Protein 6ZFN (pdb70)

B-factor: mean 16.96, std 10.57, range [5.8, 143.77]

Structure (mmCIF, N/CA/C/O backbone):
data_6ZFN
#
_entry.id   6ZFN
#
_cell.length_a   42.752
_cell.length_b   81.680
_cell.length_c   52.994
_cell.angle_alpha   90.000
_cell.angle_beta   92.934
_cell.angle_gamma   90.000
#
_symmetry.space_group_name_H-M   'P 1 21 1'
#
loop_
_entity.id
_entity.type
_entity.pdbx_description
1 polymer 'Glycoprotein endo-alpha-1,2-mannosidase'
2 branched 'alpha-D-mannopyranose-(1-2)-methyl alpha-D-mannopyranoside'
3 non-polymer 'SULFATE ION'
4 water water
#
loop_
_atom_site.group_PDB
_atom_site.id
_atom_site.type_symbol
_atom_site.label_atom_id
_atom_site.label_alt_id
_atom_site.label_comp_id
_atom_site.label_asym_id
_atom_site.label_entity_id
_atom_site.label_seq_id
_atom_site.pdbx_PDB_ins_code
_atom_site.Cartn_x
_atom_site.Cartn_y
_atom_site.Cartn_z
_atom_site.occupancy
_atom_site.B_iso_or_equiv
_atom_site.auth_seq_id
_atom_site.auth_comp_id
_atom_site.auth_asym_id
_atom_site.auth_atom_id
_atom_site.pdbx_PDB_model_num
ATOM 1 N N . GLY A 1 14 ? -25.878 -24.617 -3.872 1.000 25.621 94 GLY AAA N 1
ATOM 2 C CA . GLY A 1 14 ? -24.462 -24.924 -3.885 1.000 21.603 94 GLY AAA CA 1
ATOM 3 C C . GLY A 1 14 ? -23.774 -24.562 -2.586 1.000 18.057 94 GLY AAA C 1
ATOM 4 O O . GLY A 1 14 ? -24.419 -24.317 -1.512 1.000 17.623 94 GLY AAA O 1
ATOM 5 N N . ARG A 1 15 ? -22.458 -24.477 -2.695 1.000 17.910 95 ARG AAA N 1
ATOM 6 C CA . ARG A 1 15 ? -21.667 -23.935 -1.596 1.000 17.094 95 ARG AAA CA 1
ATOM 7 C C . ARG A 1 15 ? -22.078 -22.596 -1.314 1.000 17.070 95 ARG AAA C 1
ATOM 8 O O . ARG A 1 15 ? -22.468 -21.838 -2.209 1.000 21.118 95 ARG AAA O 1
ATOM 16 N N . HIS A 1 16 ? -21.886 -22.243 -0.073 1.000 17.831 96 HIS AAA N 1
ATOM 17 C CA . HIS A 1 16 ? -22.072 -20.864 0.258 1.000 18.758 96 HIS AAA CA 1
ATOM 18 C C . HIS A 1 16 ? -21.111 -20.461 1.337 1.000 15.376 96 HIS AAA C 1
ATOM 19 O O . HIS A 1 16 ? -20.568 -21.285 2.056 1.000 15.002 96 HIS AAA O 1
ATOM 26 N N . MET A 1 17 ? -20.921 -19.155 1.466 1.000 16.876 97 MET AAA N 1
ATOM 27 C CA A MET A 1 17 ? -20.097 -18.616 2.556 0.330 16.362 97 MET AAA CA 1
ATOM 28 C CA B MET A 1 17 ? -20.103 -18.593 2.544 0.330 16.476 97 MET AAA CA 1
ATOM 29 C CA C MET A 1 17 ? -20.117 -18.655 2.560 0.340 15.907 97 MET AAA CA 1
ATOM 30 C C . MET A 1 17 ? -20.877 -18.700 3.885 1.000 15.378 97 MET AAA C 1
ATOM 31 O O . MET A 1 17 ? -22.047 -18.381 3.955 1.000 20.310 97 MET AAA O 1
ATOM 44 N N . PRO A 1 18 ? -20.224 -19.120 4.972 1.000 13.823 98 PRO AAA N 1
ATOM 45 C CA . PRO A 1 18 ? -20.854 -19.229 6.256 1.000 14.736 98 PRO AAA CA 1
ATOM 46 C C . PRO A 1 18 ? -20.969 -17.897 6.967 1.000 14.236 98 PRO AAA C 1
ATOM 47 O O . PRO A 1 18 ? -20.170 -17.011 6.726 1.000 23.024 98 PRO AAA O 1
ATOM 51 N N . LEU A 1 19 ? -21.907 -17.806 7.856 1.000 11.496 99 LEU AAA N 1
ATOM 52 C CA . LEU A 1 19 ? -21.999 -16.651 8.763 1.000 10.893 99 LEU AAA CA 1
ATOM 53 C C . LEU A 1 19 ? -21.029 -16.845 9.911 1.000 11.559 99 LEU AAA C 1
ATOM 54 O O . LEU A 1 19 ? -20.884 -17.936 10.449 1.000 15.462 99 LEU AAA O 1
ATOM 59 N N . ASN A 1 20 ? -20.411 -15.749 10.361 1.000 10.675 100 ASN AAA N 1
ATOM 60 C CA . ASN A 1 20 ? -19.633 -15.776 11.580 1.000 10.183 100 ASN AAA CA 1
ATOM 61 C C . ASN A 1 20 ? -20.559 -15.476 12.737 1.000 10.083 100 ASN AAA C 1
ATOM 62 O O . ASN A 1 20 ? -21.086 -14.382 12.894 1.000 10.678 100 ASN AAA O 1
ATOM 67 N N . ASN A 1 21 ? -20.800 -16.527 13.547 1.000 11.880 101 ASN AAA N 1
ATOM 68 C CA . ASN A 1 21 ? -21.702 -16.484 14.617 1.000 12.994 101 ASN AAA CA 1
ATOM 69 C C . ASN A 1 21 ? -21.294 -15.549 15.786 1.000 11.201 101 ASN AAA C 1
ATOM 70 O O . ASN A 1 21 ? -22.072 -15.298 16.687 1.000 12.644 101 ASN AAA O 1
ATOM 75 N N . TYR A 1 22 ? -20.037 -15.069 15.735 1.000 9.599 102 TYR AAA N 1
ATOM 76 C CA . TYR A 1 22 ? -19.404 -14.281 16.769 1.000 9.767 102 TYR AAA CA 1
ATOM 77 C C . TYR A 1 22 ? -19.168 -12.836 16.340 1.000 9.333 102 TYR AAA C 1
ATOM 78 O O . TYR A 1 22 ? -18.459 -12.100 17.028 1.000 9.814 102 TYR AAA O 1
ATOM 87 N N . LEU A 1 23 ? -19.782 -12.445 15.203 1.000 8.485 103 LEU AAA N 1
ATOM 88 C CA . LEU A 1 23 ? -19.670 -11.095 14.653 1.000 8.340 103 LEU AAA CA 1
ATOM 89 C C . LEU A 1 23 ? -21.043 -10.476 14.662 1.000 7.577 103 LEU AAA C 1
ATOM 90 O O . LEU A 1 23 ? -21.978 -10.999 14.051 1.000 8.385 103 LEU AAA O 1
ATOM 95 N N . HIS A 1 24 ? -21.173 -9.355 15.378 1.000 7.169 104 HIS AAA N 1
ATOM 96 C CA . HIS A 1 24 ? -22.433 -8.646 15.550 1.000 7.185 104 HIS AAA CA 1
ATOM 97 C C . HIS A 1 24 ? -22.339 -7.295 14.830 1.000 7.417 104 HIS AAA C 1
ATOM 98 O O . HIS A 1 24 ? -21.254 -6.700 14.771 1.000 9.867 104 HIS AAA O 1
ATOM 105 N N . VAL A 1 25 ? -23.456 -6.816 14.308 1.000 6.609 105 VAL AAA N 1
ATOM 106 C CA . VAL A 1 25 ? -23.482 -5.500 13.680 1.000 6.424 105 VAL AAA CA 1
ATOM 107 C C . VAL A 1 25 ? -24.643 -4.682 14.253 1.000 6.203 105 VAL AAA C 1
ATOM 108 O O . VAL A 1 25 ? -25.771 -5.192 14.367 1.000 7.101 105 VAL AAA O 1
ATOM 112 N N . PHE A 1 26 ? -24.419 -3.405 14.546 1.000 5.906 106 PHE AAA N 1
ATOM 113 C CA . PHE A 1 26 ? -25.475 -2.556 15.071 1.000 5.914 106 PHE AAA CA 1
ATOM 114 C C . PHE A 1 26 ? -26.403 -2.123 13.957 1.000 5.974 106 PHE AAA C 1
ATOM 115 O O . PHE A 1 26 ? -25.988 -1.505 12.951 1.000 7.090 106 PHE AAA O 1
ATOM 123 N N . TYR A 1 27 ? -27.703 -2.401 14.125 1.000 6.227 107 TYR AAA N 1
ATOM 124 C CA . TYR A 1 27 ? -28.748 -2.221 13.114 1.000 6.306 107 TYR AAA CA 1
ATOM 125 C C . TYR A 1 27 ? -29.850 -1.301 13.630 1.000 6.540 107 TYR AAA C 1
ATOM 126 O O . TYR A 1 27 ? -30.202 -1.387 14.811 1.000 7.546 107 TYR AAA O 1
ATOM 135 N N . TYR A 1 28 ? -30.353 -0.476 12.729 1.000 6.432 108 TYR AAA N 1
ATOM 136 C CA . TYR A 1 28 ? -31.340 0.540 13.062 1.000 6.535 108 TYR AAA CA 1
ATOM 137 C C . TYR A 1 28 ? -32.555 0.353 12.177 1.000 6.717 108 TYR AAA C 1
ATOM 138 O O . TYR A 1 28 ? -32.459 0.150 10.956 1.000 7.935 108 TYR AAA O 1
ATOM 147 N N . SER A 1 29 ? -33.757 0.442 12.782 1.000 7.148 109 SER AAA N 1
ATOM 148 C CA . SER A 1 29 ? -35.044 0.210 12.122 1.000 7.335 109 SER AAA CA 1
ATOM 149 C C . SER A 1 29 ? -35.956 1.423 12.160 1.000 7.182 109 SER AAA C 1
ATOM 150 O O . SER A 1 29 ? -37.188 1.279 12.057 1.000 8.325 109 SER AAA O 1
ATOM 153 N N . TRP A 1 30 ? -35.378 2.626 12.223 1.000 7.490 110 TRP AAA N 1
ATOM 154 C CA . TRP A 1 30 ? -36.104 3.858 12.497 1.000 7.790 110 TRP AAA CA 1
ATOM 155 C C . TRP A 1 30 ? -36.399 4.714 11.278 1.000 7.817 110 TRP AAA C 1
ATOM 156 O O . TRP A 1 30 ? -36.941 5.802 11.432 1.000 9.180 110 TRP AAA O 1
ATOM 167 N N . TYR A 1 31 ? -36.099 4.234 10.067 1.000 7.585 111 TYR AAA N 1
ATOM 168 C CA . TYR A 1 31 ? -36.306 5.034 8.863 1.000 7.609 111 TYR AAA CA 1
ATOM 169 C C . TYR A 1 31 ? -37.721 4.863 8.321 1.000 7.906 111 TYR AAA C 1
ATOM 170 O O . TYR A 1 31 ? -38.255 3.762 8.306 1.000 8.556 111 TYR AAA O 1
ATOM 179 N N . GLY A 1 32 ? -38.294 5.969 7.836 1.000 8.083 112 GLY AAA N 1
ATOM 180 C CA . GLY A 1 32 ? -39.617 5.914 7.243 1.000 8.333 112 GLY AAA CA 1
ATOM 181 C C . GLY A 1 32 ? -39.706 6.811 6.031 1.000 8.462 112 GLY AAA C 1
ATOM 182 O O . GLY A 1 32 ? -38.947 7.767 5.884 1.000 8.872 112 GLY AAA O 1
ATOM 183 N N . ASN A 1 33 ? -40.679 6.526 5.164 1.000 8.746 113 ASN AAA N 1
ATOM 184 C CA . ASN A 1 33 ? -40.922 7.362 4.003 1.000 9.135 113 ASN AAA CA 1
ATOM 185 C C . ASN A 1 33 ? -42.437 7.467 3.750 1.000 9.293 113 ASN AAA C 1
ATOM 186 O O . ASN A 1 33 ? -43.238 6.719 4.329 1.000 9.493 113 ASN AAA O 1
ATOM 191 N N . PRO A 1 34 ? -42.837 8.352 2.824 1.000 10.264 114 PRO AAA N 1
ATOM 192 C CA . PRO A 1 34 ? -44.273 8.521 2.625 1.000 10.625 114 PRO AAA CA 1
ATOM 193 C C . PRO A 1 34 ? -44.955 7.234 2.172 1.000 10.809 114 PRO AAA C 1
ATOM 194 O O . PRO A 1 34 ? -46.103 6.963 2.556 1.000 11.794 114 PRO AAA O 1
ATOM 198 N N . GLN A 1 35 ? -44.323 6.482 1.274 1.000 10.546 115 GLN AAA N 1
ATOM 199 C CA . GLN A 1 35 ? -44.987 5.297 0.713 1.000 11.430 115 GLN AAA CA 1
ATOM 200 C C . GLN A 1 35 ? -45.404 4.296 1.794 1.000 10.056 115 GLN AAA C 1
ATOM 201 O O . GLN A 1 35 ? -46.484 3.722 1.733 1.000 12.054 115 GLN AAA O 1
ATOM 207 N N . PHE A 1 36 ? -44.505 4.039 2.751 1.000 9.817 116 PHE AAA N 1
ATOM 208 C CA . PHE A 1 36 ? -44.748 3.003 3.763 1.000 10.051 116 PHE AAA CA 1
ATOM 209 C C . PHE A 1 36 ? -45.222 3.522 5.098 1.000 9.706 116 PHE AAA C 1
ATOM 210 O O . PHE A 1 36 ? -45.828 2.746 5.829 1.000 11.767 116 PHE AAA O 1
ATOM 218 N N . ASP A 1 37 ? -44.925 4.782 5.401 1.000 9.988 117 ASP AAA N 1
ATOM 219 C CA . ASP A 1 37 ? -45.126 5.325 6.723 1.000 9.483 117 ASP AAA CA 1
ATOM 220 C C . ASP A 1 37 ? -46.021 6.565 6.755 1.000 9.993 117 ASP AAA C 1
ATOM 221 O O . ASP A 1 37 ? -46.340 7.041 7.843 1.000 11.478 117 ASP AAA O 1
ATOM 226 N N . GLY A 1 38 ? -46.328 7.124 5.577 1.000 10.396 118 GLY AAA N 1
ATOM 227 C CA . GLY A 1 38 ? -47.115 8.326 5.504 1.000 11.222 118 GLY AAA CA 1
ATOM 228 C C . GLY A 1 38 ? -46.346 9.630 5.593 1.000 11.649 118 GLY AAA C 1
ATOM 229 O O . GLY A 1 38 ? -46.940 10.684 5.352 1.000 14.328 118 GLY AAA O 1
ATOM 230 N N . LYS A 1 39 ? -45.067 9.568 5.944 1.000 10.907 119 LYS AAA N 1
ATOM 231 C CA A LYS A 1 39 ? -44.212 10.742 6.073 0.300 11.033 119 LYS AAA CA 1
ATOM 232 C CA B LYS A 1 39 ? -44.208 10.744 6.068 0.700 10.867 119 LYS AAA CA 1
ATOM 233 C C . LYS A 1 39 ? -42.784 10.241 6.122 1.000 10.096 119 LYS AAA C 1
ATOM 234 O O . LYS A 1 39 ? -42.543 9.048 6.378 1.000 10.825 119 LYS AAA O 1
ATOM 245 N N . TYR A 1 40 ? -41.818 11.139 5.902 1.000 10.199 120 TYR AAA N 1
ATOM 246 C CA . TYR A 1 40 ? -40.436 10.800 6.200 1.000 9.341 120 TYR AAA CA 1
ATOM 247 C C . TYR A 1 40 ? -40.246 10.720 7.691 1.000 9.446 120 TYR AAA C 1
ATOM 248 O O . TYR A 1 40 ? -40.794 11.519 8.450 1.000 11.036 120 TYR AAA O 1
ATOM 257 N N . ILE A 1 41 ? -39.392 9.762 8.108 1.000 9.077 121 ILE AAA N 1
ATOM 258 C CA . ILE A 1 41 ? -39.003 9.595 9.495 1.000 9.117 121 ILE AAA CA 1
ATOM 259 C C . ILE A 1 41 ? -37.513 9.341 9.484 1.000 8.604 121 ILE AAA C 1
ATOM 260 O O . ILE A 1 41 ? -37.018 8.498 8.714 1.000 8.533 121 ILE AAA O 1
ATOM 265 N N . HIS A 1 42 ? -36.775 10.070 10.320 1.000 8.688 122 HIS AAA N 1
ATOM 266 C CA . HIS A 1 42 ? -35.323 10.022 10.446 1.000 8.498 122 HIS AAA CA 1
ATOM 267 C C . HIS A 1 42 ? -34.581 10.584 9.251 1.000 8.809 122 HIS AAA C 1
ATOM 268 O O . HIS A 1 42 ? -33.612 11.332 9.437 1.000 9.298 122 HIS AAA O 1
ATOM 275 N N . TRP A 1 43 ? -34.984 10.311 8.002 1.000 8.422 123 TRP AAA N 1
ATOM 276 C CA . TRP A 1 43 ? -34.280 10.925 6.882 1.000 8.643 123 TRP AAA CA 1
ATOM 277 C C . TRP A 1 43 ? -34.378 12.432 6.899 1.000 8.659 123 TRP AAA C 1
ATOM 278 O O . TRP A 1 43 ? -33.466 13.131 6.422 1.000 10.162 123 TRP AAA O 1
ATOM 289 N N . ASN A 1 44 ? -35.497 12.955 7.414 1.000 9.275 124 ASN AAA N 1
ATOM 290 C CA . ASN A 1 44 ? -35.719 14.388 7.585 1.000 9.946 124 ASN AAA CA 1
ATOM 291 C C . ASN A 1 44 ? -35.225 14.868 8.953 1.000 10.770 124 ASN AAA C 1
ATOM 292 O O . ASN A 1 44 ? -35.896 15.610 9.629 1.000 14.818 124 ASN AAA O 1
ATOM 297 N N . HIS A 1 45 ? -34.023 14.461 9.329 1.000 12.451 125 HIS AAA N 1
ATOM 298 C CA . HIS A 1 45 ? -33.500 14.696 10.645 1.000 12.294 125 HIS AAA CA 1
ATOM 299 C C . HIS A 1 45 ? -33.232 16.200 10.804 1.000 13.044 125 HIS AAA C 1
ATOM 300 O O . HIS A 1 45 ? -32.746 16.883 9.882 1.000 15.433 125 HIS AAA O 1
ATOM 307 N N . PRO A 1 46 ? -33.488 16.744 12.005 1.000 14.747 126 PRO AAA N 1
ATOM 308 C CA . PRO A 1 46 ? -33.058 18.115 12.305 1.000 16.820 126 PRO AAA CA 1
ATOM 309 C C . PRO A 1 46 ? -31.534 18.275 12.290 1.000 15.847 126 PRO AAA C 1
ATOM 310 O O . PRO A 1 46 ? -30.754 17.342 12.458 1.000 17.352 126 PRO AAA O 1
ATOM 314 N N . VAL A 1 47 ? -31.106 19.503 12.064 1.000 17.749 127 VAL AAA N 1
ATOM 315 C CA . VAL A 1 47 ? -29.733 19.871 12.240 1.000 19.571 127 VAL AAA CA 1
ATOM 316 C C . VAL A 1 47 ? -29.600 20.436 13.665 1.000 23.879 127 VAL AAA C 1
ATOM 317 O O . VAL A 1 47 ? -30.338 21.352 14.036 1.000 31.514 127 VAL AAA O 1
ATOM 321 N N . LEU A 1 48 ? -28.666 19.889 14.430 1.000 22.018 128 LEU AAA N 1
ATOM 322 C CA . LEU A 1 48 ? -28.555 20.098 15.888 1.000 26.135 128 LEU AAA CA 1
ATOM 323 C C . LEU A 1 48 ? -27.503 21.122 16.269 1.000 28.624 128 LEU AAA C 1
ATOM 324 O O . LEU A 1 48 ? -26.465 21.213 15.637 1.000 38.444 128 LEU AAA O 1
ATOM 329 N N . GLU A 1 49 ? -27.785 21.890 17.315 1.000 34.736 129 GLU AAA N 1
ATOM 330 C CA . GLU A 1 49 ? -26.816 22.880 17.863 1.000 37.947 129 GLU AAA CA 1
ATOM 331 C C . GLU A 1 49 ? -25.899 22.264 18.943 1.000 31.762 129 GLU AAA C 1
ATOM 332 O O . GLU A 1 49 ? -26.300 21.308 19.617 1.000 32.641 129 GLU AAA O 1
ATOM 334 N N . HIS A 1 50 ? -24.683 22.814 19.105 1.000 30.298 130 HIS AAA N 1
ATOM 335 C CA A HIS A 1 50 ? -23.652 22.185 19.972 0.700 29.896 130 HIS AAA CA 1
ATOM 336 C CA B HIS A 1 50 ? -23.661 22.199 19.978 0.300 29.951 130 HIS AAA CA 1
ATOM 337 C C . HIS A 1 50 ? -24.038 22.203 21.466 1.000 29.169 130 HIS AAA C 1
ATOM 338 O O . HIS A 1 50 ? -23.643 21.307 22.224 1.000 37.112 130 HIS AAA O 1
ATOM 351 N N . TRP A 1 51 ? -24.847 23.171 21.883 1.000 28.832 131 TRP AAA N 1
ATOM 352 C CA . TRP A 1 51 ? -25.233 23.282 23.295 1.000 28.548 131 TRP AAA CA 1
ATOM 353 C C . TRP A 1 51 ? -26.494 22.495 23.590 1.000 35.038 131 TRP AAA C 1
ATOM 354 O O . TRP A 1 51 ? -26.886 22.397 24.754 1.000 34.765 131 TRP AAA O 1
ATOM 365 N N . GLY A 1 62 ? -35.444 23.774 10.060 1.000 47.406 142 GLY AAA N 1
ATOM 366 C CA . GLY A 1 62 ? -34.053 23.313 10.040 1.000 40.436 142 GLY AAA CA 1
ATOM 367 C C . GLY A 1 62 ? -33.910 21.804 9.973 1.000 35.767 142 GLY AAA C 1
ATOM 368 O O . GLY A 1 62 ? -33.180 21.233 10.790 1.000 40.084 142 GLY AAA O 1
ATOM 369 N N . ARG A 1 63 ? -34.649 21.193 9.026 1.000 30.725 143 ARG AAA N 1
ATOM 370 C CA . ARG A 1 63 ? -34.630 19.758 8.899 1.000 23.540 143 ARG AAA CA 1
ATOM 371 C C . ARG A 1 63 ? -34.284 19.531 7.436 1.000 21.471 143 ARG AAA C 1
ATOM 372 O O . ARG A 1 63 ? -34.589 20.289 6.545 1.000 24.540 143 ARG AAA O 1
ATOM 380 N N . HIS A 1 64 ? -33.647 18.406 7.196 1.000 15.902 144 HIS AAA N 1
ATOM 381 C CA . HIS A 1 64 ? -33.415 17.926 5.857 1.000 13.836 144 HIS AAA CA 1
ATOM 382 C C . HIS A 1 64 ? -34.724 17.631 5.132 1.000 13.828 144 HIS AAA C 1
ATOM 383 O O . HIS A 1 64 ? -35.721 17.272 5.791 1.000 15.404 144 HIS AAA O 1
ATOM 390 N N . ASN A 1 65 ? -34.692 17.741 3.788 1.000 13.783 145 ASN AAA N 1
ATOM 391 C CA A ASN A 1 65 ? -35.858 17.607 2.904 0.700 13.467 145 ASN AAA CA 1
ATOM 392 C CA B ASN A 1 65 ? -35.869 17.565 2.911 0.300 13.631 145 ASN AAA CA 1
ATOM 393 C C . ASN A 1 65 ? -35.686 16.392 1.947 1.000 12.144 145 ASN AAA C 1
ATOM 394 O O . ASN A 1 65 ? -35.253 16.540 0.795 1.000 13.865 145 ASN AAA O 1
ATOM 403 N N . PRO A 1 66 ? -36.067 15.194 2.373 1.000 11.393 146 PRO AAA N 1
ATOM 404 C CA . PRO A 1 66 ? -35.937 14.023 1.513 1.000 11.136 146 PRO AAA CA 1
ATOM 405 C C . PRO A 1 66 ? -36.929 14.066 0.340 1.000 11.915 146 PRO AAA C 1
ATOM 406 O O . PRO A 1 66 ? -37.911 14.817 0.417 1.000 13.644 146 PRO AAA O 1
ATOM 410 N N . PRO A 1 67 ? -36.709 13.300 -0.731 1.000 12.259 147 PRO AAA N 1
ATOM 411 C CA . PRO A 1 67 ? -35.708 12.259 -0.840 1.000 13.652 147 PRO AAA CA 1
ATOM 412 C C . PRO A 1 67 ? -34.324 12.720 -1.241 1.000 13.939 147 PRO AAA C 1
ATOM 413 O O . PRO A 1 67 ? -33.353 11.983 -1.046 1.000 17.220 147 PRO AAA O 1
ATOM 417 N N . ASP A 1 68 ? -34.185 13.909 -1.829 1.000 14.023 148 ASP AAA N 1
ATOM 418 C CA . ASP A 1 68 ? -32.896 14.310 -2.368 1.000 15.191 148 ASP AAA CA 1
ATOM 419 C C . ASP A 1 68 ? -31.936 14.813 -1.329 1.000 13.736 148 ASP AAA C 1
ATOM 420 O O . ASP A 1 68 ? -30.717 14.693 -1.519 1.000 16.152 148 ASP AAA O 1
ATOM 425 N N . ASP A 1 69 ? -32.449 15.382 -0.231 1.000 12.533 149 ASP AAA N 1
ATOM 426 C CA . ASP A 1 69 ? -31.665 15.948 0.852 1.000 11.593 149 ASP AAA CA 1
ATOM 427 C C . ASP A 1 69 ? -32.004 15.161 2.128 1.000 10.696 149 ASP AAA C 1
ATOM 428 O O . ASP A 1 69 ? -33.028 15.407 2.735 1.000 11.972 149 ASP AAA O 1
ATOM 433 N N . ILE A 1 70 ? -31.126 14.228 2.485 1.000 9.851 150 ILE AAA N 1
ATOM 434 C CA . ILE A 1 70 ? -31.373 13.396 3.659 1.000 8.927 150 ILE AAA CA 1
ATOM 435 C C . ILE A 1 70 ? -30.383 13.747 4.774 1.000 8.641 150 ILE AAA C 1
ATOM 436 O O . ILE A 1 70 ? -29.334 14.371 4.549 1.000 9.412 150 ILE AAA O 1
ATOM 441 N N . GLY A 1 71 ? -30.672 13.297 5.996 1.000 8.859 151 GLY AAA N 1
ATOM 442 C CA . GLY A 1 71 ? -29.788 13.461 7.128 1.000 8.522 151 GLY AAA CA 1
ATOM 443 C C . GLY A 1 71 ? -28.640 12.468 7.160 1.000 8.501 151 GLY AAA C 1
ATOM 444 O O . GLY A 1 71 ? -28.519 11.694 8.107 1.000 9.398 151 GLY AAA O 1
ATOM 445 N N . SER A 1 72 ? -27.819 12.517 6.127 1.000 8.098 152 SER AAA N 1
ATOM 446 C CA . SER A 1 72 ? -26.603 11.709 6.052 1.000 7.535 152 SER AAA CA 1
ATOM 447 C C . SER A 1 72 ? -25.640 12.426 5.152 1.000 7.830 152 SER AAA C 1
ATOM 448 O O . SER A 1 72 ? -26.035 13.192 4.276 1.000 8.712 152 SER AAA O 1
ATOM 451 N N . SER A 1 73 ? -24.347 12.105 5.323 1.000 7.517 153 SER AAA N 1
ATOM 452 C CA . SER A 1 73 ? -23.328 12.547 4.395 1.000 7.819 153 SER AAA CA 1
ATOM 453 C C . SER A 1 73 ? -23.167 11.626 3.189 1.000 7.848 153 SER AAA C 1
ATOM 454 O O . SER A 1 73 ? -22.511 12.050 2.231 1.000 8.854 153 SER AAA O 1
ATOM 457 N N . PHE A 1 74 ? -23.760 10.440 3.261 1.000 7.746 154 PHE AAA N 1
ATOM 458 C CA . PHE A 1 74 ? -23.769 9.442 2.200 1.000 7.748 154 PHE AAA CA 1
ATOM 459 C C . PHE A 1 74 ? -25.195 9.211 1.744 1.000 7.727 154 PHE AAA C 1
ATOM 460 O O . PHE A 1 74 ? -26.145 9.739 2.348 1.000 8.759 154 PHE AAA O 1
ATOM 468 N N . TYR A 1 75 ? -25.360 8.434 0.655 1.000 7.938 155 TYR AAA N 1
ATOM 469 C CA . TYR A 1 75 ? -26.698 8.197 0.086 1.000 8.046 155 TYR AAA CA 1
ATOM 470 C C . TYR A 1 75 ? -26.897 6.722 -0.113 1.000 7.725 155 TYR AAA C 1
ATOM 471 O O . TYR A 1 75 ? -26.106 6.057 -0.803 1.000 8.264 155 TYR AAA O 1
ATOM 480 N N . PRO A 1 76 ? -27.961 6.103 0.439 1.000 7.685 156 PRO AAA N 1
ATOM 481 C CA . PRO A 1 76 ? -28.137 4.675 0.284 1.000 7.685 156 PRO AAA CA 1
ATOM 482 C C . PRO A 1 76 ? -28.424 4.254 -1.126 1.000 8.106 156 PRO AAA C 1
ATOM 483 O O . PRO A 1 76 ? -29.181 4.893 -1.870 1.000 8.954 156 PRO AAA O 1
ATOM 487 N N . GLU A 1 77 ? -27.917 3.069 -1.505 1.000 8.406 157 GLU AAA N 1
ATOM 488 C CA A GLU A 1 77 ? -28.336 2.433 -2.745 0.700 8.735 157 GLU AAA CA 1
ATOM 489 C CA B GLU A 1 77 ? -28.339 2.435 -2.751 0.300 9.180 157 GLU AAA CA 1
ATOM 490 C C . GLU A 1 77 ? -29.860 2.225 -2.777 1.000 9.959 157 GLU AAA C 1
ATOM 491 O O . GLU A 1 77 ? -30.475 2.320 -3.839 1.000 11.486 157 GLU AAA O 1
ATOM 502 N N . LEU A 1 78 ? -30.466 1.957 -1.605 1.000 9.414 158 LEU AAA N 1
ATOM 503 C CA . LEU A 1 78 ? -31.913 1.790 -1.505 1.000 10.483 158 LEU AAA CA 1
ATOM 504 C C . LEU A 1 78 ? -32.681 3.105 -1.432 1.000 10.851 158 LEU AAA C 1
ATOM 505 O O . LEU A 1 78 ? -33.917 3.070 -1.306 1.000 12.807 158 LEU AAA O 1
ATOM 510 N N . GLY A 1 79 ? -32.014 4.251 -1.537 1.000 10.528 159 GLY AAA N 1
ATOM 511 C CA . GLY A 1 79 ? -32.662 5.525 -1.415 1.000 10.375 159 GLY AAA CA 1
ATOM 512 C C . GLY A 1 79 ? -33.098 5.859 -0.004 1.000 9.601 159 GLY AAA C 1
ATOM 513 O O . GLY A 1 79 ? -32.585 5.321 0.977 1.000 9.643 159 GLY AAA O 1
ATOM 514 N N . SER A 1 80 ? -34.053 6.789 0.117 1.000 9.735 160 SER AAA N 1
ATOM 515 C CA . SER A 1 80 ? -34.623 7.194 1.412 1.000 9.609 160 SER AAA CA 1
ATOM 516 C C . SER A 1 80 ? -35.678 6.170 1.800 1.000 8.896 160 SER AAA C 1
ATOM 517 O O . SER A 1 80 ? -36.889 6.396 1.698 1.000 9.801 160 SER AAA O 1
ATOM 520 N N . TYR A 1 81 ? -35.187 4.998 2.191 1.000 8.704 161 TYR AAA N 1
ATOM 521 C CA . TYR A 1 81 ? -35.980 3.792 2.333 1.000 8.351 161 TYR AAA CA 1
ATOM 522 C C . TYR A 1 81 ? -36.786 3.755 3.611 1.000 8.483 161 TYR AAA C 1
ATOM 523 O O . TYR A 1 81 ? -36.550 4.474 4.577 1.000 8.706 161 TYR AAA O 1
ATOM 532 N N . SER A 1 82 ? -37.766 2.851 3.641 1.000 8.451 162 SER AAA N 1
ATOM 533 C CA . SER A 1 82 ? -38.512 2.566 4.864 1.000 8.498 162 SER AAA CA 1
ATOM 534 C C . SER A 1 82 ? -38.065 1.289 5.516 1.000 8.346 162 SER AAA C 1
ATOM 535 O O . SER A 1 82 ? -38.004 0.221 4.880 1.000 8.912 162 SER AAA O 1
ATOM 538 N N . SER A 1 83 ? -37.774 1.381 6.823 1.000 8.027 163 SER AAA N 1
ATOM 539 C CA . SER A 1 83 ? -37.401 0.213 7.609 1.000 8.364 163 SER AAA CA 1
ATOM 540 C C . SER A 1 83 ? -38.476 -0.853 7.673 1.000 8.901 163 SER AAA C 1
ATOM 541 O O . SER A 1 83 ? -38.164 -1.989 7.973 1.000 9.985 163 SER AAA O 1
ATOM 544 N N . ARG A 1 84 ? -39.751 -0.484 7.422 1.000 9.185 164 ARG AAA N 1
ATOM 545 C CA . ARG A 1 84 ? -40.837 -1.472 7.442 1.000 9.978 164 ARG AAA CA 1
ATOM 546 C C . ARG A 1 84 ? -41.070 -2.094 6.084 1.000 10.914 164 ARG AAA C 1
ATOM 547 O O . ARG A 1 84 ? -41.944 -2.984 5.968 1.000 14.296 164 ARG AAA O 1
ATOM 555 N N . ASP A 1 85 ? -40.434 -1.635 5.020 1.000 10.520 165 ASP AAA N 1
ATOM 556 C CA . ASP A 1 85 ? -40.610 -2.209 3.688 1.000 11.120 165 ASP AAA CA 1
ATOM 557 C C . ASP A 1 85 ? -39.984 -3.610 3.682 1.000 10.870 165 ASP AAA C 1
ATOM 558 O O . ASP A 1 85 ? -38.789 -3.714 3.889 1.000 11.138 165 ASP AAA O 1
ATOM 563 N N . PRO A 1 86 ? -40.772 -4.674 3.469 1.000 12.602 166 PRO AAA N 1
ATOM 564 C CA . PRO A 1 86 ? -40.182 -6.017 3.552 1.000 13.662 166 PRO AAA CA 1
ATOM 565 C C . PRO A 1 86 ? -39.063 -6.242 2.552 1.000 12.996 166 PRO AAA C 1
ATOM 566 O O . PRO A 1 86 ? -38.122 -7.011 2.840 1.000 13.436 166 PRO AAA O 1
ATOM 570 N N . SER A 1 87 ? -39.103 -5.577 1.392 1.000 13.244 167 SER AAA N 1
ATOM 571 C CA A SER A 1 87 ? -38.036 -5.745 0.432 0.500 13.102 167 SER AAA CA 1
ATOM 572 C CA B SER A 1 87 ? -38.045 -5.684 0.392 0.250 13.607 167 SER AAA CA 1
ATOM 573 C CA C SER A 1 87 ? -38.035 -5.720 0.402 0.250 13.017 167 SER AAA CA 1
ATOM 574 C C . SER A 1 87 ? -36.742 -5.110 0.920 1.000 11.657 167 SER AAA C 1
ATOM 575 O O . SER A 1 87 ? -35.670 -5.614 0.623 1.000 12.246 167 SER AAA O 1
ATOM 582 N N . VAL A 1 88 ? -36.845 -4.005 1.673 1.000 11.130 168 VAL AAA N 1
ATOM 583 C CA . VAL A 1 88 ? -35.666 -3.407 2.304 1.000 10.312 168 VAL AAA CA 1
ATOM 584 C C . VAL A 1 88 ? -35.077 -4.362 3.321 1.000 9.435 168 VAL AAA C 1
ATOM 585 O O . VAL A 1 88 ? -33.862 -4.585 3.354 1.000 9.870 168 VAL AAA O 1
ATOM 589 N N . ILE A 1 89 ? -35.917 -4.890 4.199 1.000 9.743 169 ILE AAA N 1
ATOM 590 C CA . ILE A 1 89 ? -35.408 -5.750 5.264 1.000 10.117 169 ILE AAA CA 1
ATOM 591 C C . ILE A 1 89 ? -34.713 -6.972 4.630 1.000 10.493 169 ILE AAA C 1
ATOM 592 O O . ILE A 1 89 ? -33.615 -7.384 5.048 1.000 10.614 169 ILE AAA O 1
ATOM 597 N N . GLU A 1 90 ? -35.320 -7.549 3.578 1.000 10.851 170 GLU AAA N 1
ATOM 598 C CA . GLU A 1 90 ? -34.683 -8.682 2.909 1.000 11.794 170 GLU AAA CA 1
ATOM 599 C C . GLU A 1 90 ? -33.352 -8.303 2.265 1.000 11.425 170 GLU AAA C 1
ATOM 600 O O . GLU A 1 90 ? -32.387 -9.062 2.368 1.000 11.720 170 GLU AAA O 1
ATOM 606 N N . THR A 1 91 ? -33.296 -7.155 1.602 1.000 10.393 171 THR AAA N 1
ATOM 607 C CA . THR A 1 91 ? -32.022 -6.683 1.055 1.000 10.712 171 THR AAA CA 1
ATOM 608 C C . THR A 1 91 ? -30.980 -6.535 2.133 1.000 9.738 171 THR AAA C 1
ATOM 609 O O . THR A 1 91 ? -29.814 -6.912 1.945 1.000 10.246 171 THR AAA O 1
ATOM 613 N N . HIS A 1 92 ? -31.364 -5.972 3.269 1.000 9.198 172 HIS AAA N 1
ATOM 614 C CA . HIS A 1 92 ? -30.414 -5.816 4.374 1.000 8.485 172 HIS AAA CA 1
ATOM 615 C C . HIS A 1 92 ? -29.899 -7.171 4.834 1.000 8.672 172 HIS AAA C 1
ATOM 616 O O . HIS A 1 92 ? -28.702 -7.309 5.113 1.000 9.549 172 HIS AAA O 1
ATOM 623 N N . MET A 1 93 ? -30.781 -8.146 4.987 1.000 9.209 173 MET AAA N 1
ATOM 624 C CA . MET A 1 93 ? -30.325 -9.471 5.394 1.000 9.720 173 MET AAA CA 1
ATOM 625 C C . MET A 1 93 ? -29.369 -10.075 4.387 1.000 9.891 173 MET AAA C 1
ATOM 626 O O . MET A 1 93 ? -28.379 -10.701 4.758 1.000 10.280 173 MET AAA O 1
ATOM 631 N N . ARG A 1 94 ? -29.662 -9.909 3.102 1.000 10.220 174 ARG AAA N 1
ATOM 632 C CA A ARG A 1 94 ? -28.768 -10.386 2.040 0.400 11.017 174 ARG AAA CA 1
ATOM 633 C CA B ARG A 1 94 ? -28.736 -10.425 2.101 0.600 10.654 174 ARG AAA CA 1
ATOM 634 C C . ARG A 1 94 ? -27.387 -9.717 2.179 1.000 9.988 174 ARG AAA C 1
ATOM 635 O O . ARG A 1 94 ? -26.343 -10.375 1.988 1.000 11.233 174 ARG AAA O 1
ATOM 650 N N . GLN A 1 95 ? -27.381 -8.418 2.464 1.000 9.817 175 GLN AAA N 1
ATOM 651 C CA . GLN A 1 95 ? -26.113 -7.725 2.603 1.000 10.009 175 GLN AAA CA 1
ATOM 652 C C . GLN A 1 95 ? -25.356 -8.193 3.809 1.000 9.806 175 GLN AAA C 1
ATOM 653 O O . GLN A 1 95 ? -24.124 -8.392 3.747 1.000 10.309 175 GLN AAA O 1
ATOM 659 N N . MET A 1 96 ? -26.026 -8.418 4.943 1.000 9.654 176 MET AAA N 1
ATOM 660 C CA A MET A 1 96 ? -25.326 -8.929 6.105 0.700 10.014 176 MET AAA CA 1
ATOM 661 C CA B MET A 1 96 ? -25.366 -8.978 6.124 0.300 10.243 176 MET AAA CA 1
ATOM 662 C C . MET A 1 96 ? -24.770 -10.356 5.850 1.000 10.012 176 MET AAA C 1
ATOM 663 O O . MET A 1 96 ? -23.639 -10.680 6.276 1.000 10.738 176 MET AAA O 1
ATOM 672 N N . ARG A 1 97 ? -25.529 -11.195 5.156 1.000 10.388 177 ARG AAA N 1
ATOM 673 C CA A ARG A 1 97 ? -24.972 -12.465 4.800 0.350 11.104 177 ARG AAA CA 1
ATOM 674 C CA B ARG A 1 97 ? -24.987 -12.492 4.731 0.650 11.757 177 ARG AAA CA 1
ATOM 675 C C . ARG A 1 97 ? -23.735 -12.328 3.867 1.000 12.104 177 ARG AAA C 1
ATOM 676 O O . ARG A 1 97 ? -22.752 -13.049 4.017 1.000 12.949 177 ARG AAA O 1
ATOM 691 N N . SER A 1 98 ? -23.767 -11.385 2.927 1.000 11.083 178 SER AAA N 1
ATOM 692 C CA A SER A 1 98 ? -22.610 -11.230 2.062 0.500 12.557 178 SER AAA CA 1
ATOM 693 C CA B SER A 1 98 ? -22.636 -11.068 2.023 0.500 12.867 178 SER AAA CA 1
ATOM 694 C C . SER A 1 98 ? -21.385 -10.700 2.810 1.000 11.638 178 SER AAA C 1
ATOM 695 O O . SER A 1 98 ? -20.264 -10.927 2.352 1.000 14.160 178 SER AAA O 1
ATOM 700 N N . ALA A 1 99 ? -21.580 -10.095 3.978 1.000 10.396 179 ALA AAA N 1
ATOM 701 C CA . ALA A 1 99 ? -20.486 -9.665 4.864 1.000 10.493 179 ALA AAA CA 1
ATOM 702 C C . ALA A 1 99 ? -20.077 -10.762 5.853 1.000 9.427 179 ALA AAA C 1
ATOM 703 O O . ALA A 1 99 ? -19.164 -10.558 6.642 1.000 10.246 179 ALA AAA O 1
ATOM 705 N N . SER A 1 100 ? -20.765 -11.909 5.833 1.000 10.225 180 SER AAA N 1
ATOM 706 C CA A 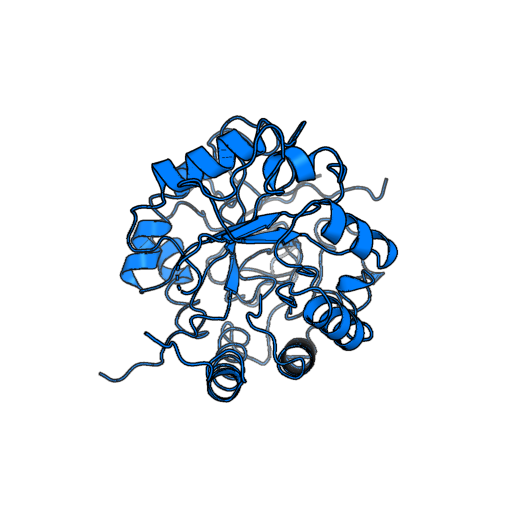SER A 1 100 ? -20.609 -12.985 6.780 0.500 10.562 180 SER AAA CA 1
ATOM 707 C CA B SER A 1 100 ? -20.527 -13.004 6.807 0.500 10.449 180 SER AAA CA 1
ATOM 708 C C . SER A 1 100 ? -20.758 -12.524 8.231 1.000 9.377 180 SER AAA C 1
ATOM 709 O O . SER A 1 100 ? -20.056 -12.960 9.154 1.000 11.167 180 SER AAA O 1
ATOM 714 N N . ILE A 1 101 ? -21.738 -11.652 8.434 1.000 8.525 181 ILE AAA N 1
ATOM 715 C CA . ILE A 1 101 ? -22.145 -11.235 9.777 1.000 8.354 181 ILE AAA CA 1
ATOM 716 C C . ILE A 1 101 ? -23.286 -12.125 10.234 1.000 8.925 181 ILE AAA C 1
ATOM 717 O O . ILE A 1 101 ? -24.314 -12.197 9.571 1.000 12.220 181 ILE AAA O 1
ATOM 722 N N . GLY A 1 102 ? -23.146 -12.765 11.410 1.000 8.922 182 GLY AAA N 1
ATOM 723 C CA . GLY A 1 102 ? -24.182 -13.666 11.865 1.000 9.746 182 GLY AAA CA 1
ATOM 724 C C . GLY A 1 102 ? -25.274 -13.066 12.721 1.000 8.564 182 GLY AAA C 1
ATOM 725 O O . GLY A 1 102 ? -26.317 -13.703 12.884 1.000 9.764 182 GLY AAA O 1
ATOM 726 N N . VAL A 1 103 ? -25.047 -11.886 13.297 1.000 8.472 183 VAL AAA N 1
ATOM 727 C CA . VAL A 1 103 ? -25.951 -11.344 14.319 1.000 7.948 183 VAL AAA CA 1
ATOM 728 C C . VAL A 1 103 ? -26.153 -9.871 14.095 1.000 7.532 183 VAL AAA C 1
ATOM 729 O O . VAL A 1 103 ? -25.182 -9.112 13.942 1.000 8.283 183 VAL AAA O 1
ATOM 733 N N . LEU A 1 104 ? -27.424 -9.438 14.096 1.000 7.938 184 LEU AAA N 1
ATOM 734 C CA A LEU A 1 104 ? -27.851 -8.029 14.100 0.300 8.819 184 LEU AAA CA 1
ATOM 735 C CA B LEU A 1 104 ? -27.712 -8.016 14.106 0.700 7.851 184 LEU AAA CA 1
ATOM 736 C C . LEU A 1 104 ? -28.157 -7.622 15.536 1.000 7.951 184 LEU AAA C 1
ATOM 737 O O . LEU A 1 104 ? -28.986 -8.306 16.161 1.000 9.117 184 LEU AAA O 1
ATOM 746 N N . ALA A 1 105 ? -27.526 -6.568 16.033 1.000 7.580 185 ALA AAA N 1
ATOM 747 C CA . ALA A 1 105 ? -27.822 -6.001 17.345 1.000 7.214 185 ALA AAA CA 1
ATOM 748 C C . ALA A 1 105 ? -28.750 -4.810 17.123 1.000 6.638 185 ALA AAA C 1
ATOM 749 O O . ALA A 1 105 ? -28.315 -3.743 16.675 1.000 7.109 185 ALA AAA O 1
ATOM 751 N N . LEU A 1 106 ? -30.041 -5.070 17.322 1.000 6.846 186 LEU AAA N 1
ATOM 752 C CA . LEU A 1 106 ? -31.100 -4.155 16.925 1.000 6.875 186 LEU AAA CA 1
ATOM 753 C C . LEU A 1 106 ? -31.283 -3.045 17.941 1.000 6.696 186 LEU AAA C 1
ATOM 754 O O . LEU A 1 106 ? -31.553 -3.317 19.121 1.000 7.538 186 LEU AAA O 1
ATOM 759 N N . SER A 1 107 ? -31.143 -1.791 17.501 1.000 6.948 187 SER AAA N 1
ATOM 760 C CA . SER A 1 107 ? -31.434 -0.644 18.359 1.000 7.151 187 SER AAA CA 1
ATOM 761 C C . SER A 1 107 ? -32.890 -0.729 18.799 1.000 7.125 187 SER AAA C 1
ATOM 762 O O . SER A 1 107 ? -33.790 -0.872 17.951 1.000 8.027 187 SER AAA O 1
ATOM 765 N N . TRP A 1 108 ? -33.117 -0.638 20.114 1.000 7.003 188 TRP AAA N 1
ATOM 766 C CA . TRP A 1 108 ? -34.429 -0.917 20.665 1.000 7.464 188 TRP AAA CA 1
ATOM 767 C C . TRP A 1 108 ? -34.802 0.087 21.725 1.000 7.177 188 TRP AAA C 1
ATOM 768 O O . TRP A 1 108 ? -34.031 0.381 22.643 1.000 8.338 188 TRP AAA O 1
ATOM 779 N N . TYR A 1 109 ? -36.031 0.585 21.591 1.000 8.169 189 TYR AAA N 1
ATOM 780 C CA . TYR A 1 109 ? -36.740 1.359 22.602 1.000 8.538 189 TYR AAA CA 1
ATOM 781 C C . TYR A 1 109 ? -37.943 0.547 23.073 1.000 8.919 189 TYR AAA C 1
ATOM 782 O O . TYR A 1 109 ? -38.648 -0.051 22.246 1.000 9.427 189 TYR AAA O 1
ATOM 791 N N . PRO A 1 110 ? -38.283 0.640 24.357 1.000 9.717 190 PRO AAA N 1
ATOM 792 C CA . PRO A 1 110 ? -39.560 0.101 24.784 1.000 10.693 190 PRO AAA CA 1
ATOM 793 C C . PRO A 1 110 ? -40.691 0.823 24.061 1.000 9.796 190 PRO AAA C 1
ATOM 794 O O . PRO A 1 110 ? -40.566 2.008 23.795 1.000 10.449 190 PRO AAA O 1
ATOM 798 N N . PRO A 1 111 ? -41.802 0.151 23.803 1.000 10.512 191 PRO AAA N 1
ATOM 799 C CA . PRO A 1 111 ? -42.836 0.798 22.973 1.000 11.512 191 PRO AAA CA 1
ATOM 800 C C . PRO A 1 111 ? -43.466 1.986 23.607 1.000 11.288 191 PRO AAA C 1
ATOM 801 O O . PRO A 1 111 ? -43.994 2.834 22.889 1.000 13.839 191 PRO AAA O 1
ATOM 805 N N . ASP A 1 112 ? -43.484 2.036 24.954 1.000 12.125 192 ASP AAA N 1
ATOM 806 C CA . ASP A 1 112 ? -44.210 3.077 25.631 1.000 14.062 192 ASP AAA CA 1
ATOM 807 C C . ASP A 1 112 ? -43.490 4.383 25.640 1.000 16.120 192 ASP AAA C 1
ATOM 808 O O . ASP A 1 112 ? -44.123 5.372 26.012 1.000 19.673 192 ASP AAA O 1
ATOM 813 N N . VAL A 1 113 ? -42.217 4.461 25.292 1.000 18.168 193 VAL AAA N 1
ATOM 814 C CA . VAL A 1 113 ? -41.517 5.712 25.614 1.000 22.226 193 VAL AAA CA 1
ATOM 815 C C . VAL A 1 113 ? -41.804 6.787 24.506 1.000 26.353 193 VAL AAA C 1
ATOM 816 O O . VAL A 1 113 ? -42.235 6.470 23.384 1.000 30.317 193 VAL AAA O 1
ATOM 820 N N A ASN A 1 114 ? -41.543 8.023 24.928 0.500 27.885 194 ASN AAA N 1
ATOM 821 N N B ASN A 1 114 ? -41.705 8.077 24.807 0.500 30.522 194 ASN AAA N 1
ATOM 822 C CA A ASN A 1 114 ? -41.662 9.220 24.113 0.500 30.164 194 ASN AAA CA 1
ATOM 823 C CA B ASN A 1 114 ? -41.958 9.148 23.772 0.500 34.044 194 ASN AAA CA 1
ATOM 824 C C A ASN A 1 114 ? -40.291 9.613 23.569 0.500 28.711 194 ASN AAA C 1
ATOM 825 C C B ASN A 1 114 ? -43.344 9.202 23.057 0.500 33.188 194 ASN AAA C 1
ATOM 826 O O A ASN A 1 114 ? -40.161 10.634 22.901 0.500 28.219 194 ASN AAA O 1
ATOM 827 O O B ASN A 1 114 ? -44.388 9.285 23.706 0.500 35.094 194 ASN AAA O 1
ATOM 830 N N A ASP A 1 115 ? -39.281 8.786 23.849 0.500 26.374 195 ASP AAA N 1
ATOM 831 N N B ASP A 1 115 ? -43.321 9.160 21.719 0.500 32.425 195 ASP AAA N 1
ATOM 832 C CA A ASP A 1 115 ? -37.910 8.974 23.360 0.500 28.222 195 ASP AAA CA 1
ATOM 833 C CA B ASP A 1 115 ? -44.429 9.656 20.869 0.500 31.393 195 ASP AAA CA 1
ATOM 834 C C A ASP A 1 115 ? -37.743 8.692 21.872 0.500 32.778 195 ASP AAA C 1
ATOM 835 C C B ASP A 1 115 ? -45.719 8.827 20.786 0.500 32.462 195 ASP AAA C 1
ATOM 836 O O A ASP A 1 115 ? -36.670 8.910 21.296 0.500 34.173 195 ASP AAA O 1
ATOM 837 O O B ASP A 1 115 ? -45.745 7.696 20.297 0.500 32.951 195 ASP AAA O 1
ATOM 843 N N A GLU A 1 116 ? -38.841 8.195 21.311 0.500 32.149 196 GLU AAA N 1
ATOM 844 N N B GLU A 1 116 ? -46.800 9.461 21.217 0.500 30.088 196 GLU AAA N 1
ATOM 845 C CA A GLU A 1 116 ? -39.086 7.953 19.848 0.500 34.241 196 GLU AAA CA 1
ATOM 846 C CA B GLU A 1 116 ? -48.133 8.798 21.261 0.500 31.272 196 GLU AAA CA 1
ATOM 847 C C A GLU A 1 116 ? -40.580 8.206 19.585 0.500 29.490 196 GLU AAA C 1
ATOM 848 C C B GLU A 1 116 ? -48.841 8.616 19.909 0.500 26.822 196 GLU AAA C 1
ATOM 849 O O A GLU A 1 116 ? -41.374 8.343 20.523 0.500 33.330 196 GLU AAA O 1
ATOM 850 O O B GLU A 1 116 ? -49.619 7.642 19.699 0.500 20.184 196 GLU AAA O 1
ATOM 861 N N A ASN A 1 117 ? -41.147 8.237 18.320 0.500 36.202 197 ASN AAA N 1
ATOM 862 N N B ASN A 1 117 ? -48.670 9.599 19.042 0.500 24.713 197 ASN AAA N 1
ATOM 863 C CA A ASN A 1 117 ? -42.635 8.542 18.272 0.500 34.096 197 ASN AAA CA 1
ATOM 864 C CA B ASN A 1 117 ? -49.270 9.499 17.695 0.500 24.500 197 ASN AAA CA 1
ATOM 865 C C A ASN A 1 117 ? -43.622 8.201 17.133 0.500 32.533 197 ASN AAA C 1
ATOM 866 C C B ASN A 1 117 ? -48.326 8.719 16.796 0.500 25.177 197 ASN AAA C 1
ATOM 867 O O A ASN A 1 117 ? -43.318 8.275 15.965 0.500 40.018 197 ASN AAA O 1
ATOM 868 O O B ASN A 1 117 ? -48.655 8.500 15.632 0.500 23.624 197 ASN AAA O 1
ATOM 874 N N A GLY A 1 118 ? -44.854 7.907 17.549 0.500 35.939 198 GLY AAA N 1
ATOM 875 N N B GLY A 1 118 ? -47.178 8.292 17.336 0.500 24.406 198 GLY AAA N 1
ATOM 876 C CA A GLY A 1 118 ? -45.963 7.622 16.638 0.500 28.188 198 GLY AAA CA 1
ATOM 877 C CA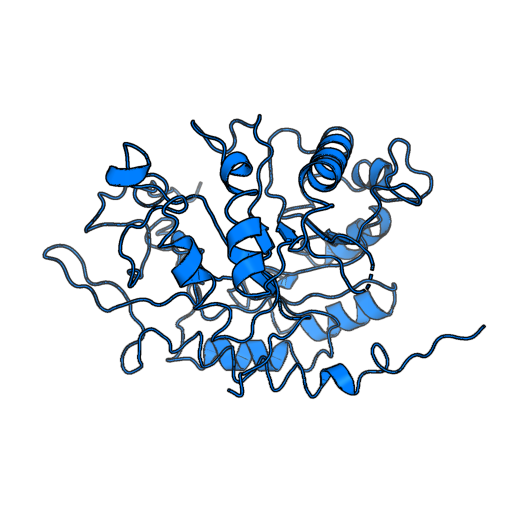 B GLY A 1 118 ? -46.184 7.577 16.553 0.500 25.429 198 GLY AAA CA 1
ATOM 878 C C A GLY A 1 118 ? -46.262 6.129 16.584 0.500 23.637 198 GLY AAA C 1
ATOM 879 C C B GLY A 1 118 ? -46.369 6.065 16.568 0.500 22.853 198 GLY AAA C 1
ATOM 880 O O A GLY A 1 118 ? -47.159 5.602 17.305 0.500 24.700 198 GLY AAA O 1
ATOM 881 O O B GLY A 1 118 ? -47.234 5.497 17.307 0.500 22.126 198 GLY AAA O 1
ATOM 882 N N A GLU A 1 119 ? -45.530 5.443 15.705 0.500 16.773 199 GLU AAA N 1
ATOM 883 N N B GLU A 1 119 ? -45.570 5.410 15.724 0.500 16.641 199 GLU AAA N 1
ATOM 884 C CA A GLU A 1 119 ? -45.613 3.995 15.642 0.500 12.986 199 GLU AAA CA 1
ATOM 885 C CA B GLU A 1 119 ? -45.616 3.963 15.608 0.500 12.875 199 GLU AAA CA 1
ATOM 886 C C . GLU A 1 119 ? -44.350 3.409 16.251 1.000 12.267 199 GLU AAA C 1
ATOM 887 O O . GLU A 1 119 ? -43.248 3.638 15.755 1.000 13.899 199 GLU AAA O 1
ATOM 898 N N . PRO A 1 120 ? -44.459 2.660 17.357 1.000 10.496 200 PRO AAA N 1
ATOM 899 C CA . PRO A 1 120 ? -43.253 2.188 18.037 1.000 11.014 200 PRO AAA CA 1
ATOM 900 C C . PRO A 1 120 ? -42.427 1.264 17.167 1.000 9.191 200 PRO AAA C 1
ATOM 901 O O . PRO A 1 120 ? -42.958 0.323 16.553 1.000 9.891 200 PRO AAA O 1
ATOM 905 N N . THR A 1 121 ? -41.113 1.440 17.181 1.000 8.812 201 THR AAA N 1
ATOM 906 C CA . THR A 1 121 ? -40.244 0.541 16.429 1.000 9.035 201 THR AAA CA 1
ATOM 907 C C . THR A 1 121 ? -40.256 -0.879 16.967 1.000 8.043 201 THR AAA C 1
ATOM 908 O O . THR A 1 121 ? -39.965 -1.819 16.219 1.000 8.433 201 THR AAA O 1
ATOM 912 N N . ASP A 1 122 ? -40.633 -1.074 18.244 1.000 8.367 202 ASP AAA N 1
ATOM 913 C CA . ASP A 1 122 ? -40.781 -2.447 18.746 1.000 8.117 202 ASP AAA CA 1
ATOM 914 C C . ASP A 1 122 ? -41.731 -3.261 17.897 1.000 7.933 202 ASP AAA C 1
ATOM 915 O O . ASP A 1 122 ? -41.582 -4.476 17.797 1.000 8.298 202 ASP AAA O 1
ATOM 920 N N . ASN A 1 123 ? -42.720 -2.616 17.264 1.000 7.927 203 ASN AAA N 1
ATOM 921 C CA . ASN A 1 123 ? -43.672 -3.355 16.444 1.000 8.251 203 ASN AAA CA 1
ATOM 922 C C . ASN A 1 123 ? -43.080 -3.908 15.144 1.000 8.225 203 ASN AAA C 1
ATOM 923 O O . ASN A 1 123 ? -43.755 -4.681 14.480 1.000 9.056 203 ASN AAA O 1
ATOM 928 N N . LEU A 1 124 ? -41.853 -3.509 14.796 1.000 7.898 204 LEU AAA N 1
ATOM 929 C CA . LEU A 1 124 ? -41.181 -4.119 13.645 1.000 8.609 204 LEU AAA CA 1
ATOM 930 C C . LEU A 1 124 ? -40.355 -5.356 14.023 1.000 8.622 204 LEU AAA C 1
ATOM 931 O O . LEU A 1 124 ? -39.885 -6.067 13.136 1.000 9.822 204 LEU AAA O 1
ATOM 936 N N . VAL A 1 125 ? -40.145 -5.585 15.326 1.000 8.356 205 VAL AAA N 1
ATOM 937 C CA . VAL A 1 125 ? -39.263 -6.688 15.703 1.000 8.801 205 VAL AAA CA 1
ATOM 938 C C . VAL A 1 125 ? -39.723 -8.045 15.144 1.000 8.948 205 VAL AAA C 1
ATOM 939 O O . VAL A 1 125 ? -38.915 -8.808 14.623 1.000 9.567 205 VAL AAA O 1
ATOM 943 N N . PRO A 1 126 ? -41.047 -8.363 15.173 1.000 9.517 206 PRO AAA N 1
ATOM 944 C CA . PRO A 1 126 ? -41.435 -9.681 14.635 1.000 9.917 206 PRO AAA CA 1
ATOM 945 C C . PRO A 1 126 ? -41.037 -9.850 13.173 1.000 9.914 206 PRO AAA C 1
ATOM 946 O O . PRO A 1 126 ? -40.589 -10.924 12.771 1.000 10.628 206 PRO AAA O 1
ATOM 950 N N . THR A 1 127 ? -41.240 -8.840 12.342 1.000 10.056 207 THR AAA N 1
ATOM 951 C CA A THR A 1 127 ? -40.880 -8.934 10.914 0.340 10.812 207 THR AAA CA 1
ATOM 952 C CA B THR A 1 127 ? -40.887 -8.992 10.925 0.330 11.020 207 THR AAA CA 1
ATOM 953 C CA C THR A 1 127 ? -40.882 -9.013 10.927 0.330 11.017 207 THR AAA CA 1
ATOM 954 C C . THR A 1 127 ? -39.382 -9.068 10.725 1.000 9.970 207 THR AAA C 1
ATOM 955 O O . THR A 1 127 ? -38.903 -9.847 9.875 1.000 10.836 207 THR AAA O 1
ATOM 965 N N . ILE A 1 128 ? -38.606 -8.304 11.512 1.000 8.872 208 ILE AAA N 1
ATOM 966 C CA . ILE A 1 128 ? -37.166 -8.412 11.435 1.000 8.980 208 ILE AAA CA 1
ATOM 967 C C . ILE A 1 128 ? -36.710 -9.794 11.808 1.000 9.133 208 ILE AAA C 1
ATOM 968 O O . ILE A 1 128 ? -35.848 -10.391 11.136 1.000 9.904 208 ILE AAA O 1
ATOM 973 N N . LEU A 1 129 ? -37.263 -10.370 12.886 1.000 9.354 209 LEU AAA N 1
ATOM 974 C CA . LEU A 1 129 ? -36.932 -11.754 13.235 1.000 9.375 209 LEU AAA CA 1
ATOM 975 C C . LEU A 1 129 ? -37.265 -12.731 12.127 1.000 9.920 209 LEU AAA C 1
ATOM 976 O O . LEU A 1 129 ? -36.494 -13.640 11.834 1.000 10.480 209 LEU AAA O 1
ATOM 981 N N . ASP A 1 130 ? -38.455 -12.574 11.529 1.000 10.364 210 ASP AAA N 1
ATOM 982 C CA . ASP A 1 130 ? -38.864 -13.484 10.456 1.000 11.501 210 ASP AAA CA 1
ATOM 983 C C . ASP A 1 130 ? -37.894 -13.417 9.280 1.000 11.128 210 ASP AAA C 1
ATOM 984 O O . ASP A 1 130 ? -37.480 -14.446 8.742 1.000 12.575 210 ASP AAA O 1
ATOM 989 N N . LYS A 1 131 ? -37.521 -12.211 8.868 1.000 10.672 211 LYS AAA N 1
ATOM 990 C CA . LYS A 1 131 ? -36.602 -12.073 7.737 1.000 11.062 211 LYS AAA CA 1
ATOM 991 C C . LYS A 1 131 ? -35.193 -12.539 8.086 1.000 10.362 211 LYS AAA C 1
ATOM 992 O O . LYS A 1 131 ? -34.515 -13.179 7.269 1.000 12.333 211 LYS AAA O 1
ATOM 998 N N . ALA A 1 132 ? -34.766 -12.285 9.311 1.000 9.988 212 ALA AAA N 1
ATOM 999 C CA . ALA A 1 132 ? -33.482 -12.768 9.776 1.000 10.243 212 ALA AAA CA 1
ATOM 1000 C C . ALA A 1 132 ? -33.455 -14.278 9.681 1.000 11.004 212 ALA AAA C 1
ATOM 1001 O O . ALA A 1 132 ? -32.520 -14.902 9.154 1.000 11.604 212 ALA AAA O 1
ATOM 1003 N N . HIS A 1 133 ? -34.521 -14.927 10.128 1.000 11.467 213 HIS AAA N 1
ATOM 1004 C CA . HIS A 1 133 ? -34.559 -16.372 10.096 1.000 12.262 213 HIS AAA CA 1
ATOM 1005 C C . HIS A 1 133 ? -34.492 -16.951 8.685 1.000 12.151 213 HIS AAA C 1
ATOM 1006 O O . HIS A 1 133 ? -33.837 -17.977 8.458 1.000 13.233 213 HIS AAA O 1
ATOM 1013 N N . LYS A 1 134 ? -35.138 -16.287 7.725 1.000 12.291 214 LYS AAA N 1
ATOM 1014 C CA . LYS A 1 134 ? -35.079 -16.720 6.321 1.000 13.533 214 LYS AAA CA 1
ATOM 1015 C C . LYS A 1 134 ? -33.642 -16.814 5.835 1.000 13.725 214 LYS AAA C 1
ATOM 1016 O O . LYS A 1 134 ? -33.341 -17.651 4.980 1.000 15.973 214 LYS AAA O 1
ATOM 1022 N N . TYR A 1 135 ? -32.743 -15.966 6.333 1.000 12.386 215 TYR AAA N 1
ATOM 1023 C CA . TYR A 1 135 ? -31.329 -15.936 5.941 1.000 12.494 215 TYR AAA CA 1
ATOM 1024 C C . TYR A 1 135 ? -30.379 -16.526 6.968 1.000 11.809 215 TYR AAA C 1
ATOM 1025 O O . TYR A 1 135 ? -29.175 -16.397 6.866 1.000 12.552 215 TYR AAA O 1
ATOM 1034 N N . ASN A 1 136 ? -30.950 -17.184 7.979 1.000 11.449 216 ASN AAA N 1
ATOM 1035 C CA . ASN A 1 136 ? -30.218 -17.804 9.081 1.000 11.738 216 ASN AAA CA 1
ATOM 1036 C C . ASN A 1 136 ? -29.433 -16.848 9.971 1.000 11.009 216 ASN AAA C 1
ATOM 1037 O O . ASN A 1 136 ? -28.532 -17.274 10.686 1.000 12.591 216 ASN AAA O 1
ATOM 1042 N N . LEU A 1 137 ? -29.800 -15.587 9.966 1.000 10.407 217 LEU AAA N 1
ATOM 1043 C CA A LEU A 1 137 ? -29.257 -14.611 10.883 0.700 10.393 217 LEU AAA CA 1
ATOM 1044 C CA B LEU A 1 137 ? -29.216 -14.610 10.894 0.300 10.259 217 LEU AAA CA 1
ATOM 1045 C C . LEU A 1 137 ? -29.920 -14.666 12.244 1.000 9.856 217 LEU AAA C 1
ATOM 1046 O O . LEU A 1 137 ? -31.045 -15.165 12.366 1.000 11.212 217 LEU AAA O 1
ATOM 1055 N N . LYS A 1 138 ? -29.252 -14.143 13.257 1.000 9.391 218 LYS AAA N 1
ATOM 1056 C CA . LYS A 1 138 ? -29.794 -13.990 14.592 1.000 9.570 218 LYS AAA CA 1
ATOM 1057 C C . LYS A 1 138 ? -29.928 -12.528 14.961 1.000 8.780 218 LYS AAA C 1
ATOM 1058 O O . LYS A 1 138 ? -29.230 -11.669 14.425 1.000 9.367 218 LYS AAA O 1
ATOM 1064 N N . VAL A 1 139 ? -30.822 -12.247 15.917 1.000 8.806 219 VAL AAA N 1
ATOM 1065 C CA . VAL A 1 139 ? -31.143 -10.901 16.355 1.000 7.896 219 VAL AAA CA 1
ATOM 1066 C C . VAL A 1 139 ? -30.957 -10.794 17.862 1.000 7.856 219 VAL AAA C 1
ATOM 1067 O O . VAL A 1 139 ? -31.545 -11.565 18.622 1.000 8.583 219 VAL AAA O 1
ATOM 1071 N N . THR A 1 140 ? -30.125 -9.815 18.272 1.000 7.814 220 THR AAA N 1
ATOM 1072 C CA . THR A 1 140 ? -29.982 -9.451 19.645 1.000 7.793 220 THR AAA CA 1
ATOM 1073 C C . THR A 1 140 ? -30.381 -7.974 19.825 1.000 7.638 220 THR AAA C 1
ATOM 1074 O O . THR A 1 140 ? -30.819 -7.346 18.863 1.000 7.785 220 THR AAA O 1
ATOM 1078 N N . PHE A 1 141 ? -30.283 -7.470 21.059 1.000 7.619 221 PHE AAA N 1
ATOM 1079 C CA . PHE A 1 141 ? -30.913 -6.207 21.403 1.000 7.769 221 PHE AAA CA 1
ATOM 1080 C C . PHE A 1 141 ? -29.915 -5.202 21.934 1.000 7.640 221 PHE AAA C 1
ATOM 1081 O O . PHE A 1 141 ? -29.109 -5.505 22.821 1.000 8.685 221 PHE AAA O 1
ATOM 1089 N N . HIS A 1 142 ? -30.024 -3.978 21.421 1.000 7.175 222 HIS AAA N 1
ATOM 1090 C CA . HIS A 1 142 ? -29.177 -2.827 21.795 1.000 7.040 222 HIS AAA CA 1
ATOM 1091 C C . HIS A 1 142 ? -30.103 -1.804 22.436 1.000 7.153 222 HIS AAA C 1
ATOM 1092 O O . HIS A 1 142 ? -30.844 -1.103 21.738 1.000 7.906 222 HIS AAA O 1
ATOM 1099 N N . ILE A 1 143 ? -30.124 -1.781 23.756 1.000 7.632 223 ILE AAA N 1
ATOM 1100 C CA A ILE A 1 143 ? -31.088 -0.981 24.531 0.800 7.919 223 ILE AAA CA 1
ATOM 1101 C CA B ILE A 1 143 ? -31.105 -1.000 24.503 0.200 8.235 223 ILE AAA CA 1
ATOM 1102 C C . ILE A 1 143 ? -30.636 0.470 24.577 1.000 8.172 223 ILE AAA C 1
ATOM 1103 O O . ILE A 1 143 ? -29.623 0.786 25.205 1.000 9.035 223 ILE AAA O 1
ATOM 1112 N N . GLU A 1 144 ? -31.414 1.330 23.942 1.000 8.269 224 GLU AAA N 1
ATOM 1113 C CA . GLU A 1 144 ? -31.112 2.758 23.897 1.000 8.722 224 GLU AAA CA 1
ATOM 1114 C C . GLU A 1 144 ? -31.501 3.437 25.224 1.000 8.883 224 GLU AAA C 1
ATOM 1115 O O . GLU A 1 144 ? -32.288 2.876 25.998 1.000 10.096 224 GLU AAA O 1
ATOM 1121 N N . PRO A 1 145 ? -30.990 4.629 25.473 1.000 9.554 225 PRO AAA N 1
ATOM 1122 C CA . PRO A 1 145 ? -31.387 5.363 26.680 1.000 10.464 225 PRO AAA CA 1
ATOM 1123 C C . PRO A 1 145 ? -32.855 5.778 26.554 1.000 12.401 225 PRO AAA C 1
ATOM 1124 O O . PRO A 1 145 ? -33.290 6.204 25.487 1.000 15.415 225 PRO AAA O 1
ATOM 1128 N N . TYR A 1 146 ? -33.600 5.666 27.619 1.000 14.310 226 TYR AAA N 1
ATOM 1129 C CA . TYR A 1 146 ? -35.003 6.121 27.643 1.000 16.344 226 TYR AAA CA 1
ATOM 1130 C C . TYR A 1 146 ? -35.237 6.717 29.012 1.000 18.060 226 TYR AAA C 1
ATOM 1131 O O . TYR A 1 146 ? -34.517 6.479 29.987 1.000 19.297 226 TYR AAA O 1
ATOM 1140 N N . SER A 1 147 ? -36.330 7.510 29.066 1.000 23.937 227 SER AAA N 1
ATOM 1141 C CA A SER A 1 147 ? -36.671 8.247 30.267 0.700 27.187 227 SER AAA CA 1
ATOM 1142 C CA B SER A 1 147 ? -36.691 8.260 30.263 0.300 26.874 227 SER AAA CA 1
ATOM 1143 C C . SER A 1 147 ? -36.780 7.353 31.467 1.000 24.616 227 SER AAA C 1
ATOM 1144 O O . SER A 1 147 ? -37.472 6.329 31.428 1.000 27.945 227 SER AAA O 1
ATOM 1149 N N A ASN A 1 148 ? -36.085 7.736 32.524 0.500 25.750 228 ASN AAA N 1
ATOM 1150 N N B ASN A 1 148 ? -36.066 7.725 32.519 0.500 25.316 228 ASN AAA N 1
ATOM 1151 C CA A ASN A 1 148 ? -36.130 7.032 33.786 0.500 25.011 228 ASN AAA CA 1
ATOM 1152 C CA B ASN A 1 148 ? -36.108 7.022 33.787 0.500 25.603 228 ASN AAA CA 1
ATOM 1153 C C A ASN A 1 148 ? -35.715 5.587 33.659 0.500 24.995 228 ASN AAA C 1
ATOM 1154 C C B ASN A 1 148 ? -35.740 5.572 33.639 0.500 25.182 228 ASN AAA C 1
ATOM 1155 O O A ASN A 1 148 ? -36.088 4.800 34.505 0.500 25.229 228 ASN AAA O 1
ATOM 1156 O O B ASN A 1 148 ? -36.176 4.765 34.436 0.500 26.745 228 ASN AAA O 1
ATOM 1165 N N . ARG A 1 149 ? -34.908 5.246 32.635 1.000 22.579 229 ARG AAA N 1
ATOM 1166 C CA . ARG A 1 149 ? -34.449 3.896 32.466 1.000 19.655 229 ARG AAA CA 1
ATOM 1167 C C . ARG A 1 149 ? -33.753 3.594 33.769 1.000 21.279 229 ARG AAA C 1
ATOM 1168 O O . ARG A 1 149 ? -32.886 4.378 34.185 1.000 29.722 229 ARG AAA O 1
ATOM 1176 N N . ASP A 1 150 ? -34.178 2.530 34.426 1.000 20.355 230 ASP AAA N 1
ATOM 1177 C CA . ASP A 1 150 ? -33.688 2.165 35.731 1.000 23.337 230 ASP AAA CA 1
ATOM 1178 C C . ASP A 1 150 ? -33.812 0.637 35.953 1.000 19.816 230 ASP AAA C 1
ATOM 1179 O O . ASP A 1 150 ? -34.172 -0.078 35.022 1.000 18.442 230 ASP AAA O 1
ATOM 1184 N N . ASP A 1 151 ? -33.494 0.150 37.138 1.000 21.710 231 ASP AAA N 1
ATOM 1185 C CA . ASP A 1 151 ? -33.613 -1.286 37.423 1.000 20.992 231 ASP AAA CA 1
ATOM 1186 C C . ASP A 1 151 ? -35.020 -1.876 37.257 1.000 19.179 231 ASP AAA C 1
ATOM 1187 O O . ASP A 1 151 ? -35.172 -3.020 36.807 1.000 20.437 231 ASP AAA O 1
ATOM 1192 N N . GLN A 1 152 ? -36.013 -1.115 37.695 1.000 19.081 232 GLN AAA N 1
ATOM 1193 C CA A GLN A 1 152 ? -37.399 -1.597 37.684 0.700 18.489 232 GLN AAA CA 1
ATOM 1194 C CA B GLN A 1 152 ? -37.400 -1.574 37.699 0.300 17.910 232 GLN AAA CA 1
ATOM 1195 C C . GLN A 1 152 ? -37.934 -1.761 36.270 1.000 16.131 232 GLN AAA C 1
ATOM 1196 O O . GLN A 1 152 ? -38.433 -2.836 35.910 1.000 16.497 232 GLN AAA O 1
ATOM 1207 N N . ASN A 1 153 ? -37.796 -0.724 35.462 1.000 14.820 233 ASN AAA N 1
ATOM 1208 C CA . ASN A 1 153 ? -38.272 -0.834 34.089 1.000 13.367 233 ASN AAA CA 1
ATOM 1209 C C . ASN A 1 153 ? -37.356 -1.681 33.226 1.000 12.167 233 ASN AAA C 1
ATOM 1210 O O . ASN A 1 153 ? -37.823 -2.264 32.256 1.000 12.686 233 ASN AAA O 1
ATOM 1215 N N . MET A 1 154 ? -36.062 -1.780 33.566 1.000 12.244 234 MET AAA N 1
ATOM 1216 C CA . MET A 1 154 ? -35.224 -2.713 32.845 1.000 11.286 234 MET AAA CA 1
ATOM 1217 C C . MET A 1 154 ? -35.618 -4.154 33.122 1.000 11.554 234 MET AAA C 1
ATOM 1218 O O . MET A 1 154 ? -35.591 -4.982 32.209 1.000 12.030 234 MET AAA O 1
ATOM 1223 N N . TYR A 1 155 ? -35.985 -4.478 34.371 1.000 12.649 235 TYR AAA N 1
ATOM 1224 C CA . TYR A 1 155 ? -36.499 -5.830 34.625 1.000 13.520 235 TYR AAA CA 1
ATOM 1225 C C . TYR A 1 155 ? -37.690 -6.107 33.716 1.000 12.633 235 TYR AAA C 1
ATOM 1226 O O . TYR A 1 155 ? -37.776 -7.146 33.077 1.000 13.302 235 TYR AAA O 1
ATOM 1235 N N . LYS A 1 156 ? -38.634 -5.183 33.711 1.000 12.275 236 LYS AAA N 1
ATOM 1236 C CA . LYS A 1 156 ? -39.838 -5.333 32.889 1.000 11.844 236 LYS AAA CA 1
ATOM 1237 C C . LYS A 1 156 ? -39.476 -5.541 31.422 1.000 11.164 236 LYS AAA C 1
ATOM 1238 O O . LYS A 1 156 ? -40.045 -6.380 30.752 1.000 11.817 236 LYS AAA O 1
ATOM 1244 N N . ASN A 1 157 ? -38.550 -4.721 30.924 1.000 10.983 237 ASN AAA N 1
ATOM 1245 C CA . ASN A 1 157 ? -38.229 -4.764 29.507 1.000 10.783 237 ASN AAA CA 1
ATOM 1246 C C . ASN A 1 157 ? -37.442 -6.011 29.102 1.000 10.217 237 ASN AAA C 1
ATOM 1247 O O . ASN A 1 157 ? -37.616 -6.547 28.008 1.000 10.372 237 ASN AAA O 1
ATOM 1252 N N . VAL A 1 158 ? -36.547 -6.472 29.991 1.000 10.304 238 VAL AAA N 1
ATOM 1253 C CA . VAL A 1 158 ? -35.840 -7.731 29.749 1.000 11.067 238 VAL AAA CA 1
ATOM 1254 C C . VAL A 1 158 ? -36.841 -8.877 29.680 1.000 11.254 238 VAL AAA C 1
ATOM 1255 O O . VAL A 1 158 ? -36.782 -9.724 28.805 1.000 11.243 238 VAL AAA O 1
ATOM 1259 N N . LYS A 1 159 ? -37.746 -8.911 30.670 1.000 10.854 239 LYS AAA N 1
ATOM 1260 C CA . LYS A 1 159 ? -38.772 -9.914 30.680 1.000 11.380 239 LYS AAA CA 1
ATOM 1261 C C . LYS A 1 159 ? -39.652 -9.851 29.419 1.000 10.949 239 LYS AAA C 1
ATOM 1262 O O . LYS A 1 159 ? -39.989 -10.874 28.860 1.000 11.833 239 LYS AAA O 1
ATOM 1268 N N . TYR A 1 160 ? -40.013 -8.635 29.022 1.000 10.399 240 TYR AAA N 1
ATOM 1269 C CA . TYR A 1 160 ? -40.823 -8.453 27.821 1.000 10.172 240 TYR AAA CA 1
ATOM 1270 C C . TYR A 1 160 ? -40.121 -9.018 26.589 1.000 9.743 240 TYR AAA C 1
ATOM 1271 O O . TYR A 1 160 ? -40.729 -9.722 25.798 1.000 10.667 240 TYR AAA O 1
ATOM 1280 N N . ILE A 1 161 ? -38.857 -8.628 26.398 1.000 9.262 241 ILE AAA N 1
ATOM 1281 C CA . ILE A 1 161 ? -38.118 -9.086 25.216 1.000 9.330 241 ILE AAA CA 1
ATOM 1282 C C . ILE A 1 161 ? -38.018 -10.611 25.196 1.000 9.935 241 ILE AAA C 1
ATOM 1283 O O . ILE A 1 161 ? -38.258 -11.258 24.170 1.000 10.362 241 ILE AAA O 1
ATOM 1288 N N . ILE A 1 162 ? -37.668 -11.205 26.342 1.000 9.772 242 ILE AAA N 1
ATOM 1289 C CA . ILE A 1 162 ? -37.521 -12.656 26.355 1.000 10.825 242 ILE AAA CA 1
ATOM 1290 C C . ILE A 1 162 ? -38.858 -13.365 26.199 1.000 10.735 242 ILE AAA C 1
ATOM 1291 O O . ILE A 1 162 ? -38.969 -14.323 25.441 1.000 12.186 242 ILE AAA O 1
ATOM 1296 N N . ASP A 1 163 ? -39.896 -12.875 26.861 1.000 10.996 243 ASP AAA N 1
ATOM 1297 C CA . ASP A 1 163 ? -41.212 -13.477 26.710 1.000 11.891 243 ASP AAA CA 1
ATOM 1298 C C . ASP A 1 163 ? -41.751 -13.354 25.287 1.000 11.651 243 ASP AAA C 1
ATOM 1299 O O . ASP A 1 163 ? -42.323 -14.303 24.770 1.000 13.802 243 ASP AAA O 1
ATOM 1304 N N . LYS A 1 164 ? -41.611 -12.183 24.681 1.000 10.572 244 LYS AAA N 1
ATOM 1305 C CA . LYS A 1 164 ? -42.222 -11.950 23.354 1.000 10.493 244 LYS AAA CA 1
ATOM 1306 C C . LYS A 1 164 ? -41.410 -12.558 22.232 1.000 10.501 244 LYS AAA C 1
ATOM 1307 O O . LYS A 1 164 ? -41.990 -13.044 21.267 1.000 11.946 244 LYS AAA O 1
ATOM 1313 N N . TYR A 1 165 ? -40.078 -12.487 22.329 1.000 10.114 245 TYR AAA N 1
ATOM 1314 C CA . TYR A 1 165 ? -39.200 -12.820 21.223 1.000 10.020 245 TYR AAA CA 1
ATOM 1315 C C . TYR A 1 165 ? -38.320 -14.055 21.454 1.000 10.496 245 TYR AAA C 1
ATOM 1316 O O . TYR A 1 165 ? -37.768 -14.587 20.510 1.000 11.167 245 TYR AAA O 1
ATOM 1325 N N . GLY A 1 166 ? -38.203 -14.502 22.714 1.000 11.346 246 GLY AAA N 1
ATOM 1326 C CA . GLY A 1 166 ? -37.195 -15.484 23.048 1.000 11.999 246 GLY AAA CA 1
ATOM 1327 C C . GLY A 1 166 ? -37.410 -16.856 22.464 1.000 13.296 246 GLY AAA C 1
ATOM 1328 O O . GLY A 1 166 ? -36.465 -17.615 22.376 1.000 16.202 246 GLY AAA O 1
ATOM 1329 N N . ASN A 1 167 ? -38.638 -17.181 22.083 1.000 13.728 247 ASN AAA N 1
ATOM 1330 C CA . ASN A 1 167 ? -38.911 -18.447 21.430 1.000 16.312 247 ASN AAA CA 1
ATOM 1331 C C . ASN A 1 167 ? -38.765 -18.390 19.936 1.000 14.578 247 ASN AAA C 1
ATOM 1332 O O . ASN A 1 167 ? -38.870 -19.439 19.287 1.000 17.205 247 ASN AAA O 1
ATOM 1337 N N . HIS A 1 168 ? -38.475 -17.227 19.369 1.000 12.609 248 HIS AAA N 1
ATOM 1338 C CA . HIS A 1 168 ? -38.359 -17.166 17.934 1.000 12.449 248 HIS AAA CA 1
ATOM 1339 C C . HIS A 1 168 ? -37.084 -17.861 17.492 1.000 12.257 248 HIS AAA C 1
ATOM 1340 O O . HIS A 1 168 ? -36.042 -17.695 18.136 1.000 12.915 248 HIS AAA O 1
ATOM 1347 N N . PRO A 1 169 ? -37.089 -18.614 16.381 1.000 13.286 249 PRO AAA N 1
ATOM 1348 C CA . PRO A 1 169 ? -35.866 -19.297 15.947 1.000 14.454 249 PRO AAA CA 1
ATOM 1349 C C . PRO A 1 169 ? -34.683 -18.376 15.628 1.000 12.965 249 PRO AAA C 1
ATOM 1350 O O . PRO A 1 169 ? -33.559 -18.812 15.686 1.000 15.605 249 PRO AAA O 1
ATOM 1354 N N . ALA A 1 170 ? -34.927 -17.105 15.308 1.000 11.712 250 ALA AAA N 1
ATOM 1355 C CA . ALA A 1 170 ? -33.832 -16.133 15.056 1.000 11.091 250 ALA AAA CA 1
ATOM 1356 C C . ALA A 1 170 ? -33.420 -15.371 16.287 1.000 9.885 250 ALA AAA C 1
ATOM 1357 O O . ALA A 1 170 ? -32.503 -14.559 16.178 1.000 11.093 250 ALA AAA O 1
ATOM 1359 N N . PHE A 1 171 ? -34.002 -15.616 17.453 1.000 10.183 251 PHE AAA N 1
ATOM 1360 C CA . PHE A 1 171 ? -33.573 -14.906 18.650 1.000 9.812 251 PHE AAA CA 1
ATOM 1361 C C . PHE A 1 171 ? -32.147 -15.324 19.035 1.000 9.925 251 PHE AAA C 1
ATOM 1362 O O . PHE A 1 171 ? -31.883 -16.520 19.165 1.000 11.778 251 PHE AAA O 1
ATOM 1370 N N . TYR A 1 172 ? -31.256 -14.379 19.248 1.000 9.512 252 TYR AAA N 1
ATOM 1371 C CA . TYR A 1 172 ? -29.866 -14.702 19.554 1.000 10.154 252 TYR AAA CA 1
ATOM 1372 C C . TYR A 1 172 ? -29.665 -15.169 21.002 1.000 10.283 252 TYR AAA C 1
ATOM 1373 O O . TYR A 1 172 ? -30.079 -14.493 21.952 1.000 10.488 252 TYR AAA O 1
ATOM 1382 N N . ARG A 1 173 ? -28.920 -16.254 21.140 1.000 11.180 253 ARG AAA N 1
ATOM 1383 C CA . ARG A 1 173 ? -28.338 -16.606 22.411 1.000 12.401 253 ARG AAA CA 1
ATOM 1384 C C . ARG A 1 173 ? -26.873 -16.961 22.179 1.000 12.954 253 ARG AAA C 1
ATOM 1385 O O . ARG A 1 173 ? -26.517 -17.674 21.237 1.000 16.289 253 ARG AAA O 1
ATOM 1393 N N . TYR A 1 174 ? -26.010 -16.457 23.040 1.000 13.146 254 TYR AAA N 1
ATOM 1394 C CA . TYR A 1 174 ? -24.587 -16.768 23.004 1.000 14.468 254 TYR AAA CA 1
ATOM 1395 C C . TYR A 1 174 ? -24.438 -18.144 23.577 1.000 18.555 254 TYR AAA C 1
ATOM 1396 O O . TYR A 1 174 ? -24.825 -18.347 24.726 1.000 21.608 254 TYR AAA O 1
ATOM 1405 N N . LYS A 1 175 ? -23.871 -19.052 22.765 1.000 20.424 255 LYS AAA N 1
ATOM 1406 C CA A LYS A 1 175 ? -23.751 -20.468 23.127 0.500 25.556 255 LYS AAA CA 1
ATOM 1407 C CA B LYS A 1 175 ? -23.745 -20.473 23.098 0.500 25.561 255 LYS AAA CA 1
ATOM 1408 C C . LYS A 1 175 ? -22.420 -20.685 23.806 1.000 33.083 255 LYS AAA C 1
ATOM 1409 O O . LYS A 1 175 ? -21.385 -20.407 23.218 1.000 39.634 255 LYS AAA O 1
ATOM 1420 N N . ALA A 1 181 ? -26.754 -21.438 26.926 1.000 31.425 261 ALA AAA N 1
ATOM 1421 C CA . ALA A 1 181 ? -27.137 -20.425 25.909 1.000 22.934 261 ALA AAA CA 1
ATOM 1422 C C . ALA A 1 181 ? -27.843 -19.202 26.516 1.000 19.863 261 ALA AAA C 1
ATOM 1423 O O . ALA A 1 181 ? -28.898 -19.351 27.094 1.000 24.940 261 ALA AAA O 1
ATOM 1425 N N . LEU A 1 182 ? -27.257 -18.023 26.406 1.000 18.126 262 LEU AAA N 1
ATOM 1426 C CA . LEU A 1 182 ? -27.743 -16.836 27.104 1.000 16.892 262 LEU AAA CA 1
ATOM 1427 C C . LEU A 1 182 ? -28.154 -15.726 26.131 1.000 13.644 262 LEU AAA C 1
ATOM 1428 O O . LEU A 1 182 ? -27.352 -15.350 25.267 1.000 13.881 262 LEU AAA O 1
ATOM 1433 N N . PRO A 1 183 ? -29.334 -15.113 26.344 1.000 13.065 263 PRO AAA N 1
ATOM 1434 C CA . PRO A 1 183 ? -29.640 -13.880 25.630 1.000 11.915 263 PRO AAA CA 1
ATOM 1435 C C . PRO A 1 183 ? -28.612 -12.786 25.956 1.000 10.841 263 PRO AAA C 1
ATOM 1436 O O . PRO A 1 183 ? -28.018 -12.821 27.033 1.000 13.607 263 PRO AAA O 1
ATOM 1440 N N . MET A 1 184 ? -28.430 -11.856 25.038 1.000 10.043 264 MET AAA N 1
ATOM 1441 C CA . MET A 1 184 ? -27.538 -10.734 25.224 1.000 9.727 264 MET AAA CA 1
ATOM 1442 C C . MET A 1 184 ? -28.275 -9.404 25.152 1.000 9.630 264 MET AAA C 1
ATOM 1443 O O . MET A 1 184 ? -29.213 -9.242 24.349 1.000 10.701 264 MET AAA O 1
ATOM 1448 N N . PHE A 1 185 ? -27.839 -8.463 25.959 1.000 8.938 265 PHE AAA N 1
ATOM 1449 C CA . PHE A 1 185 ? -28.349 -7.099 25.929 1.000 8.669 265 PHE AAA CA 1
ATOM 1450 C C . PHE A 1 185 ? -27.195 -6.133 25.968 1.000 8.259 265 PHE AAA C 1
ATOM 1451 O O . PHE A 1 185 ? -26.482 -6.100 26.975 1.000 10.199 265 PHE AAA O 1
ATOM 1459 N N . TYR A 1 186 ? -26.999 -5.355 24.900 1.000 7.746 266 TYR AAA N 1
ATOM 1460 C CA . TYR A 1 186 ? -26.086 -4.214 24.955 1.000 7.843 266 TYR AAA CA 1
ATOM 1461 C C . TYR A 1 186 ? -26.828 -3.045 25.528 1.000 8.425 266 TYR AAA C 1
ATOM 1462 O O . TYR A 1 186 ? -27.958 -2.781 25.125 1.000 10.528 266 TYR AAA O 1
ATOM 1471 N N . VAL A 1 187 ? -26.224 -2.334 26.485 1.000 8.027 267 VAL AAA N 1
ATOM 1472 C CA . VAL A 1 187 ? -26.907 -1.202 27.143 1.000 8.443 267 VAL AAA CA 1
ATOM 1473 C C . VAL A 1 187 ? -26.162 0.081 26.839 1.000 8.117 267 VAL AAA C 1
ATOM 1474 O O . VAL A 1 187 ? -25.103 0.363 27.397 1.000 9.483 267 VAL AAA O 1
ATOM 1478 N N . TYR A 1 188 ? -26.692 0.856 25.879 1.000 8.527 268 TYR AAA N 1
ATOM 1479 C CA . TYR A 1 188 ? -26.027 2.073 25.462 1.000 8.272 268 TYR AAA CA 1
ATOM 1480 C C . TYR A 1 188 ? -26.101 3.124 26.553 1.000 8.735 268 TYR AAA C 1
ATOM 1481 O O . TYR A 1 188 ? -27.153 3.324 27.153 1.000 9.838 268 TYR AAA O 1
ATOM 1490 N N . ASP A 1 189 ? -24.986 3.823 26.803 1.000 9.446 269 ASP AAA N 1
ATOM 1491 C CA . ASP A 1 189 ? -24.941 4.847 27.858 1.000 10.470 269 ASP AAA CA 1
ATOM 1492 C C . ASP A 1 189 ? -25.427 4.301 29.192 1.000 10.162 269 ASP AAA C 1
ATOM 1493 O O . ASP A 1 189 ? -26.112 4.991 29.963 1.000 11.172 269 ASP AAA O 1
ATOM 1498 N N . SER A 1 190 ? -25.020 3.066 29.488 1.000 10.380 270 SER AAA N 1
ATOM 1499 C CA . SER A 1 190 ? -25.366 2.449 30.753 1.000 10.967 270 SER AAA CA 1
ATOM 1500 C C . SER A 1 190 ? -24.972 3.279 31.958 1.000 11.575 270 SER AAA C 1
ATOM 1501 O O . SER A 1 190 ? -25.614 3.167 33.014 1.000 12.475 270 SER AAA O 1
ATOM 1504 N N . TYR A 1 191 ? -23.912 4.082 31.843 1.000 11.946 271 TYR AAA N 1
ATOM 1505 C CA A TYR A 1 191 ? -23.433 4.845 32.992 0.700 13.241 271 TYR AAA CA 1
ATOM 1506 C CA B TYR A 1 191 ? -23.420 4.834 32.987 0.300 13.533 271 TYR AAA CA 1
ATOM 1507 C C . TYR A 1 191 ? -24.405 5.870 33.511 1.000 13.939 271 TYR AAA C 1
ATOM 1508 O O . TYR A 1 191 ? -24.257 6.317 34.637 1.000 16.931 271 TYR AAA O 1
ATOM 1525 N N . ILE A 1 192 ? -25.421 6.214 32.735 1.000 13.017 272 ILE AAA N 1
ATOM 1526 C CA A ILE A 1 192 ? -26.445 7.152 33.195 0.300 14.852 272 ILE AAA CA 1
ATOM 1527 C CA B ILE A 1 192 ? -26.488 7.133 33.167 0.700 14.752 272 ILE AAA CA 1
ATOM 1528 C C . ILE A 1 192 ? -27.168 6.616 34.430 1.000 14.383 272 ILE AAA C 1
ATOM 1529 O O . ILE A 1 192 ? -27.557 7.401 35.311 1.000 18.063 272 ILE AAA O 1
ATOM 1538 N N . THR A 1 193 ? -27.350 5.311 34.497 1.000 13.233 273 THR AAA N 1
ATOM 1539 C CA . THR A 1 193 ? -27.950 4.645 35.655 1.000 13.854 273 THR AAA CA 1
ATOM 1540 C C . THR A 1 193 ? -26.819 4.274 36.612 1.000 13.654 273 THR AAA C 1
ATOM 1541 O O . THR A 1 193 ? -25.808 3.722 36.196 1.000 14.765 273 THR AAA O 1
ATOM 1545 N N . LYS A 1 194 ? -27.012 4.546 37.904 1.000 16.428 274 LYS AAA N 1
ATOM 1546 C CA . LYS A 1 194 ? -25.954 4.365 38.888 1.000 16.613 274 LYS AAA CA 1
ATOM 1547 C C . LYS A 1 194 ? -25.709 2.899 39.206 1.000 14.918 274 LYS AAA C 1
ATOM 1548 O O . LYS A 1 194 ? -26.641 2.068 39.136 1.000 14.675 274 LYS AAA O 1
ATOM 1554 N N . PRO A 1 195 ? -24.473 2.555 39.636 1.000 14.173 275 PRO AAA N 1
ATOM 1555 C CA . PRO A 1 195 ? -24.215 1.141 39.935 1.000 14.418 275 PRO AAA CA 1
ATOM 1556 C C . PRO A 1 195 ? -25.073 0.553 40.998 1.000 14.017 275 PRO AAA C 1
ATOM 1557 O O . PRO A 1 195 ? -25.391 -0.630 40.910 1.000 16.234 275 PRO AAA O 1
ATOM 1561 N N . GLU A 1 196 ? -25.456 1.382 41.976 1.000 15.276 276 GLU AAA N 1
ATOM 1562 C CA A GLU A 1 196 ? -26.297 0.878 43.040 0.500 16.307 276 GLU AAA CA 1
ATOM 1563 C CA B GLU A 1 196 ? -26.316 0.991 43.052 0.500 16.386 276 GLU AAA CA 1
ATOM 1564 C C . GLU A 1 196 ? -27.666 0.450 42.505 1.000 16.523 276 GLU AAA C 1
ATOM 1565 O O . GLU A 1 196 ? -28.277 -0.483 43.029 1.000 20.355 276 GLU AAA O 1
ATOM 1576 N N . LYS A 1 197 ? -28.147 1.069 41.442 1.000 14.668 277 LYS AAA N 1
ATOM 1577 C CA . LYS A 1 197 ? -29.392 0.654 40.821 1.000 14.873 277 LYS AAA CA 1
ATOM 1578 C C . LYS A 1 197 ? -29.183 -0.547 39.903 1.000 13.944 277 LYS AAA C 1
ATOM 1579 O O . LYS A 1 197 ? -29.966 -1.522 39.937 1.000 14.975 277 LYS AAA O 1
ATOM 1585 N N . TRP A 1 198 ? -28.126 -0.537 39.080 1.000 13.441 278 TRP AAA N 1
ATOM 1586 C CA . TRP A 1 198 ? -27.885 -1.715 38.245 1.000 12.836 278 TRP AAA CA 1
ATOM 1587 C C . TRP A 1 198 ? -27.741 -2.980 39.071 1.000 12.852 278 TRP AAA C 1
ATOM 1588 O O . TRP A 1 198 ? -28.195 -4.040 38.680 1.000 13.341 278 TRP AAA O 1
ATOM 1599 N N . ALA A 1 199 ? -27.109 -2.864 40.252 1.000 12.867 279 ALA AAA N 1
ATOM 1600 C CA . ALA A 1 199 ? -26.863 -4.055 41.069 1.000 14.433 279 ALA AAA CA 1
ATOM 1601 C C . ALA A 1 199 ? -28.169 -4.718 41.519 1.000 13.341 279 ALA AAA C 1
ATOM 1602 O O . ALA A 1 199 ? -28.203 -5.928 41.771 1.000 15.173 279 ALA AAA O 1
ATOM 1604 N N . ASN A 1 200 ? -29.254 -3.936 41.639 1.000 14.278 280 ASN AAA N 1
ATOM 1605 C CA . ASN A 1 200 ? -30.517 -4.531 42.033 1.000 16.136 280 ASN AAA CA 1
ATOM 1606 C C . ASN A 1 200 ? -30.977 -5.537 40.981 1.000 15.223 280 ASN AAA C 1
ATOM 1607 O O . ASN A 1 200 ? -31.684 -6.494 41.303 1.000 18.510 280 ASN AAA O 1
ATOM 1612 N N . LEU A 1 201 ? -30.640 -5.267 39.702 1.000 13.812 281 LEU AAA N 1
ATOM 1613 C CA . LEU A 1 201 ? -31.010 -6.096 38.572 1.000 14.096 281 LEU AAA CA 1
ATOM 1614 C C . LEU A 1 201 ? -29.993 -7.186 38.258 1.000 12.828 281 LEU AAA C 1
ATOM 1615 O O . LEU A 1 201 ? -30.365 -8.298 37.878 1.000 14.399 281 LEU AAA O 1
ATOM 1620 N N . LEU A 1 202 ? -28.698 -6.858 38.378 1.000 12.678 282 LEU AAA N 1
ATOM 1621 C CA . LEU A 1 202 ? -27.636 -7.659 37.748 1.000 12.462 282 LEU AAA CA 1
ATOM 1622 C C . LEU A 1 202 ? -26.742 -8.398 38.730 1.000 13.710 282 LEU AAA C 1
ATOM 1623 O O . LEU A 1 202 ? -25.839 -9.117 38.289 1.000 15.591 282 LEU AAA O 1
ATOM 1628 N N . THR A 1 203 ? -26.997 -8.299 40.023 1.000 17.028 283 THR AAA N 1
ATOM 1629 C CA . THR A 1 203 ? -26.206 -9.073 40.985 1.000 18.613 283 THR AAA CA 1
ATOM 1630 C C . THR A 1 203 ? -27.107 -10.132 41.551 1.000 22.532 283 THR AAA C 1
ATOM 1631 O O . THR A 1 203 ? -28.324 -9.959 41.610 1.000 23.640 283 THR AAA O 1
ATOM 1635 N N . THR A 1 204 ? -26.503 -11.228 41.994 1.000 26.045 284 THR AAA N 1
ATOM 1636 C CA . THR A 1 204 ? -27.250 -12.339 42.563 1.000 29.946 284 THR AAA CA 1
ATOM 1637 C C . THR A 1 204 ? -28.183 -11.949 43.707 1.000 28.882 284 THR AAA C 1
ATOM 1638 O O . THR A 1 204 ? -29.337 -12.372 43.733 1.000 34.320 284 THR AAA O 1
ATOM 1642 N N . SER A 1 205 ? -27.709 -11.095 44.599 1.000 31.472 285 SER AAA N 1
ATOM 1643 C CA . SER A 1 205 ? -28.493 -10.705 45.766 1.000 33.683 285 SER AAA CA 1
ATOM 1644 C C . SER A 1 205 ? -29.330 -9.460 45.542 1.000 33.517 285 SER AAA C 1
ATOM 1645 O O . SER A 1 205 ? -29.949 -8.957 46.479 1.000 46.537 285 SER AAA O 1
ATOM 1648 N N . GLY A 1 206 ? -29.385 -8.946 44.302 1.000 25.466 286 GLY AAA N 1
ATOM 1649 C CA . GLY A 1 206 ? -30.091 -7.711 44.063 1.000 25.574 286 GLY AAA CA 1
ATOM 1650 C C . GLY A 1 206 ? -31.576 -7.828 44.321 1.000 25.406 286 GLY AAA C 1
ATOM 1651 O O . GLY A 1 206 ? -32.173 -8.898 44.128 1.000 27.630 286 GLY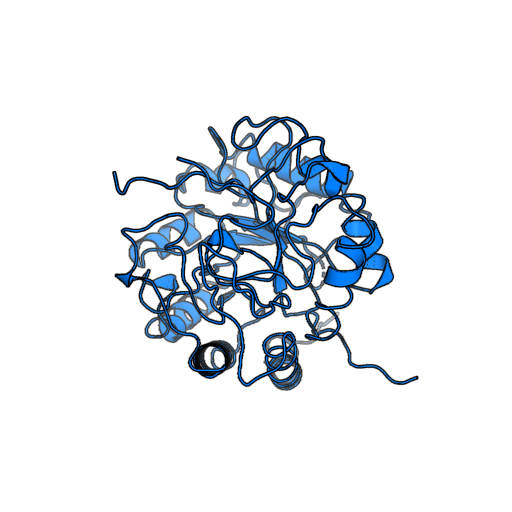 AAA O 1
ATOM 1652 N N . SER A 1 207 ? -32.187 -6.720 44.737 1.000 26.869 287 SER AAA N 1
ATOM 1653 C CA . SER A 1 207 ? -33.609 -6.728 45.084 1.000 29.885 287 SER AAA CA 1
ATOM 1654 C C . SER A 1 207 ? -34.585 -7.052 43.928 1.000 30.340 287 SER AAA C 1
ATOM 1655 O O . SER A 1 207 ? -35.719 -7.427 44.200 1.000 35.123 287 SER AAA O 1
ATOM 1658 N N . ARG A 1 208 ? -34.139 -6.908 42.667 1.000 26.590 288 ARG AAA N 1
ATOM 1659 C CA A ARG A 1 208 ? -34.944 -7.186 41.466 0.700 26.803 288 ARG AAA CA 1
ATOM 1660 C CA B ARG A 1 208 ? -34.941 -7.187 41.467 0.300 27.040 288 ARG AAA CA 1
ATOM 1661 C C . ARG A 1 208 ? -34.113 -7.999 40.474 1.000 22.432 288 ARG AAA C 1
ATOM 1662 O O . ARG A 1 208 ? -34.082 -7.717 39.255 1.000 24.053 288 ARG AAA O 1
ATOM 1677 N N . SER A 1 209 ? -33.408 -8.991 40.987 1.000 22.761 289 SER AAA N 1
ATOM 1678 C CA . SER A 1 209 ? -32.393 -9.668 40.212 1.000 22.240 289 SER AAA CA 1
ATOM 1679 C C . SER A 1 209 ? -32.953 -10.537 39.080 1.000 18.494 289 SER AAA C 1
ATOM 1680 O O . SER A 1 209 ? -33.880 -11.299 39.308 1.000 22.055 289 SER AAA O 1
ATOM 1683 N N . ILE A 1 210 ? -32.331 -10.471 37.896 1.000 17.407 290 ILE AAA N 1
ATOM 1684 C CA . ILE A 1 210 ? -32.584 -11.447 36.843 1.000 16.781 290 ILE AAA CA 1
ATOM 1685 C C . ILE A 1 210 ? -31.683 -12.679 36.899 1.000 15.797 290 ILE AAA C 1
ATOM 1686 O O . ILE A 1 210 ? -31.853 -13.598 36.128 1.000 16.286 290 ILE AAA O 1
ATOM 1691 N N . ARG A 1 211 ? -30.741 -12.712 37.836 1.000 16.139 291 ARG AAA N 1
ATOM 1692 C CA . ARG A 1 211 ? -29.833 -13.861 37.898 1.000 16.970 291 ARG AAA CA 1
ATOM 1693 C C . ARG A 1 211 ? -30.577 -15.124 38.360 1.000 18.413 291 ARG AAA C 1
ATOM 1694 O O . ARG A 1 211 ? -31.439 -15.042 39.177 1.000 21.697 291 ARG AAA O 1
ATOM 1702 N N . ASN A 1 212 ? -30.218 -16.281 37.795 1.000 19.318 292 ASN AAA N 1
ATOM 1703 C CA A ASN A 1 212 ? -30.821 -17.601 38.084 0.500 19.947 292 ASN AAA CA 1
ATOM 1704 C CA B ASN A 1 212 ? -30.817 -17.544 38.223 0.500 20.960 292 ASN AAA CA 1
ATOM 1705 C C . ASN A 1 212 ? -32.332 -17.623 37.902 1.000 21.053 292 ASN AAA C 1
ATOM 1706 O O . ASN A 1 212 ? -33.081 -18.281 38.596 1.000 26.640 292 ASN AAA O 1
ATOM 1715 N N . SER A 1 213 ? -32.750 -16.906 36.893 1.000 20.463 293 SER AAA N 1
ATOM 1716 C CA . SER A 1 213 ? -34.134 -16.864 36.579 1.000 17.892 293 SER AAA CA 1
ATOM 1717 C C . SER A 1 213 ? -34.229 -17.191 35.079 1.000 17.752 293 SER AAA C 1
ATOM 1718 O O . SER A 1 213 ? -33.240 -17.209 34.344 1.000 17.892 293 SER AAA O 1
ATOM 1721 N N . PRO A 1 214 ? -35.470 -17.357 34.592 1.000 20.110 294 PRO AAA N 1
ATOM 1722 C CA . PRO A 1 214 ? -35.655 -17.556 33.155 1.000 21.192 294 PRO AAA CA 1
ATOM 1723 C C . PRO A 1 214 ? -35.239 -16.334 32.313 1.000 19.779 294 PRO AAA C 1
ATOM 1724 O O . PRO A 1 214 ? -35.190 -16.428 31.092 1.000 19.802 294 PRO AAA O 1
ATOM 1728 N N . TYR A 1 215 ? -34.966 -15.213 32.962 1.000 17.320 295 TYR AAA N 1
ATOM 1729 C CA . TYR A 1 215 ? -34.644 -13.967 32.299 1.000 16.881 295 TYR AAA CA 1
ATOM 1730 C C . TYR A 1 215 ? -33.181 -13.576 32.435 1.000 15.810 295 TYR AAA C 1
ATOM 1731 O O . TYR A 1 215 ? -32.811 -12.432 32.156 1.000 17.939 295 TYR AAA O 1
ATOM 1740 N N . ASP A 1 216 ? -32.333 -14.533 32.810 1.000 14.760 296 ASP AAA N 1
ATOM 1741 C CA . ASP A 1 216 ? -30.909 -14.246 32.914 1.000 15.015 296 ASP AAA CA 1
ATOM 1742 C C . ASP A 1 216 ? -30.368 -14.036 31.504 1.000 15.918 296 ASP AAA C 1
ATOM 1743 O O . ASP A 1 216 ? -30.956 -14.433 30.486 1.000 18.958 296 ASP AAA O 1
ATOM 1748 N N . GLY A 1 217 ? -29.277 -13.324 31.436 1.000 16.673 297 GLY AAA N 1
ATOM 1749 C CA . GLY A 1 217 ? -28.626 -13.024 30.179 1.000 17.592 297 GLY AAA CA 1
ATOM 1750 C C . GLY A 1 217 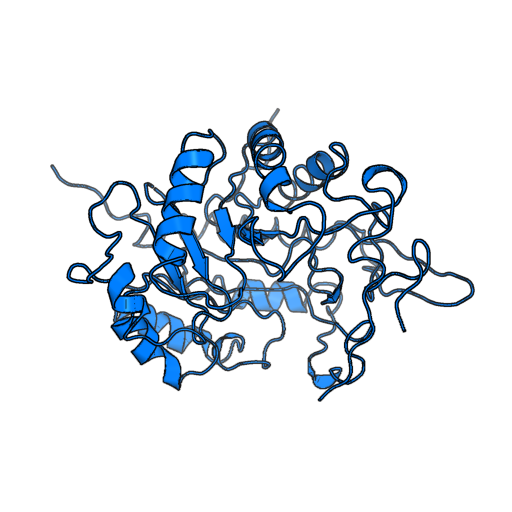? -27.253 -12.449 30.390 1.000 15.449 297 GLY AAA C 1
ATOM 1751 O O . GLY A 1 217 ? -26.756 -12.375 31.508 1.000 18.352 297 GLY AAA O 1
ATOM 1752 N N . LEU A 1 218 ? -26.653 -12.059 29.295 1.000 12.999 298 LEU AAA N 1
ATOM 1753 C CA . LEU A 1 218 ? -25.363 -11.374 29.267 1.000 11.672 298 LEU AAA CA 1
ATOM 1754 C C . LEU A 1 218 ? -25.581 -9.905 28.998 1.000 10.420 298 LEU AAA C 1
ATOM 1755 O O . LEU A 1 218 ? -26.042 -9.543 27.917 1.000 11.949 298 LEU AAA O 1
ATOM 1760 N N . PHE A 1 219 ? -25.321 -9.094 29.998 1.000 10.051 299 PHE AAA N 1
ATOM 1761 C CA . PHE A 1 219 ? -25.564 -7.658 29.949 1.000 9.272 299 PHE AAA CA 1
ATOM 1762 C C . PHE A 1 219 ? -24.234 -6.960 29.717 1.000 8.906 299 PHE AAA C 1
ATOM 1763 O O . PHE A 1 219 ? -23.279 -7.119 30.484 1.000 10.025 299 PHE AAA O 1
ATOM 1771 N N . ILE A 1 220 ? -24.165 -6.162 28.644 1.000 8.748 300 ILE AAA N 1
ATOM 1772 C CA . ILE A 1 220 ? -22.939 -5.550 28.171 1.000 8.262 300 ILE AAA CA 1
ATOM 1773 C C . ILE A 1 220 ? -23.023 -4.041 28.346 1.000 8.841 300 ILE AAA C 1
ATOM 1774 O O . ILE A 1 220 ? -23.898 -3.396 27.743 1.000 10.196 300 ILE AAA O 1
ATOM 1779 N N . ALA A 1 221 ? -22.146 -3.491 29.201 1.000 8.501 301 ALA AAA N 1
ATOM 1780 C CA . ALA A 1 221 ? -22.134 -2.070 29.475 1.000 9.022 301 ALA AAA CA 1
ATOM 1781 C C . ALA A 1 221 ? -21.284 -1.327 28.449 1.000 8.385 301 ALA AAA C 1
ATOM 1782 O O . ALA A 1 221 ? -20.250 -1.831 28.023 1.000 9.220 301 ALA AAA O 1
ATOM 1784 N N . LEU A 1 222 ? -21.663 -0.095 28.166 1.000 9.220 302 LEU AAA N 1
ATOM 1785 C CA . LEU A 1 222 ? -20.837 0.791 27.364 1.000 8.791 302 LEU AAA CA 1
ATOM 1786 C C . LEU A 1 222 ? -19.778 1.419 28.253 1.000 9.659 302 LEU AAA C 1
ATOM 1787 O O . LEU A 1 222 ? -20.112 2.090 29.240 1.000 12.981 302 LEU AAA O 1
ATOM 1792 N N . LEU A 1 223 ? -18.517 1.228 27.929 1.000 10.422 303 LEU AAA N 1
ATOM 1793 C CA A LEU A 1 223 ? -17.418 1.856 28.659 0.500 11.622 303 LEU AAA CA 1
ATOM 1794 C CA B LEU A 1 223 ? -17.438 1.901 28.660 0.500 11.562 303 LEU AAA CA 1
ATOM 1795 C C . LEU A 1 223 ? -16.968 3.071 27.887 1.000 11.028 303 LEU AAA C 1
ATOM 1796 O O . LEU A 1 223 ? -16.456 2.923 26.762 1.000 11.109 303 LEU AAA O 1
ATOM 1805 N N . VAL A 1 224 ? -17.158 4.254 28.455 1.000 11.733 304 VAL AAA N 1
ATOM 1806 C CA . VAL A 1 224 ? -16.717 5.496 27.889 1.000 11.409 304 VAL AAA CA 1
ATOM 1807 C C . VAL A 1 224 ? -15.401 5.942 28.491 1.000 11.796 304 VAL AAA C 1
ATOM 1808 O O . VAL A 1 224 ? -14.403 5.987 27.830 1.000 13.494 304 VAL AAA O 1
ATOM 1812 N N . GLU A 1 225 ? -15.435 6.262 29.800 1.000 13.654 305 GLU AAA N 1
ATOM 1813 C CA A GLU A 1 225 ? -14.284 6.784 30.545 0.700 14.044 305 GLU AAA CA 1
ATOM 1814 C CA B GLU A 1 225 ? -14.267 6.777 30.518 0.300 14.183 305 GLU AAA CA 1
ATOM 1815 C C . GLU A 1 225 ? -13.631 5.660 31.326 1.000 13.154 305 GLU AAA C 1
ATOM 1816 O O . GLU A 1 225 ? -14.327 4.804 31.904 1.000 15.960 305 GLU AAA O 1
ATOM 1827 N N . GLU A 1 226 ? -12.308 5.677 31.414 1.000 13.131 306 GLU AAA N 1
ATOM 1828 C CA . GLU A 1 226 ? -11.606 4.630 32.144 1.000 14.431 306 GLU AAA CA 1
ATOM 1829 C C . GLU A 1 226 ? -12.115 4.456 33.552 1.000 17.036 306 GLU AAA C 1
ATOM 1830 O O . GLU A 1 226 ? -12.272 3.318 34.023 1.000 21.031 306 GLU AAA O 1
ATOM 1836 N N . LYS A 1 227 ? -12.367 5.580 34.235 1.000 18.457 307 LYS AAA N 1
ATOM 1837 C CA . LYS A 1 227 ? -12.659 5.570 35.641 1.000 26.445 307 LYS AAA CA 1
ATOM 1838 C C . LYS A 1 227 ? -13.959 4.869 35.912 1.000 29.725 307 LYS AAA C 1
ATOM 1839 O O . LYS A 1 227 ? -14.191 4.460 37.060 1.000 57.131 307 LYS AAA O 1
ATOM 1845 N N . HIS A 1 228 ? -14.825 4.715 34.923 1.000 24.682 308 HIS AAA N 1
ATOM 1846 C CA . HIS A 1 228 ? -16.072 4.031 35.132 1.000 28.656 308 HIS AAA CA 1
ATOM 1847 C C . HIS A 1 228 ? -15.980 2.490 35.043 1.000 23.921 308 HIS AAA C 1
ATOM 1848 O O . HIS A 1 228 ? -16.960 1.794 35.351 1.000 23.008 308 HIS AAA O 1
ATOM 1855 N N . LYS A 1 229 ? -14.807 1.933 34.760 1.000 21.911 309 LYS AAA N 1
ATOM 1856 C CA . LYS A 1 229 ? -14.751 0.475 34.662 1.000 18.947 309 LYS AAA CA 1
ATOM 1857 C C . LYS A 1 229 ? -15.012 -0.218 36.023 1.000 15.141 309 LYS AAA C 1
ATOM 1858 O O . LYS A 1 229 ? -15.553 -1.307 36.096 1.000 14.552 309 LYS AAA O 1
ATOM 1864 N N . TYR A 1 230 ? -14.665 0.421 37.121 1.000 16.007 310 TYR AAA N 1
ATOM 1865 C CA . TYR A 1 230 ? -14.933 -0.189 38.434 1.000 16.039 310 TYR AAA CA 1
ATOM 1866 C C . TYR A 1 230 ? -16.409 -0.193 38.769 1.000 15.683 310 TYR AAA C 1
ATOM 1867 O O . TYR A 1 230 ? -16.915 -1.112 39.422 1.000 18.729 310 TYR AAA O 1
ATOM 1876 N N . ASP A 1 231 ? -17.122 0.836 38.321 1.000 15.702 311 ASP AAA N 1
ATOM 1877 C CA . ASP A 1 231 ? -18.569 0.845 38.453 1.000 17.236 311 ASP AAA CA 1
ATOM 1878 C C . ASP A 1 231 ? -19.261 -0.244 37.678 1.000 14.941 311 ASP AAA C 1
ATOM 1879 O O . ASP A 1 231 ? -20.272 -0.770 38.113 1.000 15.289 311 ASP AAA O 1
ATOM 1884 N N . ILE A 1 232 ? -18.711 -0.600 36.508 1.000 14.849 312 ILE AAA N 1
ATOM 1885 C CA . ILE A 1 232 ? -19.253 -1.690 35.729 1.000 15.447 312 ILE AAA CA 1
ATOM 1886 C C . ILE A 1 232 ? -19.186 -2.980 36.548 1.000 14.083 312 ILE AAA C 1
ATOM 1887 O O . ILE A 1 232 ? -20.132 -3.761 36.550 1.000 15.291 312 ILE AAA O 1
ATOM 1892 N N . LEU A 1 233 ? -18.056 -3.202 37.255 1.000 15.410 313 LEU AAA N 1
ATOM 1893 C CA . LEU A 1 233 ? -17.925 -4.370 38.163 1.000 17.113 313 LEU AAA CA 1
ATOM 1894 C C . LEU A 1 233 ? -18.952 -4.349 39.271 1.000 15.986 313 LEU AAA C 1
ATOM 1895 O O . LEU A 1 233 ? -19.640 -5.327 39.504 1.000 18.223 313 LEU AAA O 1
ATOM 1900 N N . GLN A 1 234 ? -19.109 -3.222 39.925 1.000 13.965 314 GLN AAA N 1
ATOM 1901 C CA . GLN A 1 234 ? -20.075 -3.107 41.042 1.000 14.070 314 GLN AAA CA 1
ATOM 1902 C C . GLN A 1 234 ? -21.503 -3.298 40.586 1.000 13.615 314 GLN AAA C 1
ATOM 1903 O O . GLN A 1 234 ? -22.324 -3.772 41.331 1.000 18.265 314 GLN AAA O 1
ATOM 1909 N N . SER A 1 235 ? -21.778 -2.908 39.350 1.000 12.967 315 SER AAA N 1
ATOM 1910 C CA . SER A 1 235 ? -23.115 -2.984 38.782 1.000 12.894 315 SER AAA CA 1
ATOM 1911 C C . SER A 1 235 ? -23.553 -4.421 38.531 1.000 12.904 315 SER AAA C 1
ATOM 1912 O O . SER A 1 235 ? -24.751 -4.679 38.494 1.000 16.391 315 SER AAA O 1
ATOM 1915 N N . GLY A 1 236 ? -22.601 -5.322 38.229 1.000 13.636 316 GLY AAA N 1
ATOM 1916 C CA . GLY A 1 236 ? -22.900 -6.699 37.893 1.000 13.657 316 GLY AAA CA 1
ATOM 1917 C C . GLY A 1 236 ? -23.013 -7.000 36.398 1.000 11.878 316 GLY AAA C 1
ATOM 1918 O O . GLY A 1 236 ? -23.432 -8.087 36.051 1.000 13.096 316 GLY AAA O 1
ATOM 1919 N N . PHE A 1 237 ? -22.546 -6.086 35.546 1.000 11.017 317 PHE AAA N 1
ATOM 1920 C CA . PHE A 1 237 ? -22.529 -6.378 34.119 1.000 11.014 317 PHE AAA CA 1
ATOM 1921 C C . PHE A 1 237 ? -21.616 -7.569 33.805 1.000 10.888 317 PHE AAA C 1
ATOM 1922 O O . PHE A 1 237 ? -20.652 -7.850 34.520 1.000 12.373 317 PHE AAA O 1
ATOM 1930 N N . ASP A 1 238 ? -21.911 -8.233 32.697 1.000 10.562 318 ASP AAA N 1
ATOM 1931 C CA . ASP A 1 238 ? -21.165 -9.395 32.220 1.000 10.659 318 ASP AAA CA 1
ATOM 1932 C C . ASP A 1 238 ? -20.058 -9.045 31.254 1.000 10.551 318 ASP AAA C 1
ATOM 1933 O O . ASP A 1 238 ? -19.184 -9.871 31.003 1.000 11.651 318 ASP AAA O 1
ATOM 1938 N N . GLY A 1 239 ? -20.087 -7.850 30.674 1.000 10.246 319 GLY AAA N 1
ATOM 1939 C CA . GLY A 1 239 ? -19.115 -7.468 29.674 1.000 10.809 319 GLY AAA CA 1
ATOM 1940 C C . GLY A 1 239 ? -19.145 -6.015 29.409 1.000 9.225 319 GLY AAA C 1
ATOM 1941 O O . GLY A 1 239 ? -19.966 -5.264 29.970 1.000 9.533 319 GLY AAA O 1
ATOM 1942 N N . ILE A 1 240 ? -18.262 -5.597 28.484 1.000 9.135 320 ILE AAA N 1
ATOM 1943 C CA A ILE A 1 240 ? -18.198 -4.228 28.036 0.500 9.248 320 ILE AAA CA 1
ATOM 1944 C CA B ILE A 1 240 ? -18.050 -4.208 28.082 0.500 9.670 320 ILE AAA CA 1
ATOM 1945 C C . ILE A 1 240 ? -18.050 -4.169 26.545 1.000 9.138 320 ILE AAA C 1
ATOM 1946 O O . ILE A 1 240 ? -17.463 -5.039 25.916 1.000 11.530 320 ILE AAA O 1
ATOM 1955 N N . TYR A 1 241 ? -18.610 -3.092 25.976 1.000 7.825 321 TYR AAA N 1
ATOM 1956 C CA . TYR A 1 241 ? -18.392 -2.767 24.586 1.000 7.254 321 TYR AAA CA 1
ATOM 1957 C C . TYR A 1 241 ? -18.045 -1.279 24.506 1.000 7.261 321 TYR AAA C 1
ATOM 1958 O O . TYR A 1 241 ? -18.199 -0.532 25.475 1.000 8.388 321 TYR AAA O 1
ATOM 1967 N N . THR A 1 242 ? -17.593 -0.846 23.324 1.000 7.746 322 THR AAA N 1
ATOM 1968 C CA . THR A 1 242 ? -17.047 0.498 23.172 1.000 7.801 322 THR AAA CA 1
ATOM 1969 C C . THR A 1 242 ? -17.817 1.418 22.241 1.000 7.377 322 THR AAA C 1
ATOM 1970 O O . THR A 1 242 ? -17.699 2.642 22.341 1.000 7.743 322 THR AAA O 1
ATOM 1974 N N . TYR A 1 243 ? -18.559 0.821 21.306 1.000 7.153 323 TYR AAA N 1
ATOM 1975 C CA . TYR A 1 243 ? -19.452 1.427 20.299 1.000 6.898 323 TYR AAA CA 1
ATOM 1976 C C . TYR A 1 243 ? -18.805 2.378 19.317 1.000 6.667 323 TYR AAA C 1
ATOM 1977 O O . TYR A 1 243 ? -18.924 2.157 18.094 1.000 7.282 323 TYR AAA O 1
ATOM 1986 N N . PHE A 1 244 ? -18.236 3.499 19.742 1.000 6.938 324 PHE AAA N 1
ATOM 1987 C CA . PHE A 1 244 ? -18.023 4.588 18.825 1.000 7.151 324 PHE AAA CA 1
ATOM 1988 C C . PHE A 1 244 ? -17.022 4.249 17.757 1.000 6.827 324 PHE AAA C 1
ATOM 1989 O O . PHE A 1 244 ? -15.942 3.706 18.015 1.000 7.717 324 PHE AAA O 1
ATOM 1997 N N . ALA A 1 245 ? -17.326 4.672 16.514 1.000 7.514 325 ALA AAA N 1
ATOM 1998 C CA . ALA A 1 245 ? -16.477 4.370 15.377 1.000 7.501 325 ALA AAA CA 1
ATOM 1999 C C . ALA A 1 245 ? -15.251 5.267 15.254 1.000 7.585 325 ALA AAA C 1
ATOM 2000 O O . ALA A 1 245 ? -14.356 4.916 14.496 1.000 9.159 325 ALA AAA O 1
ATOM 2002 N N . THR A 1 246 ? -15.253 6.415 15.931 1.000 7.872 326 THR AAA N 1
ATOM 2003 C CA . THR A 1 246 ? -14.124 7.331 15.893 1.000 8.017 326 THR AAA CA 1
ATOM 2004 C C . THR A 1 246 ? -13.058 6.912 16.892 1.000 8.627 326 THR AAA C 1
ATOM 2005 O O . THR A 1 246 ? -13.255 6.979 18.106 1.000 8.801 326 THR AAA O 1
ATOM 2009 N N . ASN A 1 247 ? -11.892 6.524 16.367 1.000 8.688 327 ASN AAA N 1
ATOM 2010 C CA . ASN A 1 247 ? -10.735 6.200 17.182 1.000 9.404 327 ASN AAA CA 1
ATOM 2011 C C . ASN A 1 247 ? -10.213 7.493 17.793 1.000 10.446 327 ASN AAA C 1
ATOM 2012 O O . ASN A 1 247 ? -9.815 8.381 17.089 1.000 14.349 327 ASN AAA O 1
ATOM 2017 N N . GLY A 1 248 ? -10.334 7.611 19.102 1.000 12.128 328 GLY AAA N 1
ATOM 2018 C CA . GLY A 1 248 ? -9.931 8.826 19.818 1.000 13.978 328 GLY AAA CA 1
ATOM 2019 C C . GLY A 1 248 ? -11.076 9.560 20.452 1.000 12.873 328 GLY AAA C 1
ATOM 2020 O O . GLY A 1 248 ? -10.846 10.462 21.277 1.000 15.462 328 GLY AAA O 1
ATOM 2021 N N . PHE A 1 249 ? -12.333 9.247 20.116 1.000 10.778 329 PHE AAA N 1
ATOM 2022 C CA . PHE A 1 249 ? -13.453 10.018 20.694 1.000 10.730 329 PHE AAA CA 1
ATOM 2023 C C . PHE A 1 249 ? -13.590 9.822 22.195 1.000 10.391 329 PHE AAA C 1
ATOM 2024 O O . PHE A 1 249 ? -13.785 10.806 22.923 1.000 12.652 329 PHE AAA O 1
ATOM 2032 N N . THR A 1 250 ? -13.549 8.573 22.645 1.000 9.817 330 THR AAA N 1
ATOM 2033 C CA . THR A 1 250 ? -13.608 8.250 24.078 1.000 9.785 330 THR AAA CA 1
ATOM 2034 C C . THR A 1 250 ? -12.409 7.401 24.441 1.000 9.554 330 THR AAA C 1
ATOM 2035 O O . THR A 1 250 ? -11.770 6.793 23.569 1.000 9.867 330 THR AAA O 1
ATOM 2039 N N . TYR A 1 251 ? -12.164 7.252 25.740 1.000 10.049 331 TYR AAA N 1
ATOM 2040 C CA . TYR A 1 251 ? -11.159 6.319 26.213 1.000 10.504 331 TYR AAA CA 1
ATOM 2041 C C . TYR A 1 251 ? -11.464 4.914 25.624 1.000 9.483 331 TYR AAA C 1
ATOM 2042 O O . TYR A 1 251 ? -10.591 4.243 25.075 1.000 9.970 331 TYR AAA O 1
ATOM 2051 N N . GLY A 1 252 ? -12.724 4.482 25.763 1.000 9.175 332 GLY AAA N 1
ATOM 2052 C CA . GLY A 1 252 ? -13.087 3.151 25.289 1.000 9.127 332 GLY AAA CA 1
ATOM 2053 C C . GLY A 1 252 ? -12.962 2.950 23.803 1.000 8.414 332 GLY AAA C 1
ATOM 2054 O O . GLY A 1 252 ? -12.641 1.845 23.371 1.000 9.230 332 GLY AAA O 1
ATOM 2055 N N . SER A 1 253 ? -13.195 3.987 23.019 1.000 8.354 333 SER AAA N 1
ATOM 2056 C CA . SER A 1 253 ? -13.178 3.860 21.565 1.000 8.490 333 SER AAA CA 1
ATOM 2057 C C . SER A 1 253 ? -11.786 4.035 20.954 1.000 9.183 333 SER AAA C 1
ATOM 2058 O O . SER A 1 253 ? -11.644 3.958 19.725 1.000 11.725 333 SER AAA O 1
ATOM 2061 N N . SER A 1 254 ? -10.785 4.250 21.786 1.000 9.088 334 SER AAA N 1
ATOM 2062 C CA . SER A 1 254 ? -9.429 4.503 21.296 1.000 9.741 334 SER AAA CA 1
ATOM 2063 C C . SER A 1 254 ? -8.632 3.217 21.296 1.000 9.270 334 SER AAA C 1
ATOM 2064 O O . SER A 1 254 ? -8.501 2.548 22.312 1.000 9.775 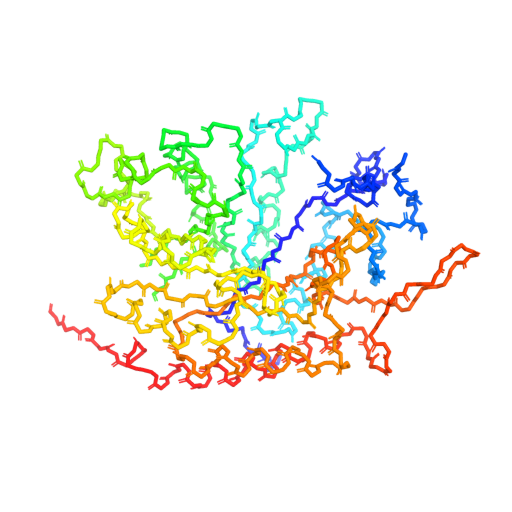334 SER AAA O 1
ATOM 2067 N N . HIS A 1 255 ? -8.073 2.887 20.134 1.000 9.422 335 HIS AAA N 1
ATOM 2068 C CA . HIS A 1 255 ? -7.277 1.689 19.956 1.000 9.267 335 HIS AAA CA 1
ATOM 2069 C C . HIS A 1 255 ? -6.115 1.589 20.944 1.000 9.556 335 HIS AAA C 1
ATOM 2070 O O . HIS A 1 255 ? -5.724 0.466 21.321 1.000 10.562 335 HIS AAA O 1
ATOM 2077 N N . GLN A 1 256 ? -5.588 2.732 21.345 1.000 9.717 336 GLN AAA N 1
ATOM 2078 C CA A GLN A 1 256 ? -4.532 2.782 22.361 0.500 10.541 336 GLN AAA CA 1
ATOM 2079 C CA B GLN A 1 256 ? -4.502 2.718 22.335 0.500 10.001 336 GLN AAA CA 1
ATOM 2080 C C . GLN A 1 256 ? -4.875 2.008 23.638 1.000 10.083 336 GLN AAA C 1
ATOM 2081 O O . GLN A 1 256 ? -3.977 1.549 24.329 1.000 11.246 336 GLN AAA O 1
ATOM 2092 N N . ASN A 1 257 ? -6.174 1.943 23.952 1.000 9.456 337 ASN AAA N 1
ATOM 2093 C CA . ASN A 1 257 ? -6.597 1.411 25.231 1.000 9.780 337 ASN AAA CA 1
ATOM 2094 C C . ASN A 1 257 ? -7.166 -0.002 25.163 1.000 9.570 337 ASN AAA C 1
ATOM 2095 O O . ASN A 1 257 ? -7.549 -0.547 26.192 1.000 10.625 337 ASN AAA O 1
ATOM 2100 N N . TRP A 1 258 ? -7.252 -0.583 23.966 1.000 9.651 338 TRP AAA N 1
ATOM 2101 C CA . TRP A 1 258 ? -7.918 -1.887 23.859 1.000 9.822 338 TRP AAA CA 1
ATOM 2102 C C . TRP A 1 258 ? -7.131 -3.000 24.528 1.000 9.743 338 TRP AAA C 1
ATOM 2103 O O . TRP A 1 258 ? -7.744 -3.883 25.142 1.000 10.933 338 TRP AAA O 1
ATOM 2114 N N . ALA A 1 259 ? -5.804 -2.989 24.482 1.000 10.320 339 ALA AAA N 1
ATOM 2115 C CA . ALA A 1 259 ? -5.040 -3.987 25.223 1.000 11.272 339 ALA AAA CA 1
ATOM 2116 C C . ALA A 1 259 ? -5.341 -3.895 26.709 1.000 10.830 339 ALA AAA C 1
ATOM 2117 O O . ALA A 1 259 ? -5.541 -4.910 27.378 1.000 11.841 339 ALA AAA O 1
ATOM 2119 N N . SER A 1 260 ? -5.385 -2.686 27.237 1.000 11.267 340 SER AAA N 1
ATOM 2120 C CA . SER A 1 260 ? -5.655 -2.473 28.680 1.000 12.391 340 SER AAA CA 1
ATOM 2121 C C . SER A 1 260 ? -7.058 -2.960 29.014 1.000 11.280 340 SER AAA C 1
ATOM 2122 O O . SER A 1 260 ? -7.254 -3.609 30.064 1.000 12.507 340 SER AAA O 1
ATOM 2125 N N . LEU A 1 261 ? -8.033 -2.666 28.173 1.000 10.459 341 LEU AAA N 1
ATOM 2126 C CA . LEU A 1 261 ? -9.393 -3.098 28.446 1.000 10.996 341 LEU AAA CA 1
ATOM 2127 C C . LEU A 1 261 ? -9.522 -4.591 28.391 1.000 10.409 341 LEU AAA C 1
ATOM 2128 O O . LEU A 1 261 ? -10.248 -5.202 29.203 1.000 11.694 341 LEU AAA O 1
ATOM 2133 N N . LYS A 1 262 ? -8.821 -5.241 27.461 1.000 10.920 342 LYS AAA N 1
ATOM 2134 C CA . LYS A 1 262 ? -8.845 -6.678 27.393 1.000 11.467 342 LYS AAA CA 1
ATOM 2135 C C . LYS A 1 262 ? -8.214 -7.293 28.662 1.000 11.886 342 LYS AAA C 1
ATOM 2136 O O . LYS A 1 262 ? -8.725 -8.260 29.198 1.000 13.207 342 LYS AAA O 1
ATOM 2142 N N . LEU A 1 263 ? -7.094 -6.734 29.097 1.000 12.051 343 LEU AAA N 1
ATOM 2143 C CA . LEU A 1 263 ? -6.472 -7.176 30.345 1.000 12.862 343 LEU AAA CA 1
ATOM 2144 C C . LEU A 1 263 ? -7.439 -7.063 31.528 1.000 12.633 343 LEU AAA C 1
ATOM 2145 O O . LEU A 1 263 ? -7.525 -7.978 32.359 1.000 14.017 343 LEU AAA O 1
ATOM 2150 N N . PHE A 1 264 ? -8.136 -5.944 31.621 1.000 11.925 344 PHE AAA N 1
ATOM 2151 C CA . PHE A 1 264 ? -9.111 -5.715 32.689 1.000 12.786 344 PHE AAA CA 1
ATOM 2152 C C . PHE A 1 264 ? -10.231 -6.741 32.621 1.000 11.870 344 PHE AAA C 1
ATOM 2153 O O . PHE A 1 264 ? -10.600 -7.350 33.632 1.000 12.828 344 PHE AAA O 1
ATOM 2161 N N . CYS A 1 265 ? -10.762 -6.929 31.423 1.000 12.001 345 CYS AAA N 1
ATOM 2162 C CA . CYS A 1 265 ? -11.850 -7.886 31.273 1.000 12.696 345 CYS AAA CA 1
ATOM 2163 C C . CYS A 1 265 ? -11.403 -9.311 31.581 1.000 13.362 345 CYS AAA C 1
ATOM 2164 O O . CYS A 1 265 ? -12.143 -10.065 32.258 1.000 15.291 345 CYS AAA O 1
ATOM 2167 N N . ASP A 1 266 ? -10.179 -9.680 31.219 1.000 14.633 346 ASP AAA N 1
ATOM 2168 C CA . ASP A 1 266 ? -9.687 -11.027 31.533 1.000 17.749 346 ASP AAA CA 1
ATOM 2169 C C . ASP A 1 266 ? -9.514 -11.195 33.053 1.000 16.157 346 ASP AAA C 1
ATOM 2170 O O . ASP A 1 266 ? -9.889 -12.236 33.615 1.000 19.205 346 ASP AAA O 1
ATOM 2175 N N . LYS A 1 267 ? -9.022 -10.146 33.709 1.000 14.765 347 LYS AAA N 1
ATOM 2176 C CA . LYS A 1 267 ? -8.802 -10.179 35.152 1.000 16.381 347 LYS AAA CA 1
ATOM 2177 C C . LYS A 1 267 ? -10.095 -10.412 35.919 1.000 16.468 347 LYS AAA C 1
ATOM 2178 O O . LYS A 1 267 ? -10.116 -11.111 36.944 1.000 19.468 347 LYS AAA O 1
ATOM 2184 N N . TYR A 1 268 ? -11.156 -9.783 35.454 1.000 14.504 348 TYR AAA N 1
ATOM 2185 C CA . TYR A 1 268 ? -12.444 -9.790 36.144 1.000 16.444 348 TYR AAA CA 1
ATOM 2186 C C . TYR A 1 268 ? -13.499 -10.642 35.485 1.000 16.336 348 TYR AAA C 1
ATOM 2187 O O . TYR A 1 268 ? -14.676 -10.586 35.851 1.000 20.739 348 TYR AAA O 1
ATOM 2196 N N . ASN A 1 269 ? -13.089 -11.494 34.559 1.000 17.265 349 ASN AAA N 1
ATOM 2197 C CA A ASN A 1 269 ? -14.038 -12.443 34.000 0.500 17.373 349 ASN AAA CA 1
ATOM 2198 C CA B ASN A 1 269 ? -13.949 -12.427 33.868 0.500 19.031 349 ASN AAA CA 1
ATOM 2199 C C . ASN A 1 269 ? -15.183 -11.765 33.254 1.000 17.484 349 ASN AAA C 1
ATOM 2200 O O . ASN A 1 269 ? -16.301 -12.264 33.304 1.000 21.703 349 ASN AAA O 1
ATOM 2209 N N . LEU A 1 270 ? -14.894 -10.665 32.561 1.000 14.615 350 LEU AAA N 1
ATOM 2210 C CA . LEU A 1 270 ? -15.884 -9.953 31.735 1.000 13.631 350 LEU AAA CA 1
ATOM 2211 C C . LEU A 1 270 ? -15.641 -10.250 30.266 1.000 11.607 350 LEU AAA C 1
ATOM 2212 O O . LEU A 1 270 ? -14.488 -10.452 29.864 1.000 13.767 350 LEU AAA O 1
ATOM 2217 N N . ILE A 1 271 ? -16.705 -10.210 29.487 1.000 11.370 351 ILE AAA N 1
ATOM 2218 C CA A ILE A 1 271 ? -16.604 -10.320 28.024 0.700 11.330 351 ILE AAA CA 1
ATOM 2219 C CA B ILE A 1 271 ? -16.548 -10.341 28.035 0.300 11.783 351 ILE AAA CA 1
ATOM 2220 C C . ILE A 1 271 ? -16.235 -8.969 27.423 1.000 11.272 351 ILE AAA C 1
ATOM 2221 O O . ILE A 1 271 ? -16.984 -8.018 27.585 1.000 13.733 351 ILE AAA O 1
ATOM 2230 N N . PHE A 1 272 ? -15.125 -8.885 26.733 1.000 12.120 352 PHE AAA N 1
ATOM 2231 C CA . PHE A 1 272 ? -14.724 -7.654 26.030 1.000 10.838 352 PHE AAA CA 1
ATOM 2232 C C . PHE A 1 272 ? -15.236 -7.768 24.571 1.000 10.054 352 PHE AAA C 1
ATOM 2233 O O . PHE A 1 272 ? -14.890 -8.700 23.869 1.000 11.291 352 PHE AAA O 1
ATOM 2241 N N . ILE A 1 273 ? -16.042 -6.780 24.175 1.000 9.067 353 ILE AAA N 1
ATOM 2242 C CA . ILE A 1 273 ? -16.592 -6.732 22.824 1.000 8.348 353 ILE AAA CA 1
ATOM 2243 C C . ILE A 1 273 ? -16.164 -5.389 22.192 1.000 8.188 353 ILE AAA C 1
ATOM 2244 O O . ILE A 1 273 ? -16.831 -4.374 22.351 1.000 9.262 353 ILE AAA O 1
ATOM 2249 N N . PRO A 1 274 ? -14.999 -5.364 21.524 1.000 7.635 354 PRO AAA N 1
ATOM 2250 C CA . PRO A 1 274 ? -14.607 -4.127 20.853 1.000 7.906 354 PRO AAA CA 1
ATOM 2251 C C . PRO A 1 274 ? -15.619 -3.810 19.746 1.000 7.425 354 PRO AAA C 1
ATOM 2252 O O . PRO A 1 274 ? -16.199 -4.728 19.150 1.000 8.775 354 PRO AAA O 1
ATOM 2256 N N . SER A 1 275 ? -15.763 -2.516 19.478 1.000 7.264 355 SER AAA N 1
ATOM 2257 C CA . SER A 1 275 ? -16.594 -2.075 18.376 1.000 6.880 355 SER AAA CA 1
ATOM 2258 C C . SER A 1 275 ? -15.721 -1.390 17.340 1.000 6.888 355 SER AAA C 1
ATOM 2259 O O . SER A 1 275 ? -14.949 -0.483 17.653 1.000 8.493 355 SER AAA O 1
ATOM 2262 N N . VAL A 1 276 ? -15.877 -1.798 16.087 1.000 6.990 356 VAL AAA N 1
ATOM 2263 C CA . VAL A 1 276 ? -15.092 -1.275 14.959 1.000 7.153 356 VAL AAA CA 1
ATOM 2264 C C . VAL A 1 276 ? -16.009 -0.632 13.957 1.000 7.153 356 VAL AAA C 1
ATOM 2265 O O . VAL A 1 276 ? -17.041 -1.194 13.611 1.000 8.383 356 VAL AAA O 1
ATOM 2269 N N . GLY A 1 277 ? -15.625 0.525 13.437 1.000 8.101 357 GLY AAA N 1
ATOM 2270 C CA . GLY A 1 277 ? -16.352 1.102 12.338 1.000 9.104 357 GLY AAA CA 1
ATOM 2271 C C . GLY A 1 277 ? -15.503 1.489 11.171 1.000 7.261 357 GLY AAA C 1
ATOM 2272 O O . GLY A 1 277 ? -14.261 1.553 11.255 1.000 7.448 357 GLY AAA O 1
ATOM 2273 N N . PRO A 1 278 ? -16.161 1.744 10.034 1.000 7.177 358 PRO AAA N 1
ATOM 2274 C CA . PRO A 1 278 ? -15.423 2.017 8.794 1.000 7.240 358 PRO AAA CA 1
ATOM 2275 C C . PRO A 1 278 ? -14.992 3.443 8.595 1.000 6.898 358 PRO AAA C 1
ATOM 2276 O O . PRO A 1 278 ? -14.273 3.754 7.649 1.000 7.793 358 PRO AAA O 1
ATOM 2280 N N . GLY A 1 279 ? -15.469 4.328 9.461 1.000 7.088 359 GLY AAA N 1
ATOM 2281 C CA . GLY A 1 279 ? -15.258 5.738 9.371 1.000 7.430 359 GLY AAA CA 1
ATOM 2282 C C . GLY A 1 279 ? -16.309 6.431 10.257 1.000 6.630 359 GLY AAA C 1
ATOM 2283 O O . GLY A 1 279 ? -17.072 5.719 10.934 1.000 7.425 359 GLY AAA O 1
ATOM 2284 N N . TYR A 1 280 ? -16.324 7.748 10.259 1.000 6.872 360 TYR AAA N 1
ATOM 2285 C CA . TYR A 1 280 ? -17.356 8.495 10.999 1.000 6.811 360 TYR AAA CA 1
ATOM 2286 C C . TYR A 1 280 ? -17.518 9.842 10.332 1.000 6.838 360 TYR AAA C 1
ATOM 2287 O O . TYR A 1 280 ? -16.537 10.513 10.052 1.000 7.872 360 TYR AAA O 1
ATOM 2296 N N . ILE A 1 281 ? -18.764 10.247 10.147 1.000 6.940 361 ILE AAA N 1
ATOM 2297 C CA . ILE A 1 281 ? -19.019 11.642 9.796 1.000 7.477 361 ILE AAA CA 1
ATOM 2298 C C . ILE A 1 281 ? -20.485 11.939 10.072 1.000 7.572 361 ILE AAA C 1
ATOM 2299 O O . ILE A 1 281 ? -21.392 11.331 9.510 1.000 7.917 361 ILE AAA O 1
ATOM 2304 N N . ASP A 1 282 ? -20.723 12.909 10.993 1.000 8.140 362 ASP AAA N 1
ATOM 2305 C CA . ASP A 1 282 ? -22.091 13.265 11.385 1.000 8.522 362 ASP AAA CA 1
ATOM 2306 C C . ASP A 1 282 ? -22.421 14.684 11.070 1.000 8.977 362 ASP AAA C 1
ATOM 2307 O O . ASP A 1 282 ? -23.429 15.226 11.578 1.000 9.909 362 ASP AAA O 1
ATOM 2312 N N . THR A 1 283 ? -21.652 15.329 10.181 1.000 9.475 363 THR AAA N 1
ATOM 2313 C CA A THR A 1 283 ? -21.762 16.764 10.051 0.500 10.607 363 THR AAA CA 1
ATOM 2314 C CA B THR A 1 283 ? -21.732 16.771 9.896 0.500 9.972 363 THR AAA CA 1
ATOM 2315 C C . THR A 1 283 ? -23.023 17.226 9.326 1.000 10.793 363 THR AAA C 1
ATOM 2316 O O . THR A 1 283 ? -23.344 18.395 9.459 1.000 13.302 363 THR AAA O 1
ATOM 2323 N N . SER A 1 284 ? -23.774 16.338 8.687 1.000 11.096 364 SER AAA N 1
ATOM 2324 C CA . SER A 1 284 ? -25.076 16.741 8.143 1.000 11.709 364 SER AAA CA 1
ATOM 2325 C C . SER A 1 284 ? -26.083 17.028 9.255 1.000 12.209 364 SER AAA C 1
ATOM 2326 O O . SER A 1 284 ? -27.059 17.750 9.018 1.000 14.633 364 SER AAA O 1
ATOM 2329 N N . ILE A 1 285 ? -25.891 16.446 10.443 1.000 11.399 365 ILE AAA N 1
ATOM 2330 C CA . ILE A 1 285 ? -26.772 16.688 11.581 1.000 12.201 365 ILE AAA C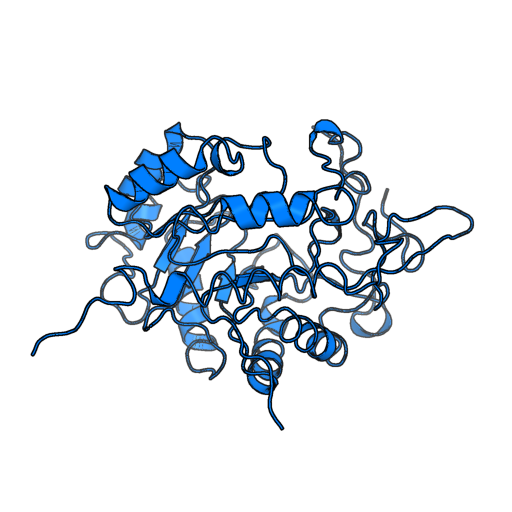A 1
ATOM 2331 C C . ILE A 1 285 ? -26.085 17.395 12.759 1.000 12.278 365 ILE AAA C 1
ATOM 2332 O O . ILE A 1 285 ? -26.805 18.017 13.565 1.000 15.028 365 ILE AAA O 1
ATOM 2337 N N . ARG A 1 286 ? -24.746 17.346 12.841 1.000 11.457 366 ARG AAA N 1
ATOM 2338 C CA . ARG A 1 286 ? -23.982 17.995 13.909 1.000 12.191 366 ARG AAA CA 1
ATOM 2339 C C . ARG A 1 286 ? -22.836 18.742 13.253 1.000 11.872 366 ARG AAA C 1
ATOM 2340 O O . ARG A 1 286 ? -21.685 18.282 13.230 1.000 12.225 366 ARG AAA O 1
ATOM 2348 N N . PRO A 1 287 ? -23.094 19.930 12.686 1.000 12.796 367 PRO AAA N 1
ATOM 2349 C CA . PRO A 1 287 ? -22.047 20.603 11.895 1.000 14.115 367 PRO AAA CA 1
ATOM 2350 C C . PRO A 1 287 ? -20.797 20.990 12.676 1.000 13.478 367 PRO AAA C 1
ATOM 2351 O O . PRO A 1 287 ? -19.748 21.194 12.089 1.000 16.563 367 PRO AAA O 1
ATOM 2355 N N . TRP A 1 288 ? -20.936 21.047 13.992 1.000 13.636 368 TRP AAA N 1
ATOM 2356 C CA . TRP A 1 288 ? -19.878 21.396 14.921 1.000 15.075 368 TRP AAA CA 1
ATOM 2357 C C . TRP A 1 288 ? -18.987 20.249 15.312 1.000 15.504 368 TRP AAA C 1
ATOM 2358 O O . TRP A 1 288 ? -18.043 20.461 16.059 1.000 24.221 368 TRP AAA O 1
ATOM 2369 N N . ASN A 1 289 ? -19.241 19.042 14.833 1.000 12.412 369 ASN AAA N 1
ATOM 2370 C CA . ASN A 1 289 ? -18.532 17.857 15.304 1.000 11.699 369 ASN AAA CA 1
ATOM 2371 C C . ASN A 1 289 ? -17.489 17.320 14.327 1.000 11.072 369 ASN AAA C 1
ATOM 2372 O O . ASN A 1 289 ? -17.235 16.124 14.275 1.000 12.146 369 ASN AAA O 1
ATOM 2377 N N . THR A 1 290 ? -16.852 18.223 13.581 1.000 12.175 370 THR AAA N 1
ATOM 2378 C CA . THR A 1 290 ? -15.948 17.769 12.540 1.000 13.128 370 THR AAA CA 1
ATOM 2379 C C . THR A 1 290 ? -14.658 17.184 13.099 1.000 12.325 370 THR AAA C 1
ATOM 2380 O O . THR A 1 290 ? -13.992 16.431 12.422 1.000 13.294 370 THR AAA O 1
ATOM 2384 N N . GLN A 1 291 ? -14.310 17.493 14.350 1.000 13.015 371 GLN AAA N 1
ATOM 2385 C CA . GLN A 1 291 ? -13.123 16.898 14.918 1.000 14.681 371 GLN AAA CA 1
ATOM 2386 C C . GLN A 1 291 ? -13.214 15.368 15.073 1.000 11.917 371 GLN AAA C 1
ATOM 2387 O O . GLN A 1 291 ? -12.194 14.693 15.139 1.000 13.044 371 GLN AAA O 1
ATOM 2393 N N . ASN A 1 292 ? -14.448 14.860 15.114 1.000 10.825 372 ASN AAA N 1
ATOM 2394 C CA . ASN A 1 292 ? -14.663 13.422 15.218 1.000 10.312 372 ASN AAA CA 1
ATOM 2395 C C . ASN A 1 292 ? -14.846 12.741 13.867 1.000 8.754 372 ASN AAA C 1
ATOM 2396 O O . ASN A 1 292 ? -14.974 11.512 13.816 1.000 9.183 372 ASN AAA O 1
ATOM 2401 N N . THR A 1 293 ? -14.814 13.504 12.781 1.000 8.612 373 THR AAA N 1
ATOM 2402 C CA . THR A 1 293 ? -14.841 12.899 11.467 1.000 8.109 373 THR AAA CA 1
ATOM 2403 C C . THR A 1 293 ? -13.620 12.048 11.256 1.000 8.219 373 THR AAA C 1
ATOM 2404 O O . THR A 1 293 ? -12.495 12.440 11.615 1.000 9.649 373 THR AAA O 1
ATOM 2408 N N . ARG A 1 294 ? -13.807 10.851 10.665 1.000 7.851 374 ARG AAA N 1
ATOM 2409 C CA . ARG A 1 294 ? -12.709 10.007 10.221 1.000 8.190 374 ARG AAA CA 1
ATOM 2410 C C . ARG A 1 294 ? -12.976 9.607 8.783 1.000 8.093 374 ARG AAA C 1
ATOM 2411 O O . ARG A 1 294 ? -13.964 8.963 8.482 1.000 8.538 374 ARG AAA O 1
ATOM 2419 N N . ASN A 1 295 ? -12.095 10.058 7.903 1.000 8.598 375 ASN AAA N 1
ATOM 2420 C CA A ASN A 1 295 ? -12.125 9.636 6.516 0.500 9.020 375 ASN AAA CA 1
ATOM 2421 C CA B ASN A 1 295 ? -12.087 9.634 6.514 0.500 8.596 375 ASN AAA CA 1
ATOM 2422 C C . ASN A 1 295 ? -11.926 8.121 6.442 1.000 8.101 375 ASN AAA C 1
ATOM 2423 O O . ASN A 1 295 ? -11.185 7.538 7.217 1.000 8.622 375 ASN AAA O 1
ATOM 2432 N N . ARG A 1 296 ? -12.601 7.507 5.479 1.000 7.948 376 ARG AAA N 1
ATOM 2433 C CA . ARG A 1 296 ? -12.524 6.074 5.339 1.000 7.709 376 ARG AAA CA 1
ATOM 2434 C C . ARG A 1 296 ? -11.191 5.563 4.748 1.000 7.761 376 ARG AAA C 1
ATOM 2435 O O . ARG A 1 296 ? -10.911 4.367 4.828 1.000 7.967 376 ARG AAA O 1
ATOM 2443 N N . ILE A 1 297 ? -10.440 6.455 4.119 1.000 8.464 377 ILE AAA N 1
ATOM 2444 C CA . ILE A 1 297 ? -9.162 6.056 3.497 1.000 9.438 377 ILE AAA CA 1
ATOM 2445 C C . ILE A 1 297 ? -9.395 4.914 2.507 1.000 8.801 377 ILE AAA C 1
ATOM 2446 O O . ILE A 1 297 ? -8.636 3.953 2.410 1.000 9.351 377 ILE AAA O 1
ATOM 2451 N N . ASN A 1 298 ? -10.529 4.995 1.786 1.000 9.430 378 ASN AAA N 1
ATOM 2452 C CA . ASN A 1 298 ? -10.838 3.999 0.748 1.000 10.535 378 ASN AAA CA 1
ATOM 2453 C C . ASN A 1 298 ? -10.811 2.580 1.261 1.000 9.741 378 ASN AAA C 1
ATOM 2454 O O . ASN A 1 298 ? -10.463 1.651 0.552 1.000 13.015 378 ASN AAA O 1
ATOM 2459 N N . GLY A 1 299 ? -11.204 2.406 2.548 1.000 8.717 379 GLY AAA N 1
ATOM 2460 C CA . GLY A 1 299 ? -11.291 1.105 3.214 1.000 8.793 379 GLY AAA CA 1
ATOM 2461 C C . GLY A 1 299 ? -10.227 0.874 4.270 1.000 8.414 379 GLY AAA C 1
ATOM 2462 O O . GLY A 1 299 ? -10.385 -0.056 5.080 1.000 9.206 379 GLY AAA O 1
ATOM 2463 N N . LYS A 1 300 ? -9.136 1.626 4.239 1.000 8.488 380 LYS AAA N 1
ATOM 2464 C CA . LYS A 1 300 ? -8.025 1.317 5.151 1.000 9.167 380 LYS AAA CA 1
ATOM 2465 C C . LYS A 1 300 ? -8.356 1.607 6.602 1.000 8.140 380 LYS AAA C 1
ATOM 2466 O O . LYS A 1 300 ? -7.896 0.877 7.491 1.000 8.964 380 LYS AAA O 1
ATOM 2472 N N . TYR A 1 301 ? -9.145 2.646 6.879 1.000 7.490 381 TYR AAA N 1
ATOM 2473 C CA . TYR A 1 301 ? -9.493 2.920 8.270 1.000 7.332 381 TYR AAA CA 1
ATOM 2474 C C . TYR A 1 301 ? -10.186 1.693 8.880 1.000 7.269 381 TYR AAA C 1
ATOM 2475 O O . TYR A 1 301 ? -9.889 1.289 10.011 1.000 7.654 381 TYR AAA O 1
ATOM 2484 N N . TYR A 1 302 ? -11.128 1.121 8.138 1.000 7.003 382 TYR AAA N 1
ATOM 2485 C CA . TYR A 1 302 ? -11.876 -0.059 8.594 1.000 7.032 382 TYR AAA CA 1
ATOM 2486 C C . TYR A 1 302 ? -10.942 -1.227 8.805 1.000 7.561 382 TYR AAA C 1
ATOM 2487 O O . TYR A 1 302 ? -11.019 -1.899 9.853 1.000 8.022 382 TYR AAA O 1
ATOM 2496 N N . GLU A 1 303 ? -10.070 -1.498 7.845 1.000 8.083 383 GLU AAA N 1
ATOM 2497 C CA . GLU A 1 303 ? -9.147 -2.613 7.984 1.000 8.562 383 GLU AAA CA 1
ATOM 2498 C C . GLU A 1 303 ? -8.175 -2.483 9.175 1.000 8.162 383 GLU AAA C 1
ATOM 2499 O O . GLU A 1 303 ? -7.850 -3.451 9.832 1.000 9.270 383 GLU AAA O 1
ATOM 2505 N N . ILE A 1 304 ? -7.737 -1.242 9.392 1.000 7.959 384 ILE AAA N 1
ATOM 2506 C CA . ILE A 1 304 ? -6.877 -0.986 10.556 1.000 8.506 384 ILE AAA CA 1
ATOM 2507 C C . ILE A 1 304 ? -7.641 -1.306 11.855 1.000 8.151 384 ILE AAA C 1
ATOM 2508 O O . ILE A 1 304 ? -7.106 -1.947 12.763 1.000 8.575 384 ILE AAA O 1
ATOM 2513 N N . GLY A 1 305 ? -8.893 -0.854 11.933 1.000 7.883 385 GLY AAA N 1
ATOM 2514 C CA . GLY A 1 305 ? -9.685 -1.143 13.126 1.000 7.777 385 GLY AAA CA 1
ATOM 2515 C C . GLY A 1 305 ? -9.999 -2.612 13.304 1.000 7.385 385 GLY AAA C 1
ATOM 2516 O O . GLY A 1 305 ? -9.970 -3.115 14.450 1.000 7.972 385 GLY AAA O 1
ATOM 2517 N N . LEU A 1 306 ? -10.295 -3.300 12.208 1.000 7.269 386 LEU AAA N 1
ATOM 2518 C CA . LEU A 1 306 ? -10.565 -4.719 12.316 1.000 7.622 386 LEU AAA CA 1
ATOM 2519 C C . LEU A 1 306 ? -9.321 -5.478 12.798 1.000 7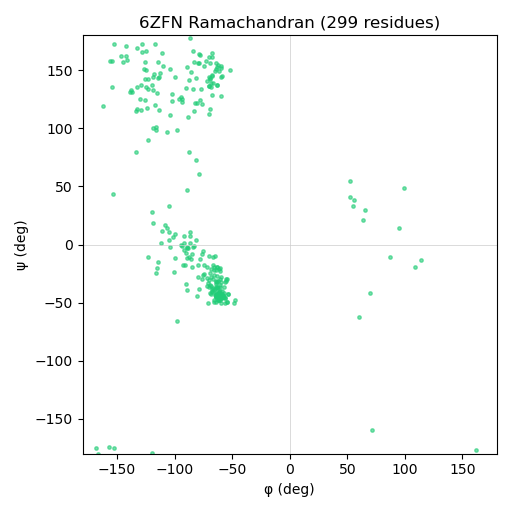.706 386 LEU AAA C 1
ATOM 2520 O O . LEU A 1 306 ? -9.427 -6.366 13.653 1.000 8.738 386 LEU AAA O 1
ATOM 2525 N N . SER A 1 307 ? -8.147 -5.117 12.283 1.000 8.067 387 SER AAA N 1
ATOM 2526 C CA . SER A 1 307 ? -6.921 -5.702 12.760 1.000 8.727 387 SER AAA CA 1
ATOM 2527 C C . SER A 1 307 ? -6.734 -5.470 14.257 1.000 8.327 387 SER AAA C 1
ATOM 2528 O O . SER A 1 307 ? -6.333 -6.383 15.019 1.000 8.956 387 SER AAA O 1
ATOM 2531 N N . ALA A 1 308 ? -7.000 -4.252 14.705 1.000 7.869 388 ALA AAA N 1
ATOM 2532 C CA . ALA A 1 308 ? -6.879 -3.914 16.110 1.000 7.946 388 ALA AAA CA 1
ATOM 2533 C C . ALA A 1 308 ? -7.786 -4.793 16.961 1.000 7.514 388 ALA AAA C 1
ATOM 2534 O O . ALA A 1 308 ? -7.393 -5.291 18.033 1.000 8.598 388 ALA AAA O 1
ATOM 2536 N N . ALA A 1 309 ? -9.029 -4.964 16.538 1.000 7.554 389 ALA AAA N 1
ATOM 2537 C CA . ALA A 1 309 ? -9.966 -5.780 17.301 1.000 7.430 389 ALA AAA CA 1
ATOM 2538 C C . ALA A 1 309 ? -9.545 -7.232 17.314 1.000 7.854 389 ALA AAA C 1
ATOM 2539 O O . ALA A 1 309 ? -9.569 -7.878 18.377 1.000 8.633 389 ALA AAA O 1
ATOM 2541 N N . LEU A 1 310 ? -9.233 -7.811 16.153 1.000 8.146 390 LEU AAA N 1
ATOM 2542 C CA A LEU A 1 310 ? -8.969 -9.255 16.110 0.700 8.375 390 LEU AAA CA 1
ATOM 2543 C CA B LEU A 1 310 ? -8.948 -9.219 16.074 0.300 8.825 390 LEU AAA CA 1
ATOM 2544 C C . LEU A 1 310 ? -7.813 -9.631 17.016 1.000 8.148 390 LEU AAA C 1
ATOM 2545 O O . LEU A 1 310 ? -7.843 -10.708 17.643 1.000 9.388 390 LEU AAA O 1
ATOM 2554 N N . GLN A 1 311 ? -6.785 -8.809 17.085 1.000 8.312 391 GLN AAA N 1
ATOM 2555 C CA . GLN A 1 311 ? -5.588 -9.231 17.816 1.000 8.714 391 GLN AAA CA 1
ATOM 2556 C C . GLN A 1 311 ? -5.753 -9.164 19.342 1.000 8.556 391 GLN AAA C 1
ATOM 2557 O O . GLN A 1 311 ? -4.873 -9.630 20.049 1.000 10.172 391 GLN AAA O 1
ATOM 2563 N N . THR A 1 312 ? -6.847 -8.606 19.844 1.000 8.698 392 THR AAA N 1
ATOM 2564 C CA . THR A 1 312 ? -7.184 -8.720 21.239 1.000 9.004 392 THR AAA CA 1
ATOM 2565 C C . THR A 1 312 ? -7.738 -10.102 21.621 1.000 9.614 392 THR AAA C 1
ATOM 2566 O O . THR A 1 312 ? -7.970 -10.362 22.799 1.000 11.599 392 THR AAA O 1
ATOM 2570 N N . ARG A 1 313 ? -7.942 -10.956 20.623 1.000 9.430 393 ARG AAA N 1
ATOM 2571 C CA . ARG A 1 313 ? -8.538 -12.275 20.836 1.000 10.999 393 ARG AAA CA 1
ATOM 2572 C C . ARG A 1 313 ? -9.834 -12.203 21.593 1.000 10.670 393 ARG AAA C 1
ATOM 2573 O O . ARG A 1 313 ? -10.029 -12.854 22.622 1.000 12.201 393 ARG AAA O 1
ATOM 2581 N N . PRO A 1 314 ? -10.779 -11.415 21.092 1.000 10.828 394 PRO AAA N 1
ATOM 2582 C CA . PRO A 1 314 ? -12.015 -11.187 21.815 1.000 11.383 394 PRO AAA CA 1
ATOM 2583 C C . PRO A 1 314 ? -13.003 -12.309 21.574 1.000 10.591 394 PRO AAA C 1
ATOM 2584 O O . PRO A 1 314 ? -12.973 -12.993 20.537 1.000 11.730 394 PRO AAA O 1
ATOM 2588 N N . SER A 1 315 ? -13.931 -12.496 22.474 1.000 11.801 395 SER AAA N 1
ATOM 2589 C CA . SER A 1 315 ? -14.952 -13.518 22.342 1.000 11.925 395 SER AAA CA 1
ATOM 2590 C C . SER A 1 315 ? -16.032 -13.148 21.347 1.000 10.728 395 SER AAA C 1
ATOM 2591 O O . SER A 1 315 ? -16.677 -14.063 20.834 1.000 11.086 395 SER AAA O 1
ATOM 2594 N N . LEU A 1 316 ? -16.249 -11.848 21.140 1.000 9.412 396 LEU AAA N 1
ATOM 2595 C CA . LEU A 1 316 ? -17.164 -11.337 20.110 1.000 8.712 396 LEU AAA CA 1
ATOM 2596 C C . LEU A 1 316 ? -16.555 -10.055 19.580 1.000 8.156 396 LEU AAA C 1
ATOM 2597 O O . LEU A 1 316 ? -15.775 -9.408 20.275 1.000 8.777 396 LEU AAA O 1
ATOM 2602 N N . ILE A 1 317 ? -16.938 -9.673 18.348 1.000 7.993 397 ILE AAA N 1
ATOM 2603 C CA . ILE A 1 317 ? -16.615 -8.364 17.793 1.000 7.919 397 ILE AAA CA 1
ATOM 2604 C C . ILE A 1 317 ? -17.904 -7.746 17.356 1.000 7.409 397 ILE AAA C 1
ATOM 2605 O O . ILE A 1 317 ? -18.775 -8.419 16.781 1.000 8.527 397 ILE AAA O 1
ATOM 2610 N N . SER A 1 318 ? -18.033 -6.432 17.553 1.000 7.069 398 SER AAA N 1
ATOM 2611 C CA . SER A 1 318 ? -19.196 -5.702 17.070 1.000 7.035 398 SER AAA CA 1
ATOM 2612 C C . SER A 1 318 ? -18.758 -4.656 16.047 1.000 6.751 398 SER AAA C 1
ATOM 2613 O O . SER A 1 318 ? -17.654 -4.100 16.119 1.000 7.548 398 SER AAA O 1
ATOM 2616 N N . ILE A 1 319 ? -19.641 -4.422 15.076 1.000 6.659 399 ILE AAA N 1
ATOM 2617 C CA A ILE A 1 319 ? -19.422 -3.477 13.998 0.700 6.661 399 ILE AAA CA 1
ATOM 2618 C CA B ILE A 1 319 ? -19.417 -3.491 13.987 0.300 6.788 399 ILE AAA CA 1
ATOM 2619 C C . ILE A 1 319 ? -20.402 -2.327 14.128 1.000 6.111 399 ILE AAA C 1
ATOM 2620 O O . ILE A 1 319 ? -21.633 -2.532 14.114 1.000 6.590 399 ILE AAA O 1
ATOM 2629 N N . THR A 1 320 ? -19.850 -1.109 14.176 1.000 6.119 400 THR AAA N 1
ATOM 2630 C CA . THR A 1 320 ? -20.587 0.129 14.204 1.000 6.209 400 THR AAA CA 1
ATOM 2631 C C . THR A 1 320 ? -20.436 0.762 12.852 1.000 5.795 400 THR AAA C 1
ATOM 2632 O O . THR A 1 320 ? -19.382 1.381 12.604 1.000 6.814 400 THR AAA O 1
ATOM 2636 N N . SER A 1 321 ? -21.373 0.616 11.899 1.000 5.851 401 SER AAA N 1
ATOM 2637 C CA . SER A 1 321 ? -22.721 0.099 12.060 1.000 6.127 401 SER AAA CA 1
ATOM 2638 C C . SER A 1 321 ? -23.155 -0.498 10.743 1.000 6.272 401 SER AAA C 1
ATOM 2639 O O . SER A 1 321 ? -22.512 -0.308 9.702 1.000 6.514 401 SER AAA O 1
ATOM 2642 N N . PHE A 1 322 ? -24.319 -1.164 10.743 1.000 5.967 402 PHE AAA N 1
ATOM 2643 C CA . PHE A 1 322 ? -24.904 -1.516 9.453 1.000 6.127 402 PHE AAA CA 1
ATOM 2644 C C . PHE A 1 322 ? -25.427 -0.272 8.765 1.000 5.953 402 PHE AAA C 1
ATOM 2645 O O . PHE A 1 322 ? -25.124 -0.006 7.590 1.000 6.822 402 PHE AAA O 1
ATOM 2653 N N . ASN A 1 323 ? -26.219 0.527 9.493 1.000 6.485 403 ASN AAA N 1
ATOM 2654 C CA . ASN A 1 323 ? -27.029 1.577 8.865 1.000 6.661 403 ASN AAA CA 1
ATOM 2655 C C . ASN A 1 323 ? -27.331 2.740 9.813 1.000 6.309 403 ASN AAA C 1
ATOM 2656 O O . ASN A 1 323 ? -28.445 3.254 9.773 1.000 6.885 403 ASN AAA O 1
ATOM 2661 N N . GLN A 1 324 ? -26.320 3.189 10.564 1.000 6.330 404 GLN AAA N 1
ATOM 2662 C CA . GLN A 1 324 ? -26.441 4.494 11.253 1.000 6.419 404 GLN AAA CA 1
ATOM 2663 C C . GLN A 1 324 ? -25.962 5.564 10.248 1.000 6.319 404 GLN AAA C 1
ATOM 2664 O O . GLN A 1 324 ? -24.819 6.010 10.240 1.000 7.348 404 GLN AAA O 1
ATOM 2670 N N . TRP A 1 325 ? -26.883 5.901 9.328 1.000 6.646 405 TRP AAA N 1
ATOM 2671 C CA . TRP A 1 325 ? -26.534 6.818 8.222 1.000 6.285 405 TRP AAA CA 1
ATOM 2672 C C . TRP A 1 325 ? -26.289 8.217 8.708 1.000 6.469 405 TRP AAA C 1
ATOM 2673 O O . TRP A 1 325 ? -25.532 8.970 8.089 1.000 7.190 405 TRP AAA O 1
ATOM 2684 N N . HIS A 1 326 ? -26.905 8.648 9.830 1.000 6.688 406 HIS AAA N 1
ATOM 2685 C CA . HIS A 1 326 ? -26.684 10.008 10.312 1.000 7.096 406 HIS AAA CA 1
ATOM 2686 C C . HIS A 1 326 ? -25.237 10.222 10.698 1.000 7.032 406 HIS AAA C 1
ATOM 2687 O O . HIS A 1 326 ? -24.687 11.312 10.495 1.000 8.251 406 HIS AAA O 1
ATOM 2694 N N . GLU A 1 327 ? -24.636 9.168 11.276 1.000 6.827 407 GLU AAA N 1
ATOM 2695 C CA . GLU A 1 327 ? -23.276 9.226 11.789 1.000 6.932 407 GLU AAA CA 1
ATOM 2696 C C . GLU A 1 327 ? -22.235 8.747 10.815 1.000 6.559 407 GLU AAA C 1
ATOM 2697 O O . GLU A 1 327 ? -21.048 8.784 11.126 1.000 7.446 407 GLU AAA O 1
ATOM 2703 N N . GLY A 1 328 ? -22.654 8.319 9.626 1.000 7.098 408 GLY AAA N 1
ATOM 2704 C CA . GLY A 1 328 ? -21.683 7.962 8.597 1.000 7.164 408 GLY AAA CA 1
ATOM 2705 C C . GLY A 1 328 ? -20.834 6.791 8.924 1.000 6.606 408 GLY AAA C 1
ATOM 2706 O O . GLY A 1 328 ? -19.696 6.696 8.451 1.000 7.659 408 GLY AAA O 1
ATOM 2707 N N . THR A 1 329 ? -21.367 5.863 9.720 1.000 6.424 409 THR AAA N 1
ATOM 2708 C CA . THR A 1 329 ? -20.650 4.651 10.124 1.000 6.474 409 THR AAA CA 1
ATOM 2709 C C . THR A 1 329 ? -21.138 3.426 9.389 1.000 6.201 409 THR AAA C 1
ATOM 2710 O O . THR A 1 329 ? -20.677 2.312 9.634 1.000 6.414 409 THR AAA O 1
ATOM 2714 N N . GLN A 1 330 ? -22.079 3.622 8.444 1.000 6.411 410 GLN AAA N 1
ATOM 2715 C CA . GLN A 1 330 ? -22.738 2.468 7.812 1.000 6.488 410 GLN AAA CA 1
ATOM 2716 C C . GLN A 1 330 ? -21.783 1.656 6.930 1.000 6.169 410 GLN AAA C 1
ATOM 2717 O O . GLN A 1 330 ? -20.950 2.246 6.227 1.000 6.714 410 GLN AAA O 1
ATOM 2723 N N . ILE A 1 331 ? -21.981 0.354 6.918 1.000 6.180 411 ILE AAA N 1
ATOM 2724 C CA . ILE A 1 331 ? -21.388 -0.537 5.918 1.000 6.743 411 ILE AAA CA 1
ATOM 2725 C C . ILE A 1 331 ? -22.378 -0.896 4.813 1.000 6.632 411 ILE AAA C 1
ATOM 2726 O O . ILE A 1 331 ? -21.986 -1.476 3.802 1.000 7.667 411 ILE AAA O 1
ATOM 2731 N N . GLU A 1 332 ? -23.675 -0.575 4.998 1.000 6.614 412 GLU AAA N 1
ATOM 2732 C CA . GLU A 1 332 ? -24.692 -0.764 3.973 1.000 6.722 412 GLU AAA CA 1
ATOM 2733 C C . GLU A 1 332 ? -24.242 -0.110 2.667 1.000 6.906 412 GLU AAA C 1
ATOM 2734 O O . GLU A 1 332 ? -23.564 0.926 2.634 1.000 7.964 412 GLU AAA O 1
ATOM 2740 N N . LYS A 1 333 ? -24.690 -0.675 1.549 1.000 7.517 413 LYS AAA N 1
ATOM 2741 C CA A LYS A 1 333 ? -24.364 -0.127 0.217 0.700 7.509 413 LYS AAA CA 1
ATOM 2742 C CA B LYS A 1 333 ? -24.356 -0.147 0.228 0.300 7.690 413 LYS AAA CA 1
ATOM 2743 C C . LYS A 1 333 ? -24.804 1.304 0.085 1.000 7.311 413 LYS AAA C 1
ATOM 2744 O O . LYS A 1 333 ? -25.986 1.668 0.305 1.000 8.093 413 LYS AAA O 1
ATOM 2755 N N . ALA A 1 334 ? -23.865 2.144 -0.386 1.000 7.435 414 ALA AAA N 1
ATOM 2756 C CA . ALA A 1 334 ? -24.048 3.567 -0.655 1.000 7.675 414 ALA AAA CA 1
ATOM 2757 C C . ALA A 1 334 ? -23.646 3.825 -2.117 1.000 8.122 414 ALA AAA C 1
ATOM 2758 O O . ALA A 1 334 ? -22.748 3.127 -2.608 1.000 8.862 414 ALA AAA O 1
ATOM 2760 N N . VAL A 1 335 ? -24.271 4.811 -2.726 1.000 8.346 415 VAL AAA N 1
ATOM 2761 C CA . VAL A 1 335 ? -23.992 5.126 -4.139 1.000 8.333 415 VAL AAA CA 1
ATOM 2762 C C . VAL A 1 335 ? -23.625 6.574 -4.277 1.000 8.904 415 VAL AAA C 1
ATOM 2763 O O . VAL A 1 335 ? -24.042 7.461 -3.507 1.000 9.562 415 VAL AAA O 1
ATOM 2767 N N . PRO A 1 336 ? -22.892 6.921 -5.359 1.000 9.398 416 PRO AAA N 1
ATOM 2768 C CA . PRO A 1 336 ? -22.687 8.311 -5.681 1.000 10.351 416 PRO AAA CA 1
ATOM 2769 C C . PRO A 1 336 ? -24.015 9.006 -5.910 1.000 11.057 416 PRO AAA C 1
ATOM 2770 O O . PRO A 1 336 ? -24.930 8.430 -6.498 1.000 12.583 416 PRO AAA O 1
ATOM 2774 N N . LYS A 1 337 ? -24.098 10.269 -5.497 1.000 10.812 417 LYS AAA N 1
ATOM 2775 C CA . LYS A 1 337 ? -25.314 11.067 -5.664 1.000 11.762 417 LYS AAA CA 1
ATOM 2776 C C . LYS A 1 337 ? -24.962 12.544 -5.685 1.000 11.733 417 LYS AAA C 1
ATOM 2777 O O . LYS A 1 337 ? -24.329 13.019 -4.740 1.000 11.375 417 LYS AAA O 1
ATOM 2783 N N A ARG A 1 338 ? -25.372 13.210 -6.761 0.700 13.125 418 ARG AAA N 1
ATOM 2784 N N B ARG A 1 338 ? -25.363 13.203 -6.773 0.300 12.991 418 ARG AAA N 1
ATOM 2785 C CA A ARG A 1 338 ? -25.191 14.654 -6.936 0.700 14.031 418 ARG AAA CA 1
ATOM 2786 C CA B ARG A 1 338 ? -25.236 14.641 -6.975 0.300 14.181 418 ARG AAA CA 1
ATOM 2787 C C A ARG A 1 338 ? -26.585 15.191 -7.278 0.700 15.044 418 ARG AAA C 1
ATOM 2788 C C B ARG A 1 338 ? -26.618 15.169 -7.263 0.300 14.925 418 ARG AAA C 1
ATOM 2789 O O A ARG A 1 338 ? -27.293 14.625 -8.125 0.700 17.355 418 ARG AAA O 1
ATOM 2790 O O B ARG A 1 338 ? -27.329 14.603 -8.100 0.300 16.999 418 ARG AAA O 1
ATOM 2805 N N . THR A 1 339 ? -26.993 16.260 -6.615 1.000 13.575 419 THR AAA N 1
ATOM 2806 C CA . THR A 1 339 ? -28.218 16.953 -6.956 1.000 15.160 419 THR AAA CA 1
ATOM 2807 C C . THR A 1 339 ? -27.836 18.384 -7.328 1.000 14.502 419 THR AAA C 1
ATOM 2808 O O . THR A 1 339 ? -26.684 18.740 -7.334 1.000 15.157 419 THR AAA O 1
ATOM 2812 N N . SER A 1 340 ? -28.818 19.227 -7.606 1.000 16.770 420 SER AAA N 1
ATOM 2813 C CA . SER A 1 340 ? -28.517 20.648 -7.847 1.000 17.060 420 SER AAA CA 1
ATOM 2814 C C . SER A 1 340 ? -27.993 21.351 -6.575 1.000 17.094 420 SER AAA C 1
ATOM 2815 O O . SER A 1 340 ? -27.400 22.404 -6.690 1.000 18.826 420 SER AAA O 1
ATOM 2818 N N . ASN A 1 341 ? -28.210 20.742 -5.405 1.000 14.454 421 ASN AAA N 1
ATOM 2819 C CA A ASN A 1 341 ? -27.902 21.382 -4.119 0.700 15.239 421 ASN AAA CA 1
ATOM 2820 C CA B ASN A 1 341 ? -27.910 21.384 -4.124 0.300 15.670 421 ASN AAA CA 1
ATOM 2821 C C . ASN A 1 341 ? -26.776 20.733 -3.331 1.000 14.152 421 ASN AAA C 1
ATOM 2822 O O . ASN A 1 341 ? -26.251 21.339 -2.412 1.000 15.149 421 ASN AAA O 1
ATOM 2831 N N . THR A 1 342 ? -26.426 19.483 -3.637 1.000 12.478 422 THR AAA N 1
ATOM 2832 C CA . THR A 1 342 ? -25.430 18.799 -2.812 1.000 12.020 422 THR AAA CA 1
ATOM 2833 C C . THR A 1 342 ? -24.742 17.706 -3.584 1.000 11.383 422 THR AAA C 1
ATOM 2834 O O . THR A 1 342 ? -25.254 17.195 -4.587 1.000 12.880 422 THR AAA O 1
ATOM 2838 N N . VAL A 1 343 ? -23.558 17.364 -3.099 1.000 10.946 423 VAL AAA N 1
ATOM 2839 C CA . VAL A 1 343 ? -22.781 16.224 -3.558 1.000 11.457 423 VAL AAA CA 1
ATOM 2840 C C . VAL A 1 343 ? -22.500 15.378 -2.334 1.000 10.025 423 VAL AAA C 1
ATOM 2841 O O . VAL A 1 343 ? -21.838 15.814 -1.400 1.000 11.204 423 VAL AAA O 1
ATOM 2845 N N . TYR A 1 344 ? -23.008 14.147 -2.331 1.000 9.285 424 TYR AAA N 1
ATOM 2846 C CA . TYR A 1 344 ? -22.770 13.217 -1.203 1.000 9.035 424 TYR AAA CA 1
ATOM 2847 C C . TYR A 1 344 ? -21.385 12.596 -1.284 1.000 8.801 424 TYR AAA C 1
ATOM 2848 O O . TYR A 1 344 ? -20.782 12.493 -2.355 1.000 9.862 424 TYR AAA O 1
ATOM 2857 N N . LEU A 1 345 ? -20.887 12.171 -0.124 1.000 8.701 425 LEU AAA N 1
ATOM 2858 C CA . LEU A 1 345 ? -19.775 11.239 -0.094 1.000 8.380 425 LEU AAA CA 1
ATOM 2859 C C . LEU A 1 345 ? -20.233 9.915 -0.641 1.000 8.269 425 LEU AAA C 1
ATOM 2860 O O . LEU A 1 345 ? -21.423 9.630 -0.690 1.000 8.954 425 LEU AAA O 1
ATOM 2865 N N . ASP A 1 346 ? -19.280 9.080 -1.042 1.000 8.925 426 ASP AAA N 1
ATOM 2866 C CA . ASP A 1 346 ? -19.562 7.734 -1.572 1.000 8.677 426 ASP AAA CA 1
ATOM 2867 C C . ASP A 1 346 ? -18.345 6.874 -1.410 1.000 8.843 426 ASP AAA C 1
ATOM 2868 O O . ASP A 1 346 ? -17.364 7.248 -0.756 1.000 10.201 426 ASP AAA O 1
ATOM 2873 N N . TYR A 1 347 ? -18.393 5.645 -1.953 1.000 8.459 427 TYR AAA N 1
ATOM 2874 C CA . TYR A 1 347 ? -17.320 4.679 -1.814 1.000 8.793 427 TYR AAA CA 1
ATOM 2875 C C . TYR A 1 347 ? -16.419 4.608 -3.025 1.000 9.217 427 TYR AAA C 1
ATOM 2876 O O . TYR A 1 347 ? -15.537 3.730 -3.110 1.000 9.456 427 TYR AAA O 1
ATOM 2885 N N . ARG A 1 348 ? -16.564 5.521 -3.973 1.000 10.296 428 ARG AAA N 1
ATOM 2886 C CA . ARG A 1 348 ? -15.700 5.525 -5.142 1.000 10.933 428 ARG AAA CA 1
ATOM 2887 C C . ARG A 1 348 ? -14.227 5.669 -4.718 1.000 10.933 428 ARG AAA C 1
ATOM 2888 O O . ARG A 1 348 ? -13.939 6.327 -3.726 1.000 12.009 428 ARG AAA O 1
ATOM 2896 N N . PRO A 1 349 ? -13.289 5.026 -5.415 1.000 11.646 429 PRO AAA N 1
ATOM 2897 C CA . PRO A 1 349 ? -13.463 4.340 -6.709 1.000 12.544 429 PRO AAA CA 1
ATOM 2898 C C . PRO A 1 349 ? -13.920 2.908 -6.625 1.000 12.602 429 PRO AAA C 1
ATOM 2899 O O . PRO A 1 349 ? -13.988 2.249 -7.655 1.000 15.710 429 PRO AAA O 1
ATOM 2903 N N . HIS A 1 350 ? -14.275 2.423 -5.423 1.000 10.641 430 HIS AAA N 1
ATOM 2904 C CA . HIS A 1 350 ? -14.763 1.074 -5.218 1.000 10.317 430 HIS AAA CA 1
ATOM 2905 C C . HIS A 1 350 ? -16.268 1.006 -5.431 1.000 9.993 430 HIS AAA C 1
ATOM 2906 O O . HIS A 1 350 ? -16.923 2.005 -5.682 1.000 11.354 430 HIS AAA O 1
ATOM 2913 N N . LYS A 1 351 ? -16.804 -0.202 -5.307 1.000 10.262 431 LYS AAA N 1
ATOM 2914 C CA . LYS A 1 351 ? -18.206 -0.477 -5.516 1.000 9.785 431 LYS AAA CA 1
ATOM 2915 C C . LYS A 1 351 ? -19.012 -0.175 -4.255 1.000 9.193 431 LYS AAA C 1
ATOM 2916 O O . LYS A 1 351 ? -18.486 -0.095 -3.138 1.000 9.280 431 LYS AAA O 1
ATOM 2922 N N . PRO A 1 352 ? -20.340 -0.115 -4.406 1.000 9.127 432 PRO AAA N 1
ATOM 2923 C CA . PRO A 1 352 ? -21.195 0.131 -3.223 1.000 8.917 432 PRO AAA CA 1
ATOM 2924 C C . PRO A 1 352 ? -21.050 -0.912 -2.136 1.000 8.343 432 PRO AAA C 1
ATOM 2925 O O . PRO A 1 352 ? -21.256 -0.585 -0.948 1.000 8.456 432 PRO AAA O 1
ATOM 2929 N N . GLY A 1 353 ? -20.691 -2.137 -2.499 1.000 8.819 433 GLY AAA N 1
ATOM 2930 C CA . GLY A 1 353 ? -20.496 -3.227 -1.554 1.000 8.783 433 GLY AAA CA 1
ATOM 2931 C C . GLY A 1 353 ? -19.102 -3.306 -0.943 1.000 8.425 433 GLY AAA C 1
ATOM 2932 O O . GLY A 1 353 ? -18.834 -4.319 -0.279 1.000 9.391 433 GLY AAA O 1
ATOM 2933 N N . LEU A 1 354 ? -18.252 -2.297 -1.117 1.000 8.398 434 LEU AAA N 1
ATOM 2934 C CA . LEU A 1 354 ? -16.879 -2.372 -0.603 1.000 8.777 434 LEU AAA CA 1
ATOM 2935 C C . LEU A 1 354 ? -16.824 -2.841 0.862 1.000 8.633 434 LEU AAA C 1
ATOM 2936 O O . LEU A 1 354 ? -16.009 -3.675 1.216 1.000 9.077 434 LEU AAA O 1
ATOM 2941 N N . TYR A 1 355 ? -17.624 -2.205 1.731 1.000 7.840 435 TYR AAA N 1
ATOM 2942 C CA . TYR A 1 355 ? -17.531 -2.489 3.144 1.000 7.704 435 TYR AAA CA 1
ATOM 2943 C C . TYR A 1 355 ? -18.086 -3.847 3.514 1.000 7.972 435 TYR AAA C 1
ATOM 2944 O O . TYR A 1 355 ? -17.612 -4.460 4.487 1.000 8.722 435 TYR AAA O 1
ATOM 2953 N N . LEU A 1 356 ? -19.052 -4.336 2.764 1.000 8.014 436 LEU AAA N 1
ATOM 2954 C CA . LEU A 1 356 ? -19.510 -5.706 2.942 1.000 8.633 436 LEU AAA CA 1
ATOM 2955 C C . LEU A 1 356 ? -18.378 -6.676 2.608 1.000 9.022 436 LEU AAA C 1
ATOM 2956 O O . LEU A 1 356 ? -18.173 -7.653 3.318 1.000 9.264 436 LEU AAA O 1
ATOM 2961 N N . GLU A 1 357 ? -17.665 -6.403 1.501 1.000 9.143 437 GLU AAA N 1
ATOM 2962 C CA A GLU A 1 357 ? -16.558 -7.270 1.104 0.500 9.691 437 GLU AAA CA 1
ATOM 2963 C CA B GLU A 1 357 ? -16.549 -7.244 1.081 0.500 9.609 437 GLU AAA CA 1
ATOM 2964 C C . GLU A 1 357 ? -15.413 -7.221 2.123 1.000 9.456 437 GLU AAA C 1
ATOM 2965 O O . GLU A 1 357 ? -14.835 -8.278 2.452 1.000 10.217 437 GLU AAA O 1
ATOM 2976 N N . LEU A 1 358 ? -15.082 -6.035 2.609 1.000 8.914 438 LEU AAA N 1
ATOM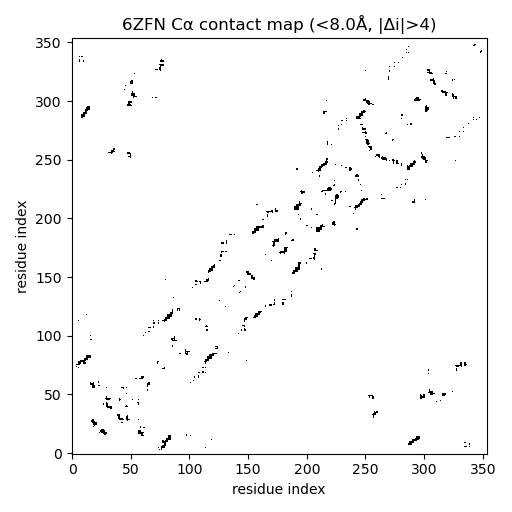 2977 C CA . LEU A 1 358 ? -14.022 -5.964 3.628 1.000 8.980 438 LEU AAA CA 1
ATOM 2978 C C . LEU A 1 358 ? -14.439 -6.674 4.906 1.000 9.235 438 LEU AAA C 1
ATOM 2979 O O . LEU A 1 358 ? -13.617 -7.312 5.564 1.000 9.980 438 LEU AAA O 1
ATOM 2984 N N . THR A 1 359 ? -15.717 -6.541 5.270 1.000 8.496 439 THR AAA N 1
ATOM 2985 C CA . THR A 1 359 ? -16.193 -7.245 6.449 1.000 9.001 439 THR AAA CA 1
ATOM 2986 C C . THR A 1 359 ? -16.047 -8.749 6.275 1.000 9.367 439 THR AAA C 1
ATOM 2987 O O . THR A 1 359 ? -15.597 -9.433 7.185 1.000 10.504 439 THR AAA O 1
ATOM 2991 N N . ARG A 1 360 ? -16.422 -9.259 5.096 1.000 9.812 440 ARG AAA N 1
ATOM 2992 C CA A ARG A 1 360 ? -16.340 -10.676 4.873 0.670 10.217 440 ARG AAA CA 1
ATOM 2993 C CA B ARG A 1 360 ? -16.332 -10.713 4.847 0.330 10.993 440 ARG AAA CA 1
ATOM 2994 C C . ARG A 1 360 ? -14.898 -11.164 5.034 1.000 10.696 440 ARG AAA C 1
ATOM 2995 O O . ARG A 1 360 ? -14.634 -12.196 5.654 1.000 11.578 440 ARG AAA O 1
ATOM 3010 N N . LYS A 1 361 ? -13.954 -10.431 4.447 1.000 10.778 441 LYS AAA N 1
ATOM 3011 C CA . LYS A 1 361 ? -12.547 -10.794 4.554 1.000 11.128 441 LYS AAA CA 1
ATOM 3012 C C . LYS A 1 361 ? -12.109 -10.953 6.017 1.000 10.741 441 LYS AAA C 1
ATOM 3013 O O . LYS A 1 361 ? -11.465 -11.935 6.404 1.000 11.720 441 LYS AAA O 1
ATOM 3019 N N . TRP A 1 362 ? -12.432 -9.962 6.827 1.000 10.230 442 TRP AAA N 1
ATOM 3020 C CA . TRP A 1 362 ? -12.027 -9.991 8.224 1.000 10.109 442 TRP AAA CA 1
ATOM 3021 C C . TRP A 1 362 ? -12.857 -10.917 9.075 1.000 10.120 442 TRP AAA C 1
ATOM 3022 O O . TRP A 1 362 ? -12.359 -11.477 10.064 1.000 11.420 442 TRP AAA O 1
ATOM 3033 N N . SER A 1 363 ? -14.134 -11.097 8.705 1.000 10.351 443 SER AAA N 1
ATOM 3034 C CA . SER A 1 363 ? -14.977 -12.037 9.401 1.000 10.862 443 SER AAA CA 1
ATOM 3035 C C . SER A 1 363 ? -14.428 -13.440 9.272 1.000 11.259 443 SER AAA C 1
ATOM 3036 O O . SER A 1 363 ? -14.416 -14.225 10.232 1.000 12.167 443 SER AAA O 1
ATOM 3039 N N . GLU A 1 364 ? -13.958 -13.799 8.080 1.000 12.078 444 GLU AAA N 1
ATOM 3040 C CA . GLU A 1 364 ? -13.364 -15.063 7.826 1.000 13.178 444 GLU AAA CA 1
ATOM 3041 C C . GLU A 1 364 ? -12.072 -15.251 8.625 1.000 12.228 444 GLU AAA C 1
ATOM 3042 O O . GLU A 1 364 ? -11.820 -16.316 9.195 1.000 13.746 444 GLU AAA O 1
ATOM 3048 N N . LYS A 1 365 ? -11.221 -14.210 8.633 1.000 12.054 445 LYS AAA N 1
ATOM 3049 C CA A LYS A 1 365 ? -9.988 -14.271 9.431 0.340 11.222 445 LYS AAA CA 1
ATOM 3050 C CA B LYS A 1 365 ? -9.987 -14.193 9.471 0.330 14.204 445 LYS AAA CA 1
ATOM 3051 C CA C LYS A 1 365 ? -9.980 -14.307 9.430 0.330 11.251 445 LYS AAA CA 1
ATOM 3052 C C . LYS A 1 365 ? -10.323 -14.477 10.919 1.000 11.428 445 LYS AAA C 1
ATOM 3053 O O . LYS A 1 365 ? -9.688 -15.277 11.624 1.000 13.259 445 LYS AAA O 1
ATOM 3069 N N . TYR A 1 366 ? -11.322 -13.757 11.406 1.000 10.675 446 TYR AAA N 1
ATOM 3070 C CA . TYR A 1 366 ? -11.717 -13.879 12.810 1.000 10.451 446 TYR AAA CA 1
ATOM 3071 C C . TYR A 1 366 ? -12.237 -15.276 13.120 1.000 11.151 446 TYR AAA C 1
ATOM 3072 O O . TYR A 1 366 ? -11.904 -15.878 14.142 1.000 12.165 446 TYR AAA O 1
ATOM 3081 N N . SER A 1 367 ? -13.082 -15.794 12.240 1.000 11.707 447 SER AAA N 1
ATOM 3082 C CA . SER A 1 367 ? -13.641 -17.120 12.444 1.000 13.104 447 SER AAA CA 1
ATOM 3083 C C . SER A 1 367 ? -12.530 -18.143 12.593 1.000 14.067 447 SER AAA C 1
ATOM 3084 O O . SER A 1 367 ? -12.549 -18.984 13.502 1.000 15.315 447 SER AAA O 1
ATOM 3087 N N . LYS A 1 368 ? -11.549 -18.077 11.718 1.000 13.986 448 LYS AAA N 1
ATOM 3088 C CA A LYS A 1 368 ? -10.431 -18.992 11.729 0.500 16.352 448 LYS AAA CA 1
ATOM 3089 C CA B LYS A 1 368 ? -10.432 -18.985 11.726 0.500 16.365 448 LYS AAA CA 1
ATOM 3090 C C . LYS A 1 368 ? -9.613 -18.866 13.017 1.000 15.402 448 LYS AAA C 1
ATOM 3091 O O . LYS A 1 368 ? -9.298 -19.851 13.671 1.000 17.055 448 LYS AAA O 1
ATOM 3102 N N . GLU A 1 369 ? -9.302 -17.634 13.393 1.000 13.986 449 GLU AAA N 1
ATOM 3103 C CA . GLU A 1 369 ? -8.480 -17.406 14.580 1.000 14.307 449 GLU AAA CA 1
ATOM 3104 C C . GLU A 1 369 ? -9.208 -17.781 15.839 1.000 14.181 449 GLU AAA C 1
ATOM 3105 O O . GLU A 1 369 ? -8.629 -18.396 16.749 1.000 15.428 449 GLU AAA O 1
ATOM 3111 N N . ARG A 1 370 ? -10.486 -17.409 15.924 1.000 13.533 450 ARG AAA N 1
ATOM 3112 C CA . ARG A 1 370 ? -11.263 -17.647 17.148 1.000 13.862 450 ARG AAA CA 1
ATOM 3113 C C . ARG A 1 370 ? -11.353 -19.122 17.459 1.000 15.052 450 ARG AAA C 1
ATOM 3114 O O . ARG A 1 370 ? -11.314 -19.536 18.643 1.000 17.023 450 ARG AAA O 1
ATOM 3122 N N . ALA A 1 371 ? -11.461 -19.956 16.424 1.000 17.226 451 ALA AAA N 1
ATOM 3123 C CA . ALA A 1 371 ? -11.532 -21.405 16.615 1.000 20.692 451 ALA AAA CA 1
ATOM 3124 C C . ALA A 1 371 ? -10.278 -21.955 17.314 1.000 22.640 451 ALA AAA C 1
ATOM 3125 O O . ALA A 1 371 ? -10.346 -23.040 17.878 1.000 27.669 451 ALA AAA O 1
ATOM 3127 N N . THR A 1 372 ? -9.160 -21.220 17.298 1.000 24.232 452 THR AAA N 1
ATOM 3128 C CA . THR A 1 372 ? -7.924 -21.615 18.010 1.000 28.522 452 THR AAA CA 1
ATOM 3129 C C . THR A 1 372 ? -7.789 -21.063 19.465 1.000 26.527 452 THR AAA C 1
ATOM 3130 O O . THR A 1 372 ? -6.833 -21.443 20.157 1.000 33.515 452 THR AAA O 1
ATOM 3134 N N . TYR A 1 373 ? -8.714 -20.209 19.941 1.000 23.311 453 TYR AAA N 1
ATOM 3135 C CA . TYR A 1 373 ? -8.594 -19.586 21.287 1.000 24.424 453 TYR AAA CA 1
ATOM 3136 C C . TYR A 1 373 ? -8.872 -20.607 22.376 1.000 27.101 453 TYR AAA C 1
ATOM 3137 O O . TYR A 1 373 ? -9.599 -21.567 22.144 1.000 30.298 453 TYR AAA O 1
ATOM 3146 N N . ALA A 1 374 ? -8.378 -20.357 23.589 1.000 31.027 454 ALA AAA N 1
ATOM 3147 C CA . ALA A 1 374 ? -8.714 -21.228 24.744 1.000 34.436 454 ALA AAA CA 1
ATOM 3148 C C . ALA A 1 374 ? -10.229 -21.255 25.040 1.000 38.405 454 ALA AAA C 1
ATOM 3149 O O . ALA A 1 374 ? -10.759 -22.296 25.441 1.000 41.981 454 ALA AAA O 1
ATOM 3151 N N . LEU A 1 375 ? -10.905 -20.116 24.820 1.000 44.871 455 LEU AAA N 1
ATOM 3152 C CA . LEU A 1 375 ? -12.376 -20.005 24.882 1.000 42.745 455 LEU AAA CA 1
ATOM 3153 C C . LEU A 1 375 ? -13.106 -21.105 24.123 1.000 44.297 455 LEU AAA C 1
ATOM 3154 O O . LEU A 1 375 ? -14.046 -21.710 24.646 1.000 55.875 455 LEU AAA O 1
ATOM 3156 N N . ASP A 1 376 ? -12.673 -21.344 22.887 1.000 44.640 456 ASP AAA N 1
ATOM 3157 C CA . ASP A 1 376 ? -13.307 -22.340 22.017 1.000 43.742 456 ASP AAA CA 1
ATOM 3158 C C . ASP A 1 376 ? -12.759 -23.773 22.187 1.000 40.489 456 ASP AAA C 1
ATOM 3159 O O . ASP A 1 376 ? -13.378 -24.721 21.673 1.000 53.822 456 ASP AAA O 1
ATOM 3164 N N . ARG A 1 377 ? -11.642 -23.930 22.913 1.000 41.373 457 ARG AAA N 1
ATOM 3165 C CA A ARG A 1 377 ? -11.009 -25.246 23.116 0.700 42.352 457 ARG AAA CA 1
ATOM 3166 C CA B ARG A 1 377 ? -10.984 -25.235 23.128 0.300 41.550 457 ARG AAA CA 1
ATOM 3167 C C . ARG A 1 377 ? -11.298 -25.918 24.474 1.000 43.679 457 ARG AAA C 1
ATOM 3168 O O . ARG A 1 377 ? -10.924 -27.070 24.691 1.000 51.275 457 ARG AAA O 1
ATOM 3183 N N . GLN A 1 378 ? -11.964 -25.210 25.387 1.000 44.203 458 GLN AAA N 1
ATOM 3184 C CA . GLN A 1 378 ? -12.303 -25.763 26.696 1.000 42.392 458 GLN AAA CA 1
ATOM 3185 C C . GLN A 1 378 ? -13.350 -26.855 26.500 1.000 43.471 458 GLN AAA C 1
ATOM 3186 O O . GLN A 1 378 ? -14.289 -26.682 25.700 1.000 48.000 458 GLN AAA O 1
ATOM 3188 N N . LEU A 1 379 ? -13.158 -27.981 27.181 1.000 32.464 459 LEU AAA N 1
ATOM 3189 C CA . LEU A 1 379 ? -14.063 -29.103 27.079 1.000 24.932 459 LEU AAA CA 1
ATOM 3190 C C . LEU A 1 379 ? -14.810 -29.419 28.371 1.000 20.431 459 LEU AAA C 1
ATOM 3191 O O . LEU A 1 379 ? -14.296 -29.294 29.479 1.000 25.374 459 LEU AAA O 1
ATOM 3196 N N . PRO A 1 380 ? -16.051 -29.817 28.207 1.000 19.076 460 PRO AAA N 1
ATOM 3197 C CA . PRO A 1 380 ? -16.810 -30.246 29.339 1.000 17.676 460 PRO AAA CA 1
ATOM 3198 C C . PRO A 1 380 ? -16.290 -31.533 29.920 1.000 13.696 460 PRO AAA C 1
ATOM 3199 O O . PRO A 1 380 ? -15.516 -32.265 29.310 1.000 14.146 460 PRO AAA O 1
ATOM 3203 N N . VAL A 1 381 ? -16.740 -31.809 31.130 1.000 14.431 461 VAL AAA N 1
ATOM 3204 C CA A VAL A 1 381 ? -16.404 -32.975 31.888 0.500 13.275 461 VAL AAA CA 1
ATOM 3205 C CA B VAL A 1 381 ? -16.439 -33.079 31.793 0.500 12.744 461 VAL AAA CA 1
ATOM 3206 C C . VAL A 1 381 ? -17.688 -33.496 32.544 1.000 11.193 461 VAL AAA C 1
ATOM 3207 O O . VAL A 1 381 ? -18.506 -32.666 32.965 1.000 12.420 461 VAL AAA O 1
ATOM 3214 N N . SER A 1 382 ? -17.860 -34.789 32.687 1.000 10.812 462 SER AAA N 1
ATOM 3215 C CA . SER A 1 382 ? -19.083 -35.295 33.289 1.000 10.209 462 SER AAA CA 1
ATOM 3216 C C . SER A 1 382 ? -19.300 -34.751 34.724 1.000 10.491 462 SER AAA C 1
ATOM 3217 O O . SER A 1 382 ? -20.534 -34.555 34.997 1.000 11.751 462 SER AAA O 1
#

Foldseek 3Di:
DDDDAAQLQEEFEDEQFFDDCVGANHTTQQQDDADDPVHTFDDQQTGLFLFAFPCTSDHSLPLVVLLVLLVLCSLLSHAEYAYEADDQPFDDDVDDHPVVCVVSNLVSCVVSNHAYAYEYEDTPPPFQVVVLVVLCVCCVVPVPRPRHQADVHFGEYEYEPVVVYFLLGLLLDAPPPHVSHPPPHPSDHAYEYEDFAPVCPVSCVSSNHQAYEHQDAQQPPGCLLHLVCLLVRLVVCVVSVHAYAYEHFQWWDQCSRHVPPCVRGGDNPLPVSRVVRLVSVLVSLGSHYYYNHCDPRNTPRHQHFTDWHDDPVDTHDHNPPDGSNVSSNVSNVSSVVSSVVNCVDPVNVDDDDD

Nearest PDB structures (foldseek):
  6zfn-assembly1_AAA  TM=1.003E+00  e=1.176E-77  Homo sapiens
  4acz-assembly2_B  TM=9.434E-01  e=1.061E-45  Bacteroides thetaiotaomicron VPI-5482
  4acz-assembly1_A  TM=9.395E-01  e=3.919E-45  Bacteroides thetaiotaomicron VPI-5482
  4ad0-assembly2_B  TM=9.714E-01  e=2.621E-44  Bacteroides thetaiotaomicron VPI-5482
  4ad0-assembly3_C  TM=9.785E-01  e=4.026E-43  Bacteroides thetaiotaomicron VPI-5482

Secondary structure (P-SEA, 3-state):
cbbbbccccbbbbbbcccccccccccccccccccccccccccccccccccbbbcccccccccaaaaaaaaaaaaaaccccccccccccccccccccccccaaaaaaaaaaaacbbbbbbccccccccaaaaaaaaaaaaaaccccccccccccbbbbbbcccccccaaaaaacccccccccccccccccbbbbbbccccaaaaaaaaccccccccccccccccccccccaaaaaaaaaaabbbbbbbbbcbbbcccccccccccbbbcccaaaaaaaaaaaaaacccbbbbcccccccccccccbbbbbbccccccccccccccaaaaaaaaaaaaaaaaaaaacccccccccc

Radius of gyration: 19.61 Å; Cα contacts (8 Å, |Δi|>4): 817; chains: 1; bounding box: 43×59×54 Å

Sequence (354 aa):
GRHMMMPLNNYLHVFYYSWYGNPQFDGKKYIHWNHPVLEHHWGRHNNPPDDIGSSFYPEELGSYSSRDPSSSVIETHMRRQMMRRSSASSIGVLLALSWYPPDVNNDDEENNGGEEPTDNLVPTTTILDKAHKYNLLKVTFHIIEPYSSNNRDDQQNMYKNVKYIIDKYGNHPAFYRYKKALPMFYVYDSYYIITKPEEKWANLLTTSGSRRSIRNNSPYDGLFIALLLVEEEKHKYDILQSGFDGIIYTYFATNGFTYGSSHQQNWASLKLFCDKYNNLIIFIPSVGPGYIDTTSIRPWNTQNTRNNRINGKYYEIGLSAALLQTRPSLISIITSFNQWHEGTQIEKKAVPKRRTSNNTVYLDYRPHKPGLYLEELTRRKWSEKKKYSKKERATYALDRRQLPVVS

Solvent-accessible surface area: 15808 Å² total; per-residue (Å²): 121,244,123,97,90,24,6,94,63,5,0,0,0,2,6,6,41,5,0,20,66,153,70,38,65,115,45,51,50,0,31,28,46,70,67,74,131,269,100,138,28,110,12,68,70,50,1,0,3,16,6,16,1,84,60,17,14,6,1,3,79,20,67,71,6,0,26,26,1,0,121,11,0,57,42,0,2,0,3,2,0,0,1,10,3,35,0,50,104,23,100,62,33,87,77,98,30,27,1,77,13,2,55,49,0,2,82,43,0,79,129,44,89,0,62,0,2,1,1,2,17,46,16,76,119,18,31,3,111,26,1,69,103,6,2,81,67,0,15,73,92,4,5,143,44,78,0,13,11,71,45,171,88,65,7,2,0,0,0,43,26,3,89,115,12,120,22,118,101,3,21,30,0,3,38,110,108,17,92,96,28,0,41,146,34,114,30,35,1,18,0,0,0,3,0,25,75,73,146,44,17,117,56,12,54,117,4,17,10,31,0,1,0,0,12,30,7,2,43,48,96,16,52,0,2,12,49,146,29,5,70,45,0,40,125,14,0,82,151,79,138,21,30,4,0,0,2,3,3,0,0,22,28,0,30,24,2,56,70,89,20,81,164,26,36,68,118,23,97,86,1,117,27,0,28,103,2,4,40,21,0,7,131,18,122,0,30,0,0,0,0,1,0,0,0,14,0,3,25,0,1,0,0,1,64,1,36,72,58,185,30,118,135,52,92,15,85,46,9,143,94,76,146,39,17,10,3,6,102,16,0,54,98,30,2,79,67,1,54,162,68,9,56,57,8,85,66,73,156,83,151,124,137,176